Protein AF-A0A428P4N0-F1 (afdb_monomer)

Structure (mmCIF, N/CA/C/O backbone):
data_AF-A0A428P4N0-F1
#
_entry.id   AF-A0A428P4N0-F1
#
loop_
_atom_site.group_PDB
_atom_site.id
_atom_site.type_symbol
_atom_site.label_atom_id
_atom_site.label_alt_id
_atom_site.label_comp_id
_atom_site.label_asym_id
_atom_site.label_entity_id
_atom_site.label_seq_id
_atom_site.pdbx_PDB_ins_code
_atom_site.Cartn_x
_atom_site.Cartn_y
_atom_site.Cartn_z
_atom_site.occupancy
_atom_site.B_iso_or_equiv
_atom_site.auth_seq_id
_atom_site.auth_comp_id
_atom_site.auth_asym_id
_atom_site.auth_atom_id
_atom_site.pdbx_PDB_model_num
ATOM 1 N N . MET A 1 1 ? -4.733 -13.473 -53.028 1.00 50.94 1 MET A N 1
ATOM 2 C CA . MET A 1 1 ? -3.782 -14.457 -53.603 1.00 50.94 1 MET A CA 1
ATOM 3 C C . MET A 1 1 ? -2.356 -13.927 -53.841 1.00 50.94 1 MET A C 1
ATOM 5 O O . MET A 1 1 ? -1.455 -14.745 -53.941 1.00 50.94 1 MET A O 1
ATOM 9 N N . ALA A 1 2 ? -2.091 -12.611 -53.859 1.00 50.00 2 ALA A N 1
ATOM 10 C CA . ALA A 1 2 ? -0.741 -12.065 -54.100 1.00 50.00 2 ALA A CA 1
ATOM 11 C C . ALA A 1 2 ? 0.283 -12.263 -52.952 1.00 50.00 2 ALA A C 1
ATOM 13 O O . ALA A 1 2 ? 1.485 -12.276 -53.202 1.00 50.00 2 ALA A O 1
ATOM 14 N N . GLY A 1 3 ? -0.166 -12.448 -51.702 1.00 44.88 3 GLY A N 1
ATOM 15 C CA . GLY A 1 3 ? 0.725 -12.653 -50.547 1.00 44.88 3 GLY A CA 1
ATOM 16 C C . GLY A 1 3 ? 1.402 -14.029 -50.508 1.00 44.88 3 GLY A C 1
ATOM 17 O O . GLY A 1 3 ? 2.562 -14.127 -50.126 1.00 44.88 3 GLY A O 1
ATOM 18 N N . LEU A 1 4 ? 0.714 -15.075 -50.985 1.00 50.38 4 LEU A N 1
ATOM 19 C CA . LEU A 1 4 ? 1.205 -16.461 -50.948 1.00 50.38 4 LEU A CA 1
ATOM 20 C C . LEU A 1 4 ? 2.332 -16.725 -51.965 1.00 50.38 4 LEU A C 1
ATOM 22 O O . LEU A 1 4 ? 3.180 -17.587 -51.756 1.00 50.38 4 LEU A O 1
ATOM 26 N N . HIS A 1 5 ? 2.356 -15.975 -53.072 1.00 53.22 5 HIS A N 1
ATOM 27 C CA . HIS A 1 5 ? 3.442 -16.045 -54.053 1.00 53.22 5 HIS A CA 1
ATOM 28 C C . HIS A 1 5 ? 4.720 -15.352 -53.558 1.00 53.22 5 HIS A C 1
ATOM 30 O O . HIS A 1 5 ? 5.815 -15.819 -53.861 1.00 53.22 5 HIS A O 1
ATOM 36 N N . ARG A 1 6 ? 4.600 -14.278 -52.763 1.00 54.38 6 ARG A N 1
ATOM 37 C CA . ARG A 1 6 ? 5.759 -13.554 -52.213 1.00 54.38 6 ARG A CA 1
ATOM 38 C C . ARG A 1 6 ? 6.453 -14.326 -51.093 1.00 54.38 6 ARG A C 1
ATOM 40 O O . ARG A 1 6 ? 7.676 -14.345 -51.051 1.00 54.38 6 ARG A O 1
ATOM 47 N N . THR A 1 7 ? 5.702 -15.015 -50.236 1.00 58.59 7 THR A N 1
ATOM 48 C CA . THR A 1 7 ? 6.284 -15.842 -49.166 1.00 58.59 7 THR A CA 1
ATOM 49 C C . THR A 1 7 ? 7.049 -17.049 -49.704 1.00 58.59 7 THR A C 1
ATOM 51 O O . THR A 1 7 ? 8.124 -17.349 -49.199 1.00 58.59 7 THR A O 1
ATOM 54 N N . LYS A 1 8 ? 6.565 -17.694 -50.775 1.00 65.38 8 LYS A N 1
ATOM 55 C CA . LYS A 1 8 ? 7.296 -18.786 -51.447 1.00 65.38 8 LYS A CA 1
ATOM 56 C C . LYS A 1 8 ? 8.600 -18.322 -52.101 1.00 65.38 8 LYS A C 1
ATOM 58 O O . LYS A 1 8 ? 9.578 -19.058 -52.073 1.00 65.38 8 LYS A O 1
ATOM 63 N N . ALA A 1 9 ? 8.621 -17.111 -52.660 1.00 70.88 9 ALA A N 1
ATOM 64 C CA . ALA A 1 9 ? 9.833 -16.532 -53.237 1.00 70.88 9 ALA A CA 1
ATOM 65 C C . ALA A 1 9 ? 10.884 -16.206 -52.164 1.00 70.88 9 ALA A C 1
ATOM 67 O O . ALA A 1 9 ? 12.059 -16.490 -52.362 1.00 70.88 9 ALA A O 1
ATOM 68 N N . ILE A 1 10 ? 10.461 -15.673 -51.011 1.00 74.12 10 ILE A N 1
ATOM 69 C CA . ILE A 1 10 ? 11.353 -15.440 -49.865 1.00 74.12 10 ILE A CA 1
ATOM 70 C C . ILE A 1 10 ? 11.883 -16.771 -49.329 1.00 74.12 10 ILE A C 1
ATOM 72 O O . ILE A 1 10 ? 13.084 -16.907 -49.146 1.00 74.12 10 ILE A O 1
ATOM 76 N N . TYR A 1 11 ? 11.021 -17.773 -49.144 1.00 73.75 11 TYR A N 1
ATOM 77 C CA . TYR A 1 11 ? 11.465 -19.092 -48.694 1.00 73.75 11 TYR A CA 1
ATOM 78 C C . TYR A 1 11 ? 12.520 -19.685 -49.635 1.00 73.75 11 TYR A C 1
ATOM 80 O O . TYR A 1 11 ? 13.567 -20.108 -49.173 1.00 73.75 11 TYR A O 1
ATOM 88 N N . ALA A 1 12 ? 12.296 -19.637 -50.952 1.00 77.69 12 ALA A N 1
ATOM 89 C CA . ALA A 1 12 ? 13.260 -20.133 -51.934 1.00 77.69 12 ALA A CA 1
ATOM 90 C C . ALA A 1 12 ? 14.611 -19.391 -51.899 1.00 77.69 12 ALA A C 1
ATOM 92 O O . ALA A 1 12 ? 15.640 -20.008 -52.144 1.00 77.69 12 ALA A O 1
ATOM 93 N N . LEU A 1 13 ? 14.623 -18.091 -51.575 1.00 77.31 13 LEU A N 1
ATOM 94 C CA . LEU A 1 13 ? 15.852 -17.297 -51.430 1.00 77.31 13 LEU A CA 1
ATOM 95 C C . LEU A 1 13 ? 16.665 -17.659 -50.178 1.00 77.31 13 LEU A C 1
ATOM 97 O O . LEU A 1 13 ? 17.871 -17.436 -50.160 1.00 77.31 13 LEU A O 1
ATOM 101 N N . PHE A 1 14 ? 16.015 -18.195 -49.144 1.00 78.25 14 PHE A N 1
ATOM 102 C CA . PHE A 1 14 ? 16.642 -18.551 -47.868 1.00 78.25 14 PHE A CA 1
ATOM 103 C C . PHE A 1 14 ? 16.627 -20.060 -47.587 1.00 78.25 14 PHE A C 1
ATOM 105 O O . PHE A 1 14 ? 16.997 -20.463 -46.485 1.00 78.25 14 PHE A O 1
ATOM 112 N N . ALA A 1 15 ? 16.217 -20.893 -48.549 1.00 77.31 15 ALA A N 1
ATOM 113 C CA . ALA A 1 15 ? 16.049 -22.336 -48.367 1.00 77.31 15 ALA A CA 1
ATOM 114 C C . ALA A 1 15 ? 17.349 -22.994 -47.883 1.00 77.31 15 ALA A C 1
ATOM 116 O O . ALA A 1 15 ? 17.332 -23.735 -46.910 1.00 77.31 15 ALA A O 1
ATOM 117 N N . ASP A 1 16 ? 18.493 -22.598 -48.446 1.00 74.62 16 ASP A N 1
ATOM 118 C CA . ASP A 1 16 ? 19.813 -23.102 -48.042 1.00 74.62 16 ASP A CA 1
ATOM 119 C C . ASP A 1 16 ? 20.183 -22.769 -46.583 1.00 74.62 16 ASP A C 1
ATOM 121 O O . ASP A 1 16 ? 21.017 -23.446 -45.990 1.00 74.62 16 ASP A O 1
ATOM 125 N N . VAL A 1 17 ? 19.574 -21.736 -45.986 1.00 76.06 17 VAL A N 1
ATOM 126 C CA . VAL A 1 17 ? 19.788 -21.335 -44.584 1.00 76.06 17 VAL A CA 1
ATOM 127 C C . VAL A 1 17 ? 18.756 -21.997 -43.671 1.00 76.06 17 VAL A C 1
ATOM 129 O O . VAL A 1 17 ? 19.106 -22.561 -42.635 1.00 76.06 17 VAL A O 1
ATOM 132 N N . VAL A 1 18 ? 17.478 -21.938 -44.051 1.00 73.25 18 VAL A N 1
ATOM 133 C CA . VAL A 1 18 ? 16.353 -22.451 -43.255 1.00 73.25 18 VAL A CA 1
ATOM 134 C C . VAL A 1 18 ? 16.367 -23.976 -43.193 1.00 73.25 18 VAL A C 1
ATOM 136 O O . VAL A 1 18 ? 16.184 -24.533 -42.114 1.00 73.25 18 VAL A O 1
ATOM 139 N N . ASP A 1 19 ? 16.641 -24.631 -44.320 1.00 75.56 19 ASP A N 1
ATOM 140 C CA . ASP A 1 19 ? 16.638 -26.091 -44.449 1.00 75.56 19 ASP A CA 1
ATOM 141 C C . ASP A 1 19 ? 18.013 -26.711 -44.142 1.00 75.56 19 ASP A C 1
ATOM 143 O O . ASP A 1 19 ? 18.170 -27.933 -44.201 1.00 75.56 19 ASP A O 1
ATOM 147 N N . SER A 1 20 ? 19.016 -25.889 -43.798 1.00 71.69 20 SER A N 1
ATOM 148 C CA . SER A 1 20 ? 20.309 -26.390 -43.324 1.00 71.69 20 SER A CA 1
ATOM 149 C C . SER A 1 20 ? 20.134 -27.229 -42.056 1.00 71.69 20 SER A C 1
ATOM 151 O O . SER A 1 20 ? 19.249 -26.986 -41.237 1.00 71.69 20 SER A O 1
ATOM 153 N N . GLU A 1 21 ? 20.960 -28.258 -41.872 1.00 57.00 21 GLU A N 1
ATOM 154 C CA . GLU A 1 21 ? 20.867 -29.112 -40.690 1.00 57.00 21 GLU A CA 1
ATOM 155 C C . GLU A 1 21 ? 21.440 -28.361 -39.472 1.00 57.00 21 GLU A C 1
ATOM 157 O O . GLU A 1 21 ? 22.644 -28.373 -39.205 1.00 57.00 21 GLU A O 1
ATOM 162 N N . TRP A 1 22 ? 20.574 -27.659 -38.733 1.00 61.50 22 TRP A N 1
ATOM 163 C CA . TRP A 1 22 ? 20.934 -26.970 -37.492 1.00 61.50 22 TRP A CA 1
ATOM 164 C C . TRP A 1 22 ? 21.296 -28.016 -36.421 1.00 61.50 22 TRP A C 1
ATOM 166 O O . TRP A 1 22 ? 20.464 -28.444 -35.621 1.00 61.50 22 TRP A O 1
ATOM 176 N N . THR A 1 23 ? 22.562 -28.434 -36.377 1.00 55.84 23 THR A N 1
ATOM 177 C CA . THR A 1 23 ? 23.111 -29.396 -35.392 1.00 55.84 23 THR A CA 1
ATOM 178 C C . THR A 1 23 ? 23.147 -28.853 -33.955 1.00 55.84 23 THR A C 1
ATOM 180 O O . THR A 1 23 ? 23.506 -29.554 -33.007 1.00 55.84 23 THR A O 1
ATOM 183 N N . VAL A 1 24 ? 22.698 -27.615 -33.751 1.00 53.22 24 VAL A N 1
ATOM 184 C CA . VAL A 1 24 ? 22.740 -26.873 -32.491 1.00 53.22 24 VAL A CA 1
ATOM 185 C C . VAL A 1 24 ? 21.518 -27.199 -31.619 1.00 53.22 24 VAL A C 1
ATOM 187 O O . VAL A 1 24 ? 20.752 -26.330 -31.215 1.00 53.22 24 VAL A O 1
ATOM 190 N N . ARG A 1 25 ? 21.312 -28.479 -31.280 1.00 50.50 25 ARG A N 1
ATOM 191 C CA . ARG A 1 25 ? 20.276 -28.869 -30.297 1.00 50.50 25 ARG A CA 1
ATOM 192 C C . ARG A 1 25 ? 20.614 -28.433 -28.863 1.00 50.50 25 ARG A C 1
ATOM 194 O O . ARG A 1 25 ? 19.727 -28.410 -28.015 1.00 50.50 25 ARG A O 1
ATOM 201 N N . SER A 1 26 ? 21.864 -28.060 -28.581 1.00 47.16 26 SER A N 1
ATOM 202 C CA . SER A 1 26 ? 22.330 -27.667 -27.243 1.00 47.16 26 SER A CA 1
ATOM 203 C C . SER A 1 26 ? 22.363 -26.156 -26.978 1.00 47.16 26 SER A C 1
ATOM 205 O O . SER A 1 26 ? 22.455 -25.775 -25.814 1.00 47.16 26 SER A O 1
ATOM 207 N N . CYS A 1 27 ? 22.262 -25.292 -28.000 1.00 48.66 27 CYS A N 1
ATOM 208 C CA . CYS A 1 27 ? 22.489 -23.840 -27.845 1.00 48.66 27 CYS A CA 1
ATOM 209 C C . CYS A 1 27 ? 21.308 -22.953 -28.280 1.00 48.66 27 CYS A C 1
ATOM 211 O O . CYS A 1 27 ? 21.470 -21.748 -28.415 1.00 48.66 27 CYS A O 1
ATOM 213 N N . LEU A 1 28 ? 20.099 -23.509 -28.432 1.00 50.56 28 LEU A N 1
ATOM 214 C CA . LEU A 1 28 ? 18.870 -22.702 -28.567 1.00 50.56 28 LEU A CA 1
ATOM 215 C C . LEU A 1 28 ? 18.428 -22.049 -27.242 1.00 50.56 28 LEU A C 1
ATOM 217 O O . LEU A 1 28 ? 17.421 -21.348 -27.198 1.00 50.56 28 LEU A O 1
ATOM 221 N N . ARG A 1 29 ? 19.185 -22.243 -26.154 1.00 47.06 29 ARG A N 1
ATOM 222 C CA . ARG A 1 29 ? 19.193 -21.280 -25.052 1.00 47.06 29 ARG A CA 1
ATOM 223 C C . ARG A 1 29 ? 20.016 -20.096 -25.539 1.00 47.06 29 ARG A C 1
ATOM 225 O O . ARG A 1 29 ? 21.237 -20.140 -25.445 1.00 47.06 29 ARG A O 1
ATOM 232 N N . THR A 1 30 ? 19.354 -19.095 -26.107 1.00 54.38 30 THR A N 1
ATOM 233 C CA . THR A 1 30 ? 19.982 -17.825 -26.474 1.00 54.38 30 THR A CA 1
ATOM 234 C C . THR A 1 30 ? 20.648 -17.256 -25.230 1.00 54.38 30 THR A C 1
ATOM 236 O O . THR A 1 30 ? 19.974 -16.770 -24.321 1.00 54.38 30 THR A O 1
ATOM 239 N N . THR A 1 31 ? 21.971 -17.380 -25.142 1.00 56.12 31 THR A N 1
ATOM 240 C CA . THR A 1 31 ? 22.742 -16.517 -24.258 1.00 56.12 31 THR A CA 1
ATOM 241 C C . THR A 1 31 ? 22.540 -15.111 -24.809 1.00 56.12 31 THR A C 1
ATOM 243 O O . THR A 1 31 ? 22.840 -14.917 -25.989 1.00 56.12 31 THR A O 1
ATOM 246 N N . PRO A 1 32 ? 21.975 -14.176 -24.027 1.00 62.00 32 PRO A N 1
ATOM 247 C CA . PRO A 1 32 ? 21.824 -12.805 -24.483 1.00 62.00 32 PRO A CA 1
ATOM 248 C C . PRO A 1 32 ? 23.196 -12.295 -24.921 1.00 62.00 32 PRO A C 1
ATOM 250 O O . PRO A 1 32 ? 24.197 -12.531 -24.239 1.00 62.00 32 PRO A O 1
ATOM 253 N N . THR A 1 33 ? 23.248 -11.671 -26.087 1.00 67.88 33 THR A N 1
ATOM 254 C CA . THR A 1 33 ? 24.413 -10.910 -26.520 1.00 67.88 33 THR A CA 1
ATOM 255 C C . THR A 1 33 ? 24.572 -9.683 -25.627 1.00 67.88 33 THR A C 1
ATOM 257 O O . THR A 1 33 ? 23.633 -9.280 -24.941 1.00 67.88 33 THR A O 1
ATOM 260 N N . ASP A 1 34 ? 25.753 -9.064 -25.640 1.00 66.56 34 ASP A N 1
ATOM 261 C CA . ASP A 1 34 ? 25.974 -7.825 -24.885 1.00 66.56 34 ASP A CA 1
ATOM 262 C C . ASP A 1 34 ? 24.979 -6.718 -25.305 1.00 66.56 34 ASP A C 1
ATOM 264 O O . ASP A 1 34 ? 24.531 -5.951 -24.460 1.00 66.56 34 ASP A O 1
ATOM 268 N N . TRP A 1 35 ? 24.543 -6.725 -26.571 1.00 68.88 35 TRP A N 1
ATOM 269 C CA . TRP A 1 35 ? 23.540 -5.809 -27.126 1.00 68.88 35 TRP A CA 1
ATOM 270 C C . TRP A 1 35 ? 22.132 -6.032 -26.564 1.00 68.88 35 TRP A C 1
ATOM 272 O O . TRP A 1 35 ? 21.380 -5.078 -26.423 1.00 68.88 35 TRP A O 1
ATOM 282 N N . ASP A 1 36 ? 21.773 -7.268 -26.200 1.00 67.31 36 ASP A N 1
ATOM 283 C CA . ASP A 1 36 ? 20.441 -7.591 -25.662 1.00 67.31 36 ASP A CA 1
ATOM 284 C C . ASP A 1 36 ? 20.224 -7.036 -24.237 1.00 67.31 36 ASP A C 1
ATOM 286 O O . ASP A 1 36 ? 19.124 -7.135 -23.687 1.00 67.31 36 ASP A O 1
ATOM 290 N N . GLY A 1 37 ? 21.279 -6.499 -23.612 1.00 67.06 37 GLY A N 1
ATOM 291 C CA . GLY A 1 37 ? 21.227 -5.804 -22.325 1.00 67.06 37 GLY A CA 1
ATOM 292 C C . GLY A 1 37 ? 21.337 -4.281 -22.422 1.00 67.06 37 GLY A C 1
ATOM 293 O O . GLY A 1 37 ? 21.275 -3.622 -21.384 1.00 67.06 37 GLY A O 1
ATOM 294 N N . GLU A 1 38 ? 21.526 -3.725 -23.621 1.00 78.31 38 GLU A N 1
ATOM 295 C CA . GLU A 1 38 ? 21.579 -2.280 -23.840 1.00 78.31 38 GLU A CA 1
ATOM 296 C C . GLU A 1 38 ? 20.163 -1.744 -24.079 1.00 78.31 38 GLU A C 1
ATOM 298 O O . GLU A 1 38 ? 19.394 -2.317 -24.846 1.00 78.31 38 GLU A O 1
ATOM 303 N N . PHE A 1 39 ? 19.813 -0.645 -23.407 1.00 83.44 39 PHE A N 1
ATOM 304 C CA . PHE A 1 39 ? 18.523 0.025 -23.575 1.00 83.44 39 PHE A CA 1
ATOM 305 C C . PHE A 1 39 ? 18.764 1.459 -24.038 1.00 83.44 39 PHE A C 1
ATOM 307 O O . PHE A 1 39 ? 19.405 2.249 -23.337 1.00 83.44 39 PHE A O 1
ATOM 314 N N . PHE A 1 40 ? 18.260 1.804 -25.220 1.00 84.50 40 PHE A N 1
ATOM 315 C CA . PHE A 1 40 ? 18.464 3.125 -25.817 1.00 84.50 40 PHE A CA 1
ATOM 316 C C . PHE A 1 40 ? 17.348 4.111 -25.466 1.00 84.50 40 PHE A C 1
ATOM 318 O O . PHE A 1 40 ? 17.574 5.326 -25.411 1.00 84.50 40 PHE A O 1
ATOM 325 N N . ASP A 1 41 ? 16.157 3.602 -25.164 1.00 89.00 41 ASP A N 1
ATOM 326 C CA . ASP A 1 41 ? 15.039 4.382 -24.655 1.00 89.00 41 ASP A CA 1
ATOM 327 C C . ASP A 1 41 ? 14.223 3.618 -23.602 1.00 89.00 41 ASP A C 1
ATOM 329 O O . ASP A 1 41 ? 14.458 2.446 -23.296 1.00 89.00 41 ASP A O 1
ATOM 333 N N . GLU A 1 42 ? 13.293 4.338 -22.976 1.00 89.81 42 GLU A N 1
ATOM 334 C CA . GLU A 1 42 ? 12.384 3.765 -21.996 1.00 89.81 42 GLU A CA 1
ATOM 335 C C . GLU A 1 42 ? 11.487 2.681 -22.625 1.00 89.81 42 GLU A C 1
ATOM 337 O O . GLU A 1 42 ? 11.248 1.664 -21.985 1.00 89.81 42 GLU A O 1
ATOM 342 N N . ASP A 1 43 ? 11.051 2.828 -23.881 1.00 89.88 43 ASP A N 1
ATOM 343 C CA . ASP A 1 43 ? 10.166 1.853 -24.536 1.00 89.88 43 ASP A CA 1
ATOM 344 C C . ASP A 1 43 ? 10.842 0.477 -24.663 1.00 89.88 43 ASP A C 1
ATOM 346 O O . ASP A 1 43 ? 10.225 -0.553 -24.372 1.00 89.88 43 ASP A O 1
ATOM 350 N N . GLU A 1 44 ? 12.129 0.452 -25.004 1.00 87.12 44 GLU A N 1
ATOM 351 C CA . GLU A 1 44 ? 12.940 -0.758 -25.096 1.00 87.12 44 GLU A CA 1
ATOM 352 C C . GLU A 1 44 ? 13.159 -1.416 -23.728 1.00 87.12 44 GLU A C 1
ATOM 354 O O . GLU A 1 44 ? 12.943 -2.623 -23.591 1.00 87.12 44 GLU A O 1
ATOM 359 N N . LEU A 1 45 ? 13.500 -0.646 -22.685 1.00 89.56 45 LEU A N 1
ATOM 360 C CA . LEU A 1 45 ? 13.606 -1.166 -21.311 1.00 89.56 45 LEU A CA 1
ATOM 361 C C . LEU A 1 45 ? 12.307 -1.865 -20.887 1.00 89.56 45 LEU A C 1
ATOM 363 O O . LEU A 1 45 ? 12.299 -2.969 -20.323 1.00 89.56 45 LEU A O 1
ATOM 367 N N . GLU A 1 46 ? 11.180 -1.228 -21.175 1.00 91.94 46 GLU A N 1
ATOM 368 C CA . GLU A 1 46 ? 9.879 -1.711 -20.761 1.00 91.94 46 GLU A CA 1
ATOM 369 C C . GLU A 1 46 ? 9.430 -2.964 -21.525 1.00 91.94 46 GLU A C 1
ATOM 371 O O . GLU A 1 46 ? 8.830 -3.867 -20.925 1.00 91.94 46 GLU A O 1
ATOM 376 N N . HIS A 1 47 ? 9.694 -3.033 -22.833 1.00 89.00 47 HIS A N 1
ATOM 377 C CA . HIS A 1 47 ? 9.271 -4.139 -23.696 1.00 89.00 47 HIS A CA 1
ATOM 378 C C . HIS A 1 47 ? 10.249 -5.317 -23.706 1.00 89.00 47 HIS A C 1
ATOM 380 O O . HIS A 1 47 ? 9.795 -6.456 -23.821 1.00 89.00 47 HIS A O 1
ATOM 386 N N . SER A 1 48 ? 11.548 -5.077 -23.532 1.00 84.31 48 SER A N 1
ATOM 387 C CA . SER A 1 48 ? 12.588 -6.113 -23.604 1.00 84.31 48 SER A CA 1
ATOM 388 C C . SER A 1 48 ? 12.921 -6.724 -22.239 1.00 84.31 48 SER A C 1
ATOM 390 O O . SER A 1 48 ? 13.240 -7.915 -22.157 1.00 84.31 48 SER A O 1
ATOM 392 N N . ALA A 1 49 ? 12.781 -5.961 -21.147 1.00 86.94 49 ALA A N 1
ATOM 393 C CA . ALA A 1 49 ? 13.099 -6.434 -19.797 1.00 86.94 49 ALA A CA 1
ATOM 394 C C . ALA A 1 49 ? 11.889 -6.449 -18.856 1.00 86.94 49 ALA A C 1
ATOM 396 O O . ALA A 1 49 ? 11.519 -7.515 -18.354 1.00 86.94 49 ALA A O 1
ATOM 397 N N . ILE A 1 50 ? 11.244 -5.303 -18.613 1.00 90.12 50 ILE A N 1
ATOM 398 C CA . ILE A 1 50 ? 10.239 -5.202 -17.541 1.00 90.12 50 ILE A CA 1
ATOM 399 C C . ILE A 1 50 ? 9.035 -6.109 -17.834 1.00 90.12 50 ILE A C 1
ATOM 401 O O . ILE A 1 50 ? 8.723 -7.012 -17.049 1.00 90.12 50 ILE A O 1
ATOM 405 N N . THR A 1 51 ? 8.384 -5.921 -18.983 1.00 91.69 51 THR A N 1
ATOM 406 C CA . THR A 1 51 ? 7.166 -6.652 -19.362 1.00 91.69 51 THR A CA 1
ATOM 407 C C . THR A 1 51 ? 7.376 -8.166 -19.489 1.00 91.69 51 THR A C 1
ATOM 409 O O . THR A 1 51 ? 6.549 -8.902 -18.945 1.00 91.69 51 THR A O 1
ATOM 412 N N . PRO A 1 52 ? 8.423 -8.672 -20.169 1.00 85.81 52 PRO A N 1
ATOM 413 C CA . PRO A 1 52 ? 8.599 -10.114 -20.335 1.00 85.81 52 PRO A CA 1
ATOM 414 C C . PRO A 1 52 ? 9.312 -10.803 -19.163 1.00 85.81 52 PRO A C 1
ATOM 416 O O . PRO A 1 52 ? 9.011 -11.965 -18.892 1.00 85.81 52 PRO A O 1
ATOM 419 N N . GLN A 1 53 ? 10.232 -10.133 -18.457 1.00 83.81 53 GLN A N 1
ATOM 420 C CA . GLN A 1 53 ? 11.117 -10.796 -17.482 1.00 83.81 53 GLN A CA 1
ATOM 421 C C . GLN A 1 53 ? 10.798 -10.456 -16.020 1.00 83.81 53 GLN A C 1
ATOM 423 O O . GLN A 1 53 ? 11.054 -11.270 -15.129 1.00 83.81 53 GLN A O 1
ATOM 428 N N . ILE A 1 54 ? 10.228 -9.279 -15.738 1.00 86.94 54 ILE A N 1
ATOM 429 C CA . ILE A 1 54 ? 9.945 -8.840 -14.361 1.00 86.94 54 ILE A CA 1
ATOM 430 C C . ILE A 1 54 ? 8.485 -9.090 -13.987 1.00 86.94 54 ILE A C 1
ATOM 432 O O . ILE A 1 54 ? 8.201 -9.738 -12.975 1.00 86.94 54 ILE A O 1
ATOM 436 N N . LEU A 1 55 ? 7.545 -8.613 -14.804 1.00 91.62 55 LEU A N 1
ATOM 437 C CA . LEU A 1 55 ? 6.123 -8.653 -14.456 1.00 91.62 55 LEU A CA 1
ATOM 438 C C . LEU A 1 55 ? 5.544 -10.073 -14.327 1.00 91.62 55 LEU A C 1
ATOM 440 O O . LEU A 1 55 ? 4.786 -10.304 -13.380 1.00 91.62 55 LEU A O 1
ATOM 444 N N . PRO A 1 56 ? 5.837 -11.046 -15.216 1.00 91.44 56 PRO A N 1
ATOM 445 C CA . PRO A 1 56 ? 5.195 -12.355 -15.145 1.00 91.44 56 PRO A CA 1
ATOM 446 C C . PRO A 1 56 ? 5.574 -13.141 -13.880 1.00 91.44 56 PRO A C 1
ATOM 448 O O . PRO A 1 56 ? 4.649 -13.644 -13.233 1.00 91.44 56 PRO A O 1
ATOM 451 N N . PRO A 1 57 ? 6.856 -13.202 -13.453 1.00 87.38 57 PRO A N 1
ATOM 452 C CA . PRO A 1 57 ? 7.219 -13.804 -12.171 1.00 87.38 57 PRO A CA 1
ATOM 453 C C . PRO A 1 57 ? 6.570 -13.111 -10.967 1.00 87.38 57 PRO A C 1
ATOM 455 O O . PRO A 1 57 ? 6.012 -13.799 -10.114 1.00 87.38 57 PRO A O 1
ATOM 458 N N . VAL A 1 58 ? 6.550 -11.770 -10.919 1.00 89.62 58 VAL A N 1
ATOM 459 C CA . VAL A 1 58 ? 5.901 -11.017 -9.823 1.00 89.62 58 VAL A CA 1
ATOM 460 C C . VAL A 1 58 ? 4.403 -11.331 -9.761 1.00 89.62 58 VAL A C 1
ATOM 462 O O . VAL A 1 58 ? 3.877 -11.689 -8.709 1.00 89.62 58 VAL A O 1
ATOM 465 N N . ASN A 1 59 ? 3.710 -11.303 -10.901 1.00 95.31 59 ASN A N 1
ATOM 466 C CA . ASN A 1 59 ? 2.289 -11.645 -10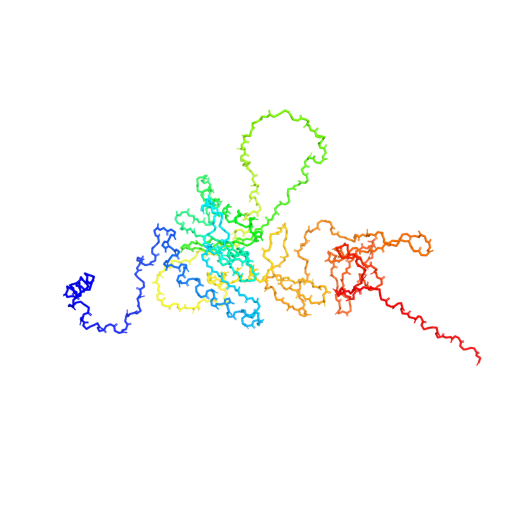.986 1.00 95.31 59 ASN A CA 1
ATOM 467 C C . ASN A 1 59 ? 2.000 -13.120 -10.669 1.00 95.31 59 ASN A C 1
ATOM 469 O O . ASN A 1 59 ? 0.918 -13.458 -10.183 1.00 95.31 59 ASN A O 1
ATOM 473 N N . ALA A 1 60 ? 2.920 -14.035 -10.979 1.00 87.75 60 ALA A N 1
ATOM 474 C CA . ALA A 1 60 ? 2.809 -15.434 -10.579 1.00 87.75 60 ALA A CA 1
ATOM 475 C C . ALA A 1 60 ? 2.960 -15.592 -9.060 1.00 87.75 60 ALA A C 1
ATOM 477 O O . ALA A 1 60 ? 2.152 -16.297 -8.452 1.00 87.75 60 ALA A O 1
ATOM 478 N N . ALA A 1 61 ? 3.921 -14.889 -8.455 1.00 87.00 61 ALA A N 1
ATOM 479 C CA . ALA A 1 61 ? 4.137 -14.868 -7.013 1.00 87.00 61 ALA A CA 1
ATOM 480 C C . ALA A 1 61 ? 2.930 -14.284 -6.262 1.00 87.00 61 ALA A C 1
ATOM 482 O O . ALA A 1 61 ? 2.452 -14.913 -5.322 1.00 87.00 61 ALA A O 1
ATOM 483 N N . LEU A 1 62 ? 2.361 -13.162 -6.722 1.00 91.44 62 LEU A N 1
ATOM 484 C CA . LEU A 1 62 ? 1.138 -12.576 -6.150 1.00 91.44 62 LEU A CA 1
ATOM 485 C C . LEU A 1 62 ? -0.034 -13.567 -6.178 1.00 91.44 62 LEU A C 1
ATOM 487 O O . LEU A 1 62 ? -0.667 -13.816 -5.154 1.00 91.44 62 LEU A O 1
ATOM 491 N N . ARG A 1 63 ? -0.288 -14.207 -7.328 1.00 92.69 63 ARG A N 1
ATOM 492 C CA . ARG A 1 63 ? -1.339 -15.234 -7.448 1.00 92.69 63 ARG A CA 1
ATOM 493 C C . ARG A 1 63 ? -1.086 -16.440 -6.547 1.00 92.69 63 ARG A C 1
ATOM 495 O O . ARG A 1 63 ? -2.032 -17.011 -6.014 1.00 92.69 63 ARG A O 1
ATOM 502 N N . HIS A 1 64 ? 0.168 -16.864 -6.409 1.00 88.00 64 HIS A N 1
ATOM 503 C CA . HIS A 1 64 ? 0.529 -17.961 -5.518 1.00 88.00 64 HIS A CA 1
ATOM 504 C C . HIS A 1 64 ? 0.310 -17.585 -4.049 1.00 88.00 64 HIS A C 1
ATOM 506 O O . HIS A 1 64 ? -0.280 -18.367 -3.310 1.00 88.00 64 HIS A O 1
ATOM 512 N N . ALA A 1 65 ? 0.728 -16.387 -3.641 1.00 87.25 65 ALA A N 1
ATOM 513 C CA . ALA A 1 65 ? 0.538 -15.882 -2.288 1.00 87.25 65 ALA A CA 1
ATOM 514 C C . ALA A 1 65 ? -0.950 -15.771 -1.930 1.00 87.25 65 ALA A C 1
ATOM 516 O O . ALA A 1 65 ? -1.344 -16.262 -0.879 1.00 87.25 65 ALA A O 1
ATOM 517 N N . LEU A 1 66 ? -1.789 -15.244 -2.831 1.00 92.12 66 LEU A N 1
ATOM 518 C CA . LEU A 1 66 ? -3.243 -15.183 -2.633 1.00 92.12 66 LEU A CA 1
ATOM 519 C C . LEU A 1 66 ? -3.868 -16.568 -2.420 1.00 92.12 66 LEU A C 1
ATOM 521 O O . LEU A 1 66 ? -4.706 -16.719 -1.538 1.00 92.12 66 LEU A O 1
ATOM 525 N N . ARG A 1 67 ? -3.436 -17.588 -3.175 1.00 91.88 67 ARG A N 1
ATOM 526 C CA . ARG A 1 67 ? -3.874 -18.978 -2.950 1.00 91.88 67 ARG A CA 1
ATOM 527 C C . ARG A 1 67 ? -3.400 -19.521 -1.609 1.00 91.88 67 ARG A C 1
ATOM 529 O O . ARG A 1 67 ? -4.157 -20.197 -0.928 1.00 91.88 67 ARG A O 1
ATOM 536 N N . TYR A 1 68 ? -2.153 -19.233 -1.242 1.00 88.62 68 TYR A N 1
ATOM 537 C CA . TYR A 1 68 ? -1.566 -19.693 0.015 1.00 88.62 68 TYR A CA 1
ATOM 538 C C . TYR A 1 68 ? -2.312 -19.144 1.239 1.00 88.62 68 TYR A C 1
ATOM 540 O O . TYR A 1 68 ? -2.475 -19.863 2.218 1.00 88.62 68 TYR A O 1
ATOM 548 N N . VAL A 1 69 ? -2.790 -17.898 1.172 1.00 89.19 69 VAL A N 1
ATOM 549 C CA . VAL A 1 69 ? -3.606 -17.280 2.234 1.00 89.19 69 VAL A CA 1
ATOM 550 C C . VAL A 1 69 ? -5.117 -17.452 2.024 1.00 89.19 69 VAL A C 1
ATOM 552 O O . VAL A 1 69 ? -5.897 -16.827 2.732 1.00 89.19 69 VAL A O 1
ATOM 555 N N . GLU A 1 70 ? -5.532 -18.276 1.056 1.00 93.12 70 GLU A N 1
ATOM 556 C CA . GLU A 1 70 ? -6.937 -18.588 0.742 1.00 93.12 70 GLU A CA 1
ATOM 557 C C . GLU A 1 70 ? -7.813 -17.370 0.369 1.00 93.12 70 GLU A C 1
ATOM 559 O O . GLU A 1 70 ? -9.033 -17.379 0.543 1.00 93.12 70 GLU A O 1
ATOM 564 N N . LEU A 1 71 ? -7.205 -16.318 -0.191 1.00 91.31 71 LEU A N 1
ATOM 565 C CA . LEU A 1 71 ? -7.889 -15.098 -0.646 1.00 91.31 71 LEU A CA 1
ATOM 566 C C . LEU A 1 71 ? -8.069 -15.029 -2.167 1.00 91.31 71 LEU A C 1
ATOM 568 O O . LEU A 1 71 ? -8.656 -14.076 -2.669 1.00 91.31 71 LEU A O 1
ATOM 572 N N . ASP A 1 72 ? -7.619 -16.029 -2.924 1.00 92.00 72 ASP A N 1
ATOM 573 C CA . ASP A 1 72 ? -7.690 -16.056 -4.394 1.00 92.00 72 ASP A CA 1
ATOM 574 C C . ASP A 1 72 ? -9.120 -16.066 -4.962 1.00 92.00 72 ASP A C 1
ATOM 576 O O . ASP A 1 72 ? -9.333 -15.714 -6.122 1.00 92.00 72 ASP A O 1
ATOM 580 N N . LYS A 1 73 ? -10.107 -16.447 -4.145 1.00 91.94 73 LYS A N 1
ATOM 581 C CA . LYS A 1 73 ? -11.532 -16.416 -4.512 1.00 91.94 73 LYS A CA 1
ATOM 582 C C . LYS A 1 73 ? -12.146 -15.021 -4.433 1.00 91.94 73 LYS A C 1
ATOM 584 O O . LYS A 1 73 ? -13.150 -14.767 -5.093 1.00 91.94 73 LYS A O 1
ATOM 589 N N . THR A 1 74 ? -11.591 -14.150 -3.595 1.00 91.19 74 THR A N 1
ATOM 590 C CA . THR A 1 74 ? -12.144 -12.819 -3.302 1.00 91.19 74 THR A CA 1
ATOM 591 C C . THR A 1 74 ? -11.257 -11.698 -3.824 1.00 91.19 74 THR A C 1
ATOM 593 O O . THR A 1 74 ? -11.766 -10.639 -4.173 1.00 91.19 74 THR A O 1
ATOM 596 N N . HIS A 1 75 ? -9.952 -11.936 -3.936 1.00 92.25 75 HIS A N 1
ATOM 597 C CA . HIS A 1 75 ? -8.957 -10.954 -4.341 1.00 92.25 75 HIS A CA 1
ATOM 598 C C . HIS A 1 75 ? -8.166 -11.454 -5.546 1.00 92.25 75 HIS A C 1
ATOM 600 O O . HIS A 1 75 ? -7.867 -12.638 -5.699 1.00 92.25 75 HIS A O 1
ATOM 606 N N . SER A 1 76 ? -7.772 -10.518 -6.402 1.00 94.62 76 SER A N 1
ATOM 607 C CA . SER A 1 76 ? -6.839 -10.778 -7.489 1.00 94.62 76 SER A CA 1
ATOM 608 C C . SER A 1 76 ? -6.001 -9.534 -7.716 1.00 94.62 76 SER A C 1
ATOM 610 O O . SER A 1 76 ? -6.543 -8.444 -7.844 1.00 94.62 76 SER A O 1
ATOM 612 N N . LEU A 1 77 ? -4.683 -9.699 -7.758 1.00 95.69 77 LEU A N 1
ATOM 613 C CA . LEU A 1 77 ? -3.738 -8.609 -7.956 1.00 95.69 77 LEU A CA 1
ATOM 614 C C . LEU A 1 77 ? -2.992 -8.810 -9.271 1.00 95.69 77 LEU A C 1
ATOM 616 O O . LEU A 1 77 ? -2.517 -9.912 -9.565 1.00 95.69 77 LEU A O 1
ATOM 620 N N . ASN A 1 78 ? -2.883 -7.744 -10.061 1.00 96.81 78 ASN A N 1
ATOM 621 C CA . ASN A 1 78 ? -2.127 -7.758 -11.304 1.00 96.81 78 ASN A CA 1
ATOM 622 C C . ASN A 1 78 ? -1.353 -6.454 -11.495 1.00 96.81 78 ASN A C 1
ATOM 624 O O . ASN A 1 78 ? -1.952 -5.401 -11.704 1.00 96.81 78 ASN A O 1
ATOM 628 N N . LEU A 1 79 ? -0.026 -6.550 -11.458 1.00 96.31 79 LEU A N 1
ATOM 629 C CA . LEU A 1 79 ? 0.878 -5.492 -11.886 1.00 96.31 79 LEU A CA 1
ATOM 630 C C . LEU A 1 79 ? 0.989 -5.522 -13.411 1.00 96.31 79 LEU A C 1
ATOM 632 O O . LEU A 1 79 ? 1.299 -6.560 -14.004 1.00 96.31 79 LEU A O 1
ATOM 636 N N . GLY A 1 80 ? 0.750 -4.387 -14.053 1.00 94.94 80 GLY A N 1
ATOM 637 C CA . GLY A 1 80 ? 0.824 -4.272 -15.502 1.00 94.94 80 GLY A CA 1
ATOM 638 C C . GLY A 1 80 ? 0.939 -2.831 -15.968 1.00 94.94 80 GLY A C 1
ATOM 639 O O . GLY A 1 80 ? 1.061 -1.907 -15.169 1.00 94.94 80 GLY A O 1
ATOM 640 N N . ARG A 1 81 ? 0.869 -2.643 -17.287 1.00 92.19 81 ARG A N 1
ATOM 641 C CA . ARG A 1 81 ? 0.777 -1.314 -17.898 1.00 92.19 81 ARG A CA 1
ATOM 642 C C . ARG A 1 81 ? -0.440 -0.566 -17.356 1.00 92.19 81 ARG A C 1
ATOM 644 O O . ARG A 1 81 ? -1.552 -1.105 -17.380 1.00 92.19 81 ARG A O 1
ATOM 651 N N . ALA A 1 82 ? -0.271 0.705 -16.998 1.00 90.31 82 ALA A N 1
ATOM 652 C CA . ALA A 1 82 ? -1.367 1.552 -16.519 1.00 90.31 82 ALA A CA 1
ATOM 653 C C . ALA A 1 82 ? -2.407 1.881 -17.608 1.00 90.31 82 ALA A C 1
ATOM 655 O O . ALA A 1 82 ? -3.387 2.579 -17.369 1.00 90.31 82 ALA A O 1
ATOM 656 N N . GLY A 1 83 ? -2.252 1.359 -18.832 1.00 85.56 83 GLY A N 1
ATOM 657 C CA . GLY A 1 83 ? -3.258 1.406 -19.898 1.00 85.56 83 GLY A CA 1
ATOM 658 C C . GLY A 1 83 ? -4.686 1.089 -19.430 1.00 85.56 83 GLY A C 1
ATOM 659 O O . GLY A 1 83 ? -5.628 1.670 -19.957 1.00 85.56 83 GLY A O 1
ATOM 660 N N . ARG A 1 84 ? -4.824 0.228 -18.414 1.00 84.31 84 ARG A N 1
ATOM 661 C CA . ARG A 1 84 ? -6.094 -0.258 -17.849 1.00 84.31 84 ARG A CA 1
ATOM 662 C C . ARG A 1 84 ? -6.706 0.638 -16.760 1.00 84.31 84 ARG A C 1
ATOM 664 O O . ARG A 1 84 ? -7.826 0.366 -16.325 1.00 84.31 84 ARG A O 1
ATOM 671 N N . THR A 1 85 ? -5.983 1.653 -16.293 1.00 85.69 85 THR A N 1
ATOM 672 C CA . THR A 1 85 ? -6.445 2.572 -15.244 1.00 85.69 85 THR A CA 1
ATOM 673 C C . THR A 1 85 ? -7.006 3.864 -15.833 1.00 85.69 85 THR A C 1
ATOM 675 O O . THR A 1 85 ? -7.035 4.035 -17.057 1.00 85.69 85 THR A O 1
ATOM 678 N N . TYR A 1 86 ? -7.519 4.746 -14.966 1.00 68.31 86 TYR A N 1
ATOM 679 C CA . TYR A 1 86 ? -8.159 6.006 -15.346 1.00 68.31 86 TYR A CA 1
ATOM 680 C C . TYR A 1 86 ? -7.398 6.745 -16.461 1.00 68.31 86 TYR A C 1
ATOM 682 O O . TYR A 1 86 ? -6.197 6.998 -16.386 1.00 68.31 86 TYR A O 1
ATOM 690 N N . TYR A 1 87 ? -8.134 7.066 -17.523 1.00 60.41 87 TYR A N 1
ATOM 691 C CA . TYR A 1 87 ? -7.669 7.810 -18.685 1.00 60.41 87 TYR A CA 1
ATOM 692 C C . TYR A 1 87 ? -8.624 8.976 -18.926 1.00 60.41 87 TYR A C 1
ATOM 694 O O . TYR A 1 87 ? -9.769 8.751 -19.324 1.00 60.41 87 TYR A O 1
ATOM 702 N N . GLU A 1 88 ? -8.194 10.212 -18.691 1.00 60.62 88 GLU A N 1
ATOM 703 C CA . GLU A 1 88 ? -8.932 11.365 -19.213 1.00 60.62 88 GLU A CA 1
ATOM 704 C C . GLU A 1 88 ? -8.819 11.343 -20.737 1.00 60.62 88 GLU A C 1
ATOM 706 O O . GLU A 1 88 ? -7.703 11.410 -21.258 1.00 60.62 88 GLU A O 1
ATOM 711 N N . PRO A 1 89 ? -9.928 11.206 -21.488 1.00 48.25 89 PRO A N 1
ATOM 712 C CA . PRO A 1 89 ? -9.879 11.343 -22.935 1.00 48.25 89 PRO A CA 1
ATOM 713 C C . PRO A 1 89 ? -9.428 12.768 -23.275 1.00 48.25 89 PRO A C 1
ATOM 715 O O . PRO A 1 89 ? -10.124 13.727 -22.958 1.00 48.25 89 PRO A O 1
ATOM 718 N N . GLY A 1 90 ? -8.241 12.902 -23.874 1.00 55.28 90 GLY A N 1
ATOM 719 C CA . GLY A 1 90 ? -7.589 14.200 -24.111 1.00 55.28 90 GLY A CA 1
ATOM 720 C C . GLY A 1 90 ? -6.659 14.672 -22.987 1.00 55.28 90 GLY A C 1
ATOM 721 O O . GLY A 1 90 ? -6.041 15.726 -23.117 1.00 55.28 90 GLY A O 1
ATOM 722 N N . GLY A 1 91 ? -6.524 13.886 -21.918 1.00 61.47 91 GLY A N 1
ATOM 723 C CA . GLY A 1 91 ? -5.549 14.104 -20.860 1.00 61.47 91 GLY A CA 1
ATOM 724 C C . GLY A 1 91 ? -4.124 13.933 -21.372 1.00 61.47 91 GLY A C 1
ATOM 725 O O . GLY A 1 91 ? -3.822 13.076 -22.210 1.00 61.47 91 GLY A O 1
ATOM 726 N N . ASP A 1 92 ? -3.238 14.774 -20.865 1.00 65.69 92 ASP A N 1
ATOM 727 C CA . ASP A 1 92 ? -1.827 14.748 -21.202 1.00 65.69 92 ASP A CA 1
ATOM 728 C C . ASP A 1 92 ? -1.169 13.476 -20.642 1.00 65.69 92 ASP A C 1
ATOM 730 O O . ASP A 1 92 ? -1.211 13.202 -19.441 1.00 65.69 92 ASP A O 1
ATOM 734 N N . ARG A 1 93 ? -0.563 12.683 -21.540 1.00 69.19 93 ARG A N 1
ATOM 735 C CA . ARG A 1 93 ? 0.069 11.391 -21.218 1.00 69.19 93 ARG A CA 1
ATOM 736 C C . ARG A 1 93 ? 1.161 11.521 -20.159 1.00 69.19 93 ARG A C 1
ATOM 738 O O . ARG A 1 93 ? 1.414 10.543 -19.472 1.00 69.19 93 ARG A O 1
ATOM 745 N N . ARG A 1 94 ? 1.751 12.710 -19.985 1.00 68.56 94 ARG A N 1
ATOM 746 C CA . ARG A 1 94 ? 2.737 12.996 -18.929 1.00 68.56 94 ARG A CA 1
ATOM 747 C C . ARG A 1 94 ? 2.174 12.810 -17.516 1.00 68.56 94 ARG A C 1
ATOM 749 O O . ARG A 1 94 ? 2.940 12.598 -16.578 1.00 68.56 94 ARG A O 1
ATOM 756 N N . PHE A 1 95 ? 0.850 12.866 -17.358 1.00 72.06 95 PHE A N 1
ATOM 757 C CA . PHE A 1 95 ? 0.162 12.679 -16.080 1.00 72.06 95 PHE A CA 1
ATOM 758 C C . PHE A 1 95 ? -0.399 11.265 -15.887 1.00 72.06 95 PHE A C 1
ATOM 760 O O . PHE A 1 95 ? -1.234 11.046 -15.008 1.00 72.06 95 PHE A O 1
ATOM 767 N N . LYS A 1 96 ? 0.064 10.298 -16.682 1.00 84.38 96 LYS A N 1
ATOM 768 C CA . LYS A 1 96 ? -0.293 8.894 -16.540 1.00 84.38 96 LYS A CA 1
ATOM 769 C C . LYS A 1 96 ? 0.953 8.086 -16.207 1.00 84.38 96 LYS A C 1
ATOM 771 O O . LYS A 1 96 ? 1.908 8.140 -16.966 1.00 84.38 96 LYS A O 1
ATOM 776 N N . ALA A 1 97 ? 0.876 7.313 -15.128 1.00 91.62 97 ALA A N 1
ATOM 777 C CA . ALA A 1 97 ? 1.921 6.364 -14.768 1.00 91.62 97 ALA A CA 1
ATOM 778 C C . ALA A 1 97 ? 2.167 5.347 -15.896 1.00 91.62 97 ALA A C 1
ATOM 780 O O . ALA A 1 97 ? 1.222 4.978 -16.603 1.00 91.62 97 ALA A O 1
ATOM 781 N N . ASP A 1 98 ? 3.380 4.824 -16.027 1.00 93.06 98 ASP A N 1
ATOM 782 C CA . ASP A 1 98 ? 3.662 3.736 -16.979 1.00 93.06 98 ASP A CA 1
ATOM 783 C C . ASP A 1 98 ? 3.071 2.400 -16.495 1.00 93.06 98 ASP A C 1
ATOM 785 O O . ASP A 1 98 ? 2.531 1.588 -17.267 1.00 93.06 98 ASP A O 1
ATOM 789 N N . TRP A 1 99 ? 3.106 2.203 -15.179 1.00 95.19 99 TRP A N 1
ATOM 790 C CA . TRP A 1 99 ? 2.766 0.978 -14.472 1.00 95.19 99 TRP A CA 1
ATOM 791 C C . TRP A 1 99 ? 1.697 1.213 -13.409 1.00 95.19 99 TRP A C 1
ATOM 793 O O . TRP A 1 99 ? 1.604 2.269 -12.780 1.00 95.19 99 TRP A O 1
ATOM 803 N N . ALA A 1 100 ? 0.871 0.192 -13.208 1.00 95.31 100 ALA A N 1
ATOM 804 C CA . ALA A 1 100 ? -0.159 0.191 -12.187 1.00 95.31 100 ALA A CA 1
ATOM 805 C C . ALA A 1 100 ? -0.388 -1.218 -11.641 1.00 95.31 100 ALA A C 1
ATOM 807 O O . ALA A 1 100 ? -0.506 -2.186 -12.403 1.00 95.31 100 ALA A O 1
ATOM 808 N N . LEU A 1 101 ? -0.547 -1.317 -10.324 1.00 96.75 101 LEU A N 1
ATOM 809 C CA . LEU A 1 101 ? -1.208 -2.460 -9.705 1.00 96.75 101 LEU A CA 1
ATOM 810 C C . LEU A 1 101 ? -2.722 -2.293 -9.814 1.00 96.75 101 LEU A C 1
ATOM 812 O O . LEU A 1 101 ? -3.270 -1.269 -9.417 1.00 96.75 101 LEU A O 1
ATOM 816 N N . CYS A 1 102 ? -3.398 -3.314 -10.326 1.00 95.25 102 CYS A N 1
ATOM 817 C CA . CYS A 1 102 ? -4.847 -3.334 -10.491 1.00 95.25 102 CYS A CA 1
ATOM 818 C C . CYS A 1 102 ? -5.463 -4.539 -9.772 1.00 95.25 102 CYS A C 1
ATOM 820 O O . CYS A 1 102 ? -4.829 -5.592 -9.646 1.00 95.25 102 CYS A O 1
ATOM 822 N 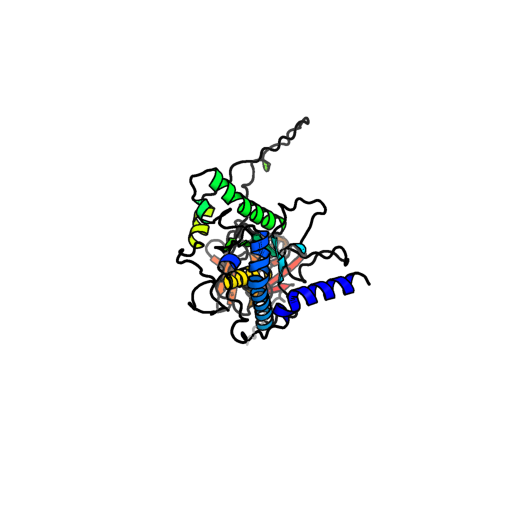N . SER A 1 103 ? -6.734 -4.409 -9.388 1.00 93.25 103 SER A N 1
ATOM 823 C CA . SER A 1 103 ? -7.541 -5.502 -8.841 1.00 93.25 103 SER A CA 1
ATOM 824 C C . SER A 1 103 ? -8.980 -5.454 -9.365 1.00 93.25 103 SER A C 1
ATOM 826 O O . SER A 1 103 ? -9.564 -4.371 -9.400 1.00 93.25 103 SER A O 1
ATOM 828 N N . PRO A 1 104 ? -9.604 -6.590 -9.737 1.00 89.50 104 PRO A N 1
ATOM 829 C CA . PRO A 1 104 ? -11.000 -6.639 -10.180 1.00 89.50 104 PRO A CA 1
ATOM 830 C C . PRO A 1 104 ? -12.032 -6.126 -9.179 1.00 89.50 104 PRO A C 1
ATOM 832 O O . PRO A 1 104 ? -13.111 -5.719 -9.605 1.00 89.50 104 PRO A O 1
ATOM 835 N N . ILE A 1 105 ? -11.725 -6.142 -7.879 1.00 88.88 105 ILE A N 1
ATOM 836 C CA . ILE A 1 105 ? -12.625 -5.604 -6.847 1.00 88.88 105 ILE A CA 1
ATOM 837 C C . ILE A 1 105 ? -12.609 -4.068 -6.826 1.00 88.88 105 ILE A C 1
ATOM 839 O O . ILE A 1 105 ? -13.593 -3.453 -6.435 1.00 88.88 105 ILE A O 1
ATOM 843 N N . HIS A 1 106 ? -11.529 -3.462 -7.323 1.00 85.50 106 HIS A N 1
ATOM 844 C CA . HIS A 1 106 ? -11.334 -2.020 -7.449 1.00 85.50 106 HIS A CA 1
ATOM 845 C C . HIS A 1 106 ? -11.569 -1.582 -8.897 1.00 85.50 106 HIS A C 1
ATOM 847 O O . HIS A 1 106 ? -10.665 -1.103 -9.588 1.00 85.50 106 HIS A O 1
ATOM 853 N N . ARG A 1 107 ? -12.785 -1.823 -9.393 1.00 84.12 107 ARG A N 1
ATOM 854 C CA . ARG A 1 107 ? -13.203 -1.450 -10.749 1.00 84.12 107 ARG A CA 1
ATOM 855 C C . ARG A 1 107 ? -14.249 -0.343 -10.712 1.00 84.12 107 ARG A C 1
ATOM 857 O O . ARG A 1 107 ? -15.172 -0.379 -9.903 1.00 84.12 107 ARG A O 1
ATOM 864 N N . GLN A 1 108 ? -14.133 0.590 -11.642 1.00 74.56 108 GLN A N 1
ATOM 865 C CA . GLN A 1 108 ? -15.073 1.676 -11.873 1.00 74.56 108 GLN A CA 1
ATOM 866 C C . GLN A 1 108 ? -15.713 1.525 -13.261 1.00 74.56 108 GLN A C 1
ATOM 868 O O . GLN A 1 108 ? -15.082 1.037 -14.202 1.00 74.56 108 GLN A O 1
ATOM 873 N N . GLY A 1 109 ? -16.971 1.960 -13.377 1.00 68.19 109 GLY A N 1
ATOM 874 C CA . GLY A 1 109 ? -17.774 1.865 -14.601 1.00 68.19 109 GLY A CA 1
ATOM 875 C C . GLY A 1 109 ? -18.653 0.609 -14.663 1.00 68.19 109 GLY A C 1
ATOM 876 O O . GLY A 1 109 ? -18.239 -0.482 -14.274 1.00 68.19 109 GLY A O 1
ATOM 877 N N . SER A 1 110 ? -19.890 0.776 -15.141 1.00 56.78 110 SER A N 1
ATOM 878 C CA . SER A 1 110 ? -20.886 -0.300 -15.282 1.00 56.78 110 SER A CA 1
ATOM 879 C C . SER A 1 110 ? -20.850 -0.995 -16.645 1.00 56.78 110 SER A C 1
ATOM 881 O O . SER A 1 110 ? -21.284 -2.140 -16.760 1.00 56.78 110 SER A O 1
ATOM 883 N N . ASP A 1 111 ? -20.322 -0.319 -17.669 1.00 62.62 111 ASP A N 1
ATOM 884 C CA . ASP A 1 111 ? -20.472 -0.729 -19.064 1.00 62.62 111 ASP A CA 1
ATOM 885 C C . ASP A 1 111 ? -19.143 -1.228 -19.640 1.00 62.62 111 ASP A C 1
ATOM 887 O O . ASP A 1 111 ? -18.078 -0.681 -19.348 1.00 62.62 111 ASP A O 1
ATOM 891 N N . TYR A 1 112 ? -19.202 -2.228 -20.526 1.00 59.00 112 TYR A N 1
ATOM 892 C CA . TYR A 1 112 ? -18.028 -2.843 -21.169 1.00 59.00 112 TYR A CA 1
ATOM 893 C C . TYR A 1 112 ? -17.077 -1.835 -21.841 1.00 59.00 112 TYR A C 1
ATOM 895 O O . TYR A 1 112 ? -15.875 -2.079 -21.899 1.00 59.00 112 TYR A O 1
ATOM 903 N N . ASN A 1 113 ? -17.595 -0.693 -22.303 1.00 62.31 113 ASN A N 1
ATOM 904 C CA . ASN A 1 113 ? -16.807 0.350 -22.966 1.00 62.31 113 ASN A CA 1
ATOM 905 C C . ASN A 1 113 ? -16.180 1.375 -22.005 1.00 62.31 113 ASN A C 1
ATOM 907 O O . ASN A 1 113 ? -15.425 2.234 -22.455 1.00 62.31 113 ASN A O 1
ATOM 911 N N . ASN A 1 114 ? -16.478 1.312 -20.702 1.00 66.62 114 ASN A N 1
ATOM 912 C CA . ASN A 1 114 ? -15.926 2.227 -19.698 1.00 66.62 114 ASN A CA 1
ATOM 913 C C . ASN A 1 114 ? -15.423 1.502 -18.439 1.00 66.62 114 ASN A C 1
ATOM 915 O O . ASN A 1 114 ? -15.300 2.114 -17.379 1.00 66.62 114 ASN A O 1
ATOM 919 N N . LEU A 1 115 ? -15.138 0.201 -18.550 1.00 72.25 115 LEU A N 1
ATOM 920 C CA . LEU A 1 115 ? -14.545 -0.573 -17.468 1.00 72.25 115 LEU A CA 1
ATOM 921 C C . LEU A 1 115 ? -13.109 -0.097 -17.225 1.00 72.25 115 LEU A C 1
ATOM 923 O O . LEU A 1 115 ? -12.257 -0.185 -18.111 1.00 72.25 115 LEU A O 1
ATOM 927 N N . ARG A 1 116 ? -12.845 0.402 -16.019 1.00 83.25 116 ARG A N 1
ATOM 928 C CA . ARG A 1 116 ? -11.535 0.925 -15.616 1.00 83.25 116 ARG A CA 1
ATOM 929 C C . ARG A 1 116 ? -11.151 0.377 -14.258 1.00 83.25 116 ARG A C 1
ATOM 931 O O . ARG A 1 116 ? -12.000 0.225 -13.386 1.00 83.25 116 ARG A O 1
ATOM 938 N N . TYR A 1 117 ? -9.871 0.100 -14.073 1.00 89.25 117 TYR A N 1
ATOM 939 C CA . TYR A 1 117 ? -9.344 -0.300 -12.774 1.00 89.25 117 TYR A CA 1
ATOM 940 C C . TYR A 1 117 ? -8.822 0.925 -12.025 1.00 89.25 117 TYR A C 1
ATOM 942 O O . TYR A 1 117 ? -8.278 1.852 -12.633 1.00 89.25 117 TYR A O 1
ATOM 950 N N . GLU A 1 118 ? -8.963 0.932 -10.706 1.00 90.75 118 GLU A N 1
ATOM 951 C CA . GLU A 1 118 ? -8.223 1.870 -9.868 1.00 90.75 118 GLU A CA 1
ATOM 952 C C . GLU A 1 118 ? -6.736 1.516 -9.907 1.00 90.75 118 GLU A C 1
ATOM 954 O O . GLU A 1 118 ? -6.360 0.342 -9.973 1.00 90.75 118 GLU A O 1
ATOM 959 N N . ASN A 1 119 ? -5.888 2.540 -9.869 1.00 93.06 119 ASN A N 1
ATOM 960 C CA . ASN A 1 119 ? -4.462 2.337 -9.686 1.00 93.06 119 ASN A CA 1
ATOM 961 C C . ASN A 1 119 ? -4.179 2.194 -8.188 1.00 93.06 119 ASN A C 1
ATOM 963 O O . ASN A 1 119 ? -4.383 3.146 -7.438 1.00 93.06 119 ASN A O 1
ATOM 967 N N . LEU A 1 120 ? -3.745 1.009 -7.763 1.00 95.00 120 LEU A N 1
ATOM 968 C CA . LEU A 1 120 ? -3.414 0.711 -6.367 1.00 95.00 120 LEU A CA 1
ATOM 969 C C . LEU A 1 120 ? -1.942 1.004 -6.039 1.00 95.00 120 LEU A C 1
ATOM 971 O O . LEU A 1 120 ? -1.596 1.167 -4.875 1.00 95.00 120 LEU A O 1
ATOM 975 N N . LEU A 1 121 ? -1.080 1.068 -7.056 1.00 96.12 121 LEU A N 1
ATOM 976 C CA . LEU A 1 121 ? 0.351 1.342 -6.933 1.00 96.12 121 LEU A CA 1
ATOM 977 C C . LEU A 1 121 ? 0.847 1.949 -8.254 1.00 96.12 121 LEU A C 1
ATOM 979 O O . LEU A 1 121 ? 1.125 1.187 -9.188 1.00 96.12 121 LEU A O 1
ATOM 983 N N . PRO A 1 122 ? 0.931 3.283 -8.371 1.00 95.44 122 PRO A N 1
ATOM 984 C CA . PRO A 1 122 ? 1.516 3.918 -9.542 1.00 95.44 122 PRO A CA 1
ATOM 985 C C . PRO A 1 122 ? 3.022 3.666 -9.626 1.00 95.44 122 PRO A C 1
ATOM 987 O O . PRO A 1 122 ? 3.728 3.662 -8.616 1.00 95.44 122 PRO A O 1
ATOM 990 N N . GLY A 1 123 ? 3.535 3.526 -10.843 1.00 95.19 123 GLY A N 1
ATOM 991 C CA . GLY A 1 123 ? 4.972 3.550 -11.062 1.00 95.19 123 GLY A CA 1
ATOM 992 C C . GLY A 1 123 ? 5.369 3.916 -12.479 1.00 95.19 123 GLY A C 1
ATOM 993 O O . GLY A 1 123 ? 4.569 3.766 -13.395 1.00 95.19 123 GLY A O 1
ATOM 994 N N . ASP A 1 124 ? 6.618 4.337 -12.628 1.00 95.00 124 ASP A N 1
ATOM 995 C CA . ASP A 1 124 ? 7.203 4.797 -13.890 1.00 95.00 124 ASP A CA 1
ATOM 996 C C . ASP A 1 124 ? 8.486 4.042 -14.227 1.00 95.00 124 ASP A C 1
ATOM 998 O O . ASP A 1 124 ? 9.090 3.383 -13.368 1.00 95.00 124 ASP A O 1
ATOM 1002 N N . SER A 1 125 ? 8.905 4.158 -15.485 1.00 94.69 125 SER A N 1
ATOM 1003 C CA . SER A 1 125 ? 10.211 3.704 -15.961 1.00 94.69 125 SER A CA 1
ATOM 1004 C C . SER A 1 125 ? 11.107 4.884 -16.312 1.00 94.69 125 SER A C 1
ATOM 1006 O O . SER A 1 125 ? 10.664 5.902 -16.844 1.00 94.69 125 SER A O 1
ATOM 1008 N N . LYS A 1 126 ? 12.412 4.735 -16.086 1.00 94.19 126 LYS A N 1
ATOM 1009 C CA . LYS A 1 126 ? 13.405 5.673 -16.611 1.00 94.19 126 LYS A CA 1
ATOM 1010 C C . LYS A 1 126 ? 14.700 4.970 -16.968 1.00 94.19 126 LYS A C 1
ATOM 1012 O O . LYS A 1 126 ? 14.993 3.920 -16.422 1.00 94.19 126 LYS A O 1
ATOM 1017 N N . LEU A 1 127 ? 15.498 5.555 -17.853 1.00 93.19 127 LEU A N 1
ATOM 1018 C CA . LEU A 1 127 ? 16.873 5.093 -18.040 1.00 93.19 127 LEU A CA 1
ATOM 1019 C C . LEU A 1 127 ? 17.810 5.719 -17.006 1.00 93.19 127 LEU A C 1
ATOM 1021 O O . LEU A 1 127 ? 17.709 6.910 -16.710 1.00 93.19 127 LEU A O 1
ATOM 1025 N N . SER A 1 128 ? 18.766 4.933 -16.526 1.00 91.25 128 SER A N 1
ATOM 1026 C CA . SER A 1 128 ? 19.807 5.304 -15.566 1.00 91.25 128 SER A CA 1
ATOM 1027 C C . SER A 1 128 ? 20.659 6.486 -16.037 1.00 91.25 128 SER A C 1
ATOM 1029 O O . SER A 1 128 ? 21.111 7.305 -15.239 1.00 91.25 128 SER A O 1
ATOM 1031 N N . ASN A 1 129 ? 20.835 6.627 -17.354 1.00 90.25 129 ASN A N 1
ATOM 1032 C CA . ASN A 1 129 ? 21.547 7.747 -17.971 1.00 90.25 129 ASN A CA 1
ATOM 1033 C C . ASN A 1 129 ? 20.733 9.057 -17.995 1.00 90.25 129 ASN A C 1
ATOM 1035 O O . ASN A 1 129 ? 21.302 10.126 -18.209 1.00 90.25 129 ASN A O 1
ATOM 1039 N N . LYS A 1 130 ? 19.414 8.980 -17.786 1.00 91.19 130 LYS A N 1
ATOM 1040 C CA . LYS A 1 130 ? 18.476 10.111 -17.730 1.00 91.19 130 LYS A CA 1
ATOM 1041 C C . LYS A 1 130 ? 18.036 10.430 -16.304 1.00 91.19 130 LYS A C 1
ATOM 1043 O O . LYS A 1 130 ? 17.529 11.525 -16.075 1.00 91.19 130 LYS A O 1
ATOM 1048 N N . TRP A 1 131 ? 18.170 9.483 -15.378 1.00 94.50 131 TRP A N 1
ATOM 1049 C CA . TRP A 1 131 ? 17.805 9.645 -13.978 1.00 94.50 131 TRP A CA 1
ATOM 1050 C C . TRP A 1 131 ? 18.490 8.592 -13.111 1.00 94.50 131 TRP A C 1
ATOM 1052 O O . TRP A 1 131 ? 18.491 7.415 -13.458 1.00 94.50 131 TRP A O 1
ATOM 1062 N N . HIS A 1 132 ? 18.994 8.995 -11.947 1.00 92.88 132 HIS A N 1
ATOM 1063 C CA . HIS A 1 132 ? 19.528 8.071 -10.951 1.00 92.88 132 HIS A CA 1
ATOM 1064 C C . HIS A 1 132 ? 19.229 8.580 -9.539 1.00 92.88 132 HIS A C 1
ATOM 1066 O O . HIS A 1 132 ? 19.289 9.785 -9.285 1.00 92.88 132 HIS A O 1
ATOM 1072 N N . SER A 1 133 ? 18.958 7.681 -8.596 1.00 91.06 133 SER A N 1
ATOM 1073 C CA . SER A 1 133 ? 18.579 8.014 -7.220 1.00 91.06 133 SER A CA 1
ATOM 1074 C C . SER A 1 133 ? 19.612 8.909 -6.537 1.00 91.06 133 SER A C 1
ATOM 1076 O O . SER A 1 133 ? 19.248 9.908 -5.921 1.00 91.06 133 SER A O 1
ATOM 1078 N N . SER A 1 134 ? 20.901 8.617 -6.727 1.00 90.75 134 SER A N 1
ATOM 1079 C CA . SER A 1 134 ? 22.026 9.397 -6.188 1.00 90.75 134 SER A CA 1
ATOM 1080 C C . SER A 1 134 ? 22.091 10.857 -6.658 1.00 90.75 134 SER A C 1
ATOM 1082 O O . SER A 1 134 ? 22.750 11.668 -6.009 1.00 90.75 134 SER A O 1
ATOM 1084 N N . TRP A 1 135 ? 21.399 11.233 -7.741 1.00 91.44 135 TRP A N 1
ATOM 1085 C CA . TRP A 1 135 ? 21.378 12.618 -8.229 1.00 91.44 135 TRP A CA 1
ATOM 1086 C C . TRP A 1 135 ? 20.667 13.579 -7.274 1.00 91.44 135 TRP A C 1
ATOM 1088 O O . TRP A 1 135 ? 20.837 14.791 -7.403 1.00 91.44 135 TRP A O 1
ATOM 1098 N N . TYR A 1 136 ? 19.937 13.066 -6.279 1.00 86.31 136 TYR A N 1
ATOM 1099 C CA . TYR A 1 136 ? 19.317 13.889 -5.243 1.00 86.31 136 TYR A CA 1
ATOM 1100 C C . TYR A 1 136 ? 20.342 14.736 -4.462 1.00 86.31 136 TYR A C 1
ATOM 1102 O O . TYR A 1 136 ? 20.018 15.847 -4.040 1.00 86.31 136 TYR A O 1
ATOM 1110 N N . GLU A 1 137 ? 21.572 14.230 -4.283 1.00 87.69 137 GLU A N 1
ATOM 1111 C CA . GLU A 1 137 ? 22.670 14.935 -3.598 1.00 87.69 137 GLU A CA 1
ATOM 1112 C C . GLU A 1 137 ? 23.480 15.833 -4.539 1.00 87.69 137 GLU A C 1
ATOM 1114 O O . GLU A 1 137 ? 24.431 16.481 -4.098 1.00 87.69 137 GLU A O 1
ATOM 1119 N N . SER A 1 138 ? 23.141 15.874 -5.832 1.00 89.25 138 SER A N 1
ATOM 1120 C CA . SER A 1 138 ? 23.896 16.662 -6.798 1.00 89.25 138 SER A CA 1
ATOM 1121 C C . SER A 1 138 ? 23.822 18.148 -6.460 1.00 89.25 138 SER A C 1
ATOM 1123 O O . SER A 1 138 ? 22.750 18.712 -6.232 1.00 89.25 138 SER A O 1
ATOM 1125 N N . SER A 1 139 ? 24.984 18.797 -6.461 1.00 89.69 139 SER A N 1
ATOM 1126 C CA . SER A 1 139 ? 25.101 20.249 -6.331 1.00 89.69 139 SER A CA 1
ATOM 1127 C C . SER A 1 139 ? 24.760 20.988 -7.628 1.00 89.69 139 SER A C 1
ATOM 1129 O O . SER A 1 139 ? 24.597 22.208 -7.612 1.00 89.69 139 SER A O 1
ATOM 1131 N N . GLU A 1 140 ? 24.652 20.273 -8.750 1.00 93.50 140 GLU A N 1
ATOM 1132 C CA . GLU A 1 140 ? 24.330 20.846 -10.050 1.00 93.50 140 GLU A CA 1
ATOM 1133 C C . GLU A 1 140 ? 22.804 21.045 -10.198 1.00 93.50 140 GLU A C 1
ATOM 1135 O O . GLU A 1 140 ? 22.055 20.063 -10.154 1.00 93.50 140 GLU A O 1
ATOM 1140 N N . PRO A 1 141 ? 22.311 22.282 -10.420 1.00 90.69 141 PRO A N 1
ATOM 1141 C CA . PRO A 1 141 ? 20.871 22.563 -10.453 1.00 90.69 141 PRO A CA 1
ATOM 1142 C C . PRO A 1 141 ? 20.093 21.807 -11.537 1.00 90.69 141 PRO A C 1
ATOM 1144 O O . PRO A 1 141 ? 18.962 21.395 -11.307 1.00 90.69 141 PRO A O 1
ATOM 1147 N N . THR A 1 142 ? 20.684 21.613 -12.716 1.00 90.88 142 THR A N 1
ATOM 1148 C CA . THR A 1 142 ? 20.082 20.890 -13.852 1.00 90.88 142 THR A CA 1
ATOM 1149 C C . THR A 1 142 ? 19.863 19.418 -13.522 1.00 90.88 142 THR A C 1
ATOM 1151 O O . THR A 1 142 ? 18.764 18.902 -13.710 1.00 90.88 142 THR A O 1
ATOM 1154 N N . THR A 1 143 ? 20.884 18.766 -12.969 1.00 90.50 143 THR A N 1
ATOM 1155 C CA . THR A 1 143 ? 20.829 17.378 -12.501 1.00 90.50 143 THR A CA 1
ATOM 1156 C C . THR A 1 143 ? 19.831 17.224 -11.353 1.00 90.50 143 THR A C 1
ATOM 1158 O O . THR A 1 143 ? 19.051 16.272 -11.327 1.00 90.50 143 THR A O 1
ATOM 1161 N N . GLN A 1 144 ? 19.784 18.197 -10.438 1.00 88.12 144 GLN A N 1
ATOM 1162 C CA . GLN A 1 144 ? 18.816 18.191 -9.347 1.00 88.12 144 GLN A CA 1
ATOM 1163 C C . GLN A 1 144 ? 17.369 18.378 -9.837 1.00 88.12 144 GLN A C 1
ATOM 1165 O O . GLN A 1 144 ? 16.466 17.729 -9.315 1.00 88.12 144 GLN A O 1
ATOM 1170 N N . GLU A 1 145 ? 17.110 19.239 -10.827 1.00 88.88 145 GLU A N 1
ATOM 1171 C CA . GLU A 1 145 ? 15.769 19.362 -11.418 1.00 88.88 145 GLU A CA 1
ATOM 1172 C C . GLU A 1 145 ? 15.374 18.107 -12.202 1.00 88.88 145 GLU A C 1
ATOM 1174 O O . GLU A 1 145 ? 14.272 17.603 -11.999 1.00 88.88 145 GLU A O 1
ATOM 1179 N N . ALA A 1 146 ? 16.285 17.533 -12.997 1.00 89.75 146 ALA A N 1
ATOM 1180 C CA . ALA A 1 146 ? 16.042 16.264 -13.685 1.00 89.75 146 ALA A CA 1
ATOM 1181 C C . ALA A 1 146 ? 15.696 15.135 -12.699 1.00 89.75 146 ALA A C 1
ATOM 1183 O O . ALA A 1 146 ? 14.818 14.316 -12.972 1.00 89.75 146 ALA A O 1
ATOM 1184 N N . TRP A 1 147 ? 16.331 15.124 -11.521 1.00 93.69 147 TRP A N 1
ATOM 1185 C CA . TRP A 1 147 ? 16.004 14.185 -10.452 1.00 93.69 147 TRP A CA 1
ATOM 1186 C C . TRP A 1 147 ? 14.574 14.368 -9.912 1.00 93.69 147 TRP A C 1
ATOM 1188 O O . TRP A 1 147 ? 13.878 13.384 -9.651 1.00 93.69 147 TRP A O 1
ATOM 1198 N N . LYS A 1 148 ? 14.106 15.613 -9.760 1.00 91.31 148 LYS A N 1
ATOM 1199 C CA . LYS A 1 148 ? 12.787 15.913 -9.176 1.00 91.31 148 LYS A CA 1
ATOM 1200 C C . LYS A 1 148 ? 11.627 15.471 -10.063 1.00 91.31 148 LYS A C 1
ATOM 1202 O O . LYS A 1 148 ? 10.560 15.185 -9.525 1.00 91.31 148 LYS A O 1
ATOM 1207 N N . ASP A 1 149 ? 11.789 15.438 -11.381 1.00 89.88 149 ASP A N 1
ATOM 1208 C CA . ASP A 1 149 ? 10.656 15.284 -12.299 1.00 89.88 149 ASP A CA 1
ATOM 1209 C C . ASP A 1 149 ? 9.925 13.931 -12.174 1.00 89.88 149 ASP A C 1
ATOM 1211 O O . ASP A 1 149 ? 8.724 13.957 -11.885 1.00 89.88 149 ASP A O 1
ATOM 1215 N N . PRO A 1 150 ? 10.591 12.759 -12.248 1.00 91.31 150 PRO A N 1
ATOM 1216 C CA . PRO A 1 150 ? 9.917 11.473 -12.027 1.00 91.31 150 PRO A CA 1
ATOM 1217 C C . PRO A 1 150 ? 9.344 11.332 -10.611 1.00 91.31 150 PRO A C 1
ATOM 1219 O O . PRO A 1 150 ? 8.286 10.740 -10.405 1.00 91.31 150 PRO A O 1
ATOM 1222 N N . VAL A 1 151 ? 10.003 11.933 -9.613 1.00 91.88 151 VAL A N 1
ATOM 1223 C CA . VAL A 1 151 ? 9.508 11.946 -8.228 1.00 91.88 151 VAL A CA 1
ATOM 1224 C C . VAL A 1 151 ? 8.203 12.745 -8.137 1.00 91.88 151 VAL A C 1
ATOM 1226 O O . VAL A 1 151 ? 7.229 12.270 -7.556 1.00 91.88 151 VAL A O 1
ATOM 1229 N N . ARG A 1 152 ? 8.142 13.937 -8.747 1.00 90.56 152 ARG A N 1
ATOM 1230 C CA . ARG A 1 152 ? 6.930 14.773 -8.814 1.00 90.56 152 ARG A CA 1
ATOM 1231 C C . ARG A 1 152 ? 5.793 14.064 -9.547 1.00 90.56 152 ARG A C 1
ATOM 1233 O O . ARG A 1 152 ? 4.648 14.183 -9.119 1.00 90.56 152 ARG A O 1
ATOM 1240 N N . GLN A 1 153 ? 6.098 13.328 -10.614 1.00 89.81 153 GLN A N 1
ATOM 1241 C CA . GLN A 1 153 ? 5.115 12.527 -11.346 1.00 89.81 153 GLN A CA 1
ATOM 1242 C C . GLN A 1 153 ? 4.500 11.444 -10.455 1.00 89.81 153 GLN A C 1
ATOM 1244 O O . GLN A 1 153 ? 3.280 11.410 -10.292 1.00 89.81 153 GLN A O 1
ATOM 1249 N N . ILE A 1 154 ? 5.328 10.643 -9.779 1.00 92.06 154 ILE A N 1
ATOM 1250 C CA . ILE A 1 154 ? 4.851 9.605 -8.855 1.00 92.06 154 ILE A CA 1
ATOM 1251 C C . ILE A 1 154 ? 4.034 10.209 -7.707 1.00 92.06 154 ILE A C 1
ATOM 1253 O O . ILE A 1 154 ? 2.972 9.677 -7.371 1.00 92.06 154 ILE A O 1
ATOM 1257 N N . LEU A 1 155 ? 4.480 11.331 -7.130 1.00 91.56 155 LEU A N 1
ATOM 1258 C CA . LEU A 1 155 ? 3.729 12.059 -6.100 1.00 91.56 155 LEU A CA 1
ATOM 1259 C C . LEU A 1 155 ? 2.363 12.522 -6.615 1.00 91.56 155 LEU A C 1
ATOM 1261 O O . LEU A 1 155 ? 1.362 12.350 -5.926 1.00 91.56 155 LEU A O 1
ATOM 1265 N N . TYR A 1 156 ? 2.307 13.059 -7.834 1.00 89.88 156 TYR A N 1
ATOM 1266 C CA . TYR A 1 156 ? 1.057 13.473 -8.462 1.00 89.88 156 TYR A CA 1
ATOM 1267 C C . TYR A 1 156 ? 0.105 12.285 -8.662 1.00 89.88 156 TYR A C 1
ATOM 1269 O O . TYR A 1 156 ? -1.070 12.379 -8.313 1.00 89.88 156 TYR A O 1
ATOM 1277 N N . TYR A 1 157 ? 0.589 11.149 -9.175 1.00 91.00 157 TYR A N 1
ATOM 1278 C CA . TYR A 1 157 ? -0.246 9.952 -9.348 1.00 91.00 157 TYR A CA 1
ATOM 1279 C C . TYR A 1 157 ? -0.794 9.461 -8.017 1.00 91.00 157 TYR A C 1
ATOM 1281 O O . TYR A 1 157 ? -1.973 9.132 -7.911 1.00 91.00 157 TYR A O 1
ATOM 1289 N N . SER A 1 158 ? 0.067 9.438 -7.009 1.00 91.31 158 SER A N 1
ATOM 1290 C CA . SER A 1 158 ? -0.237 8.998 -5.654 1.00 91.31 158 SER A CA 1
ATOM 1291 C C . SER A 1 158 ? -1.307 9.873 -5.007 1.00 91.31 158 SER A C 1
ATOM 1293 O O . SER A 1 158 ? -2.286 9.344 -4.492 1.00 91.31 158 SER A O 1
ATOM 1295 N N . ASP A 1 159 ? -1.194 11.197 -5.136 1.00 89.31 159 ASP A N 1
ATOM 1296 C CA . ASP A 1 159 ? -2.221 12.154 -4.706 1.00 89.31 159 ASP A CA 1
ATOM 1297 C C . ASP A 1 159 ? -3.558 11.919 -5.424 1.00 89.31 159 ASP A C 1
ATOM 1299 O O . ASP A 1 159 ? -4.603 11.785 -4.790 1.00 89.31 159 ASP A O 1
ATOM 1303 N N . LYS A 1 160 ? -3.535 11.765 -6.754 1.00 87.25 160 LYS A N 1
ATOM 1304 C CA . LYS A 1 160 ? -4.753 11.538 -7.551 1.00 87.25 160 LYS A CA 1
ATOM 1305 C C . LYS A 1 160 ? -5.443 10.211 -7.288 1.00 87.25 160 LYS A C 1
ATOM 1307 O O . LYS A 1 160 ? -6.640 10.095 -7.543 1.00 87.25 160 LYS A O 1
ATOM 1312 N N . THR A 1 161 ? -4.697 9.209 -6.848 1.00 88.31 161 THR A N 1
ATOM 1313 C CA . THR A 1 161 ? -5.204 7.845 -6.670 1.00 88.31 161 THR A CA 1
ATOM 1314 C C . THR A 1 161 ? -5.393 7.473 -5.204 1.00 88.31 161 THR A C 1
ATOM 1316 O O . THR A 1 161 ? -5.798 6.343 -4.936 1.00 88.31 161 THR A O 1
ATOM 1319 N N . ASP A 1 162 ? -5.135 8.413 -4.284 1.00 91.69 162 ASP A N 1
ATOM 1320 C CA . ASP A 1 162 ? -5.062 8.187 -2.838 1.00 91.69 162 ASP A CA 1
ATOM 1321 C C . ASP A 1 162 ? -4.174 6.979 -2.500 1.00 91.69 162 ASP A C 1
ATOM 1323 O O . ASP A 1 162 ? -4.589 6.046 -1.817 1.00 91.69 162 ASP A O 1
ATOM 1327 N N . ARG A 1 163 ? -2.950 6.943 -3.047 1.00 93.38 163 ARG A N 1
ATOM 1328 C CA . ARG A 1 163 ? -2.004 5.839 -2.830 1.00 93.38 163 ARG A CA 1
ATOM 1329 C C . ARG A 1 163 ? -0.738 6.292 -2.133 1.00 93.38 163 ARG A C 1
ATOM 1331 O O . ARG A 1 163 ? -0.057 7.213 -2.552 1.00 93.38 163 ARG A O 1
ATOM 1338 N N . ARG A 1 164 ? -0.389 5.583 -1.067 1.00 93.06 164 ARG A N 1
ATOM 1339 C CA . ARG A 1 164 ? 0.793 5.789 -0.228 1.00 93.06 164 ARG A CA 1
ATOM 1340 C C . ARG A 1 164 ? 2.087 5.326 -0.872 1.00 93.06 164 ARG A C 1
ATOM 1342 O O . ARG A 1 164 ? 3.157 5.773 -0.466 1.00 93.06 164 ARG A O 1
ATOM 1349 N N . TYR A 1 165 ? 2.014 4.379 -1.792 1.00 95.25 165 TYR A N 1
ATOM 1350 C CA . TYR A 1 165 ? 3.187 3.731 -2.351 1.00 95.25 165 TYR A CA 1
ATOM 1351 C C . TYR A 1 165 ? 3.343 4.082 -3.824 1.00 95.25 165 TYR A C 1
ATOM 1353 O O . TYR A 1 165 ? 2.353 4.200 -4.540 1.00 95.25 165 TYR A O 1
ATOM 1361 N N . GLY A 1 166 ? 4.589 4.182 -4.272 1.00 95.62 166 GLY A N 1
ATOM 1362 C CA . GLY A 1 166 ? 4.929 4.309 -5.684 1.00 95.62 166 GLY A CA 1
ATOM 1363 C C . GLY A 1 166 ? 6.274 3.666 -5.995 1.00 95.62 166 GLY A C 1
ATOM 1364 O O . GLY A 1 166 ? 7.031 3.322 -5.081 1.00 95.62 166 GLY A O 1
ATOM 1365 N N . SER A 1 167 ? 6.580 3.488 -7.277 1.00 96.62 167 SER A N 1
ATOM 1366 C CA . SER A 1 167 ? 7.865 2.924 -7.706 1.00 96.62 167 SER A CA 1
ATOM 1367 C C . SER A 1 167 ? 8.414 3.571 -8.969 1.00 96.62 167 SER A C 1
ATOM 1369 O O . SER A 1 167 ? 7.654 3.911 -9.867 1.00 96.62 167 SER A O 1
ATOM 1371 N N . LEU A 1 168 ? 9.736 3.640 -9.071 1.00 96.12 168 LEU A N 1
ATOM 1372 C CA . LEU A 1 168 ? 10.461 3.999 -10.283 1.00 96.12 168 LEU A CA 1
ATOM 1373 C C . LEU A 1 168 ? 11.431 2.867 -10.624 1.00 96.12 168 LEU A C 1
ATOM 1375 O O . LEU A 1 168 ? 12.227 2.460 -9.776 1.00 96.12 168 LEU A O 1
ATOM 1379 N N . ILE A 1 169 ? 11.343 2.341 -11.842 1.00 95.00 169 ILE A N 1
ATOM 1380 C CA . ILE A 1 169 ? 12.206 1.259 -12.325 1.00 95.00 169 ILE A CA 1
ATOM 1381 C C . ILE A 1 169 ? 13.166 1.826 -13.361 1.00 95.00 169 ILE A C 1
ATOM 1383 O O . ILE A 1 169 ? 12.736 2.464 -14.320 1.00 95.00 169 ILE A O 1
ATOM 1387 N N . THR A 1 170 ? 14.454 1.547 -13.202 1.00 93.69 170 THR A N 1
ATOM 1388 C CA . THR A 1 170 ? 15.458 1.795 -14.234 1.00 93.69 170 THR A CA 1
ATOM 1389 C C . THR A 1 170 ? 16.152 0.508 -14.656 1.00 93.69 170 THR A C 1
ATOM 1391 O O . THR A 1 170 ? 15.910 -0.569 -14.107 1.00 93.69 170 THR A O 1
ATOM 1394 N N . ASP A 1 171 ? 17.019 0.605 -15.658 1.00 89.81 171 ASP A N 1
ATOM 1395 C CA . ASP A 1 171 ? 17.901 -0.472 -16.107 1.00 89.81 171 ASP A CA 1
ATOM 1396 C C . ASP A 1 171 ? 18.932 -0.899 -15.044 1.00 89.81 171 ASP A C 1
ATOM 1398 O O . ASP A 1 171 ? 19.475 -2.004 -15.135 1.00 89.81 171 ASP A O 1
ATOM 1402 N N . VAL A 1 172 ? 19.163 -0.084 -14.003 1.00 89.25 172 VAL A N 1
ATOM 1403 C CA . VAL A 1 172 ? 20.150 -0.378 -12.945 1.00 89.25 172 VAL A CA 1
ATOM 1404 C C . VAL A 1 172 ? 19.567 -0.470 -11.536 1.00 89.25 172 VAL A C 1
ATOM 1406 O O . VAL A 1 172 ? 20.156 -1.144 -10.690 1.00 89.25 172 VAL A O 1
ATOM 1409 N N . GLU A 1 173 ? 18.425 0.163 -11.256 1.00 90.00 173 GLU A N 1
ATOM 1410 C CA . GLU A 1 173 ? 17.865 0.232 -9.904 1.00 90.00 173 GLU A CA 1
ATOM 1411 C C . GLU A 1 173 ? 16.331 0.198 -9.865 1.00 90.00 173 GLU A C 1
ATOM 1413 O O . GLU A 1 173 ? 15.632 0.506 -10.828 1.00 90.00 173 GLU A O 1
ATOM 1418 N N . LEU A 1 174 ? 15.805 -0.183 -8.700 1.00 92.75 174 LEU A N 1
ATOM 1419 C CA . LEU A 1 174 ? 14.402 -0.021 -8.335 1.00 92.75 174 LEU A CA 1
ATOM 1420 C C . LEU A 1 174 ? 14.344 0.946 -7.158 1.00 92.75 174 LEU A C 1
ATOM 1422 O O . LEU A 1 174 ? 14.887 0.653 -6.093 1.00 92.75 174 LEU A O 1
ATOM 1426 N N . VAL A 1 175 ? 13.619 2.044 -7.326 1.00 94.19 175 VAL A N 1
ATOM 1427 C CA . VAL A 1 175 ? 13.348 3.003 -6.259 1.00 94.19 175 VAL A CA 1
ATOM 1428 C C . VAL A 1 175 ? 11.902 2.847 -5.825 1.00 94.19 175 VAL A C 1
ATOM 1430 O O . VAL A 1 175 ? 10.979 2.906 -6.634 1.00 94.19 175 VAL A O 1
ATOM 1433 N N . VAL A 1 176 ? 11.698 2.633 -4.530 1.00 92.88 176 VAL A N 1
ATOM 1434 C CA . VAL A 1 176 ? 10.374 2.501 -3.921 1.00 92.88 176 VAL A CA 1
ATOM 1435 C C . VAL A 1 176 ? 10.098 3.742 -3.093 1.00 92.88 176 VAL A C 1
ATOM 1437 O O . VAL A 1 176 ? 10.968 4.213 -2.372 1.00 92.88 176 VAL A O 1
ATOM 1440 N N . MET A 1 177 ? 8.887 4.277 -3.178 1.00 92.00 177 MET A N 1
ATOM 1441 C CA . MET A 1 177 ? 8.491 5.484 -2.462 1.00 92.00 177 MET A CA 1
ATOM 1442 C C . MET A 1 177 ? 7.345 5.171 -1.507 1.00 92.00 177 MET A C 1
ATOM 1444 O O . MET A 1 177 ? 6.400 4.462 -1.855 1.00 92.00 177 MET A O 1
ATOM 1448 N N . ARG A 1 178 ? 7.431 5.727 -0.298 1.00 91.12 178 ARG A N 1
ATOM 1449 C CA . ARG A 1 178 ? 6.341 5.796 0.678 1.00 91.12 178 ARG A CA 1
ATOM 1450 C C . ARG A 1 178 ? 6.049 7.270 0.932 1.00 91.12 178 ARG A C 1
ATOM 1452 O O . ARG A 1 178 ? 6.909 7.993 1.420 1.00 91.12 178 ARG A O 1
ATOM 1459 N N . ILE A 1 179 ? 4.843 7.691 0.596 1.00 90.50 179 ILE A N 1
ATOM 1460 C CA . ILE A 1 179 ? 4.434 9.088 0.470 1.00 90.50 179 ILE A CA 1
ATOM 1461 C C . ILE A 1 179 ? 3.514 9.422 1.633 1.00 90.50 179 ILE A C 1
ATOM 1463 O O . ILE A 1 179 ? 2.619 8.640 1.927 1.00 90.50 179 ILE A O 1
ATOM 1467 N N . THR A 1 180 ? 3.726 10.551 2.300 1.00 87.94 180 THR A N 1
ATOM 1468 C CA . THR A 1 180 ? 2.865 11.084 3.369 1.00 87.94 180 THR A CA 1
ATOM 1469 C C . THR A 1 180 ? 2.295 12.432 2.947 1.00 87.94 180 THR A C 1
ATOM 1471 O O . THR A 1 180 ? 2.938 13.182 2.213 1.00 87.94 180 THR A O 1
ATOM 1474 N N . GLN A 1 181 ? 1.111 12.773 3.449 1.00 84.50 181 GLN A N 1
ATOM 1475 C CA . GLN A 1 181 ? 0.584 14.131 3.329 1.00 84.50 181 GLN A CA 1
ATOM 1476 C C . GLN A 1 181 ? 1.168 15.008 4.438 1.00 84.50 181 GLN A C 1
ATOM 1478 O O . GLN A 1 181 ? 1.151 14.640 5.607 1.00 84.50 181 GLN A O 1
ATOM 1483 N N . MET A 1 182 ? 1.687 16.181 4.095 1.00 80.44 182 MET A N 1
ATOM 1484 C CA . MET A 1 182 ? 2.068 17.157 5.111 1.00 80.44 182 MET A CA 1
ATOM 1485 C C . MET A 1 182 ? 0.832 17.992 5.462 1.00 80.44 182 MET A C 1
ATOM 1487 O O . MET A 1 182 ? 0.279 18.624 4.557 1.00 80.44 182 MET A O 1
ATOM 1491 N N . PRO A 1 183 ? 0.385 18.030 6.731 1.00 68.31 183 PRO A N 1
ATOM 1492 C CA . PRO A 1 183 ? -0.665 18.950 7.135 1.00 68.31 183 PRO A CA 1
ATOM 1493 C C . PRO A 1 183 ? -0.193 20.377 6.864 1.00 68.31 183 PRO A C 1
ATOM 1495 O O . PRO A 1 183 ? 0.802 20.834 7.429 1.00 68.31 183 PRO A O 1
ATOM 1498 N N . THR A 1 184 ? -0.887 21.101 5.991 1.00 70.75 184 THR A N 1
ATOM 1499 C CA . THR A 1 184 ? -0.723 22.552 5.948 1.00 70.75 184 THR A CA 1
ATOM 1500 C C . THR A 1 184 ? -1.270 23.086 7.262 1.00 70.75 184 THR A C 1
ATOM 1502 O O . THR A 1 184 ? -2.406 22.759 7.612 1.00 70.75 184 THR A O 1
ATOM 1505 N N . SER A 1 185 ? -0.477 23.873 7.995 1.00 59.94 185 SER A N 1
ATOM 1506 C CA . SER A 1 185 ? -0.956 24.540 9.208 1.00 59.94 185 SER A CA 1
ATOM 1507 C C . SER A 1 185 ? -2.293 25.228 8.933 1.00 59.94 185 SER A C 1
ATOM 1509 O O . SER A 1 185 ? -2.571 25.629 7.798 1.00 59.94 185 SER A O 1
ATOM 1511 N N . THR A 1 186 ? -3.138 25.351 9.959 1.00 56.69 186 THR A N 1
ATOM 1512 C CA . THR A 1 186 ? -4.358 26.159 9.886 1.00 56.69 186 THR A CA 1
ATOM 1513 C C . THR A 1 186 ? -3.970 27.539 9.367 1.00 56.69 186 THR A C 1
ATOM 1515 O O . THR A 1 186 ? -3.362 28.345 10.071 1.00 56.69 186 THR A O 1
ATOM 1518 N N . GLY A 1 187 ? -4.227 27.781 8.077 1.00 48.81 187 GLY A N 1
ATOM 1519 C CA . GLY A 1 187 ? -3.832 29.023 7.431 1.00 48.81 187 GLY A CA 1
ATOM 1520 C C . GLY A 1 187 ? -4.433 30.205 8.186 1.00 48.81 187 GLY A C 1
ATOM 1521 O O . GLY A 1 187 ? -5.413 30.059 8.898 1.00 48.81 187 GLY A O 1
ATOM 1522 N N . ILE A 1 188 ? -3.907 31.410 8.004 1.00 42.06 188 ILE A N 1
ATOM 1523 C CA . ILE A 1 188 ? -4.391 32.643 8.666 1.00 42.06 188 ILE A CA 1
ATOM 1524 C C . ILE A 1 188 ? -5.765 33.103 8.099 1.00 42.06 188 ILE A C 1
ATOM 1526 O O . ILE A 1 188 ? -6.223 34.220 8.321 1.00 42.06 188 ILE A O 1
ATOM 1530 N N . ALA A 1 189 ? -6.413 32.265 7.287 1.00 47.78 189 ALA A N 1
ATOM 1531 C CA . ALA A 1 189 ? -7.672 32.545 6.605 1.00 47.78 189 ALA A CA 1
ATOM 1532 C C . ALA A 1 189 ? -8.936 32.470 7.494 1.00 47.78 189 ALA A C 1
ATOM 1534 O O . ALA A 1 189 ? -9.812 33.303 7.272 1.00 47.78 189 ALA A O 1
ATOM 1535 N N . PRO A 1 190 ? -9.062 31.591 8.515 1.00 48.81 190 PRO A N 1
ATOM 1536 C CA . PRO A 1 190 ? -10.233 31.543 9.395 1.00 48.81 190 PRO A CA 1
ATOM 1537 C C . PRO A 1 190 ? -10.437 32.830 10.202 1.00 48.81 190 PRO A C 1
ATOM 1539 O O . PRO A 1 190 ? -11.542 33.098 10.657 1.00 48.81 190 PRO A O 1
ATOM 1542 N N . THR A 1 191 ? -9.382 33.634 10.384 1.00 45.16 191 THR A N 1
ATOM 1543 C CA . THR A 1 191 ? -9.420 34.901 11.130 1.00 45.16 191 THR A CA 1
ATOM 1544 C C . THR A 1 191 ? -9.497 36.141 10.238 1.00 45.16 191 THR A C 1
ATOM 1546 O O . THR A 1 191 ? -9.592 37.255 10.755 1.00 45.16 191 THR A O 1
ATOM 1549 N N . ARG A 1 192 ? -9.481 35.997 8.905 1.00 41.94 192 ARG A N 1
ATOM 1550 C CA . ARG A 1 192 ? -9.639 37.138 7.993 1.00 41.94 192 ARG A CA 1
ATOM 1551 C C . ARG A 1 192 ? -11.111 37.362 7.667 1.00 41.94 192 ARG A C 1
ATOM 1553 O O . ARG A 1 192 ? -11.771 36.491 7.111 1.00 41.94 192 ARG A O 1
ATOM 1560 N N . SER A 1 193 ? -11.604 38.566 7.958 1.00 44.44 193 SER A N 1
ATOM 1561 C CA . SER A 1 193 ? -12.903 39.023 7.469 1.00 44.44 193 SER A CA 1
ATOM 1562 C C . SER A 1 193 ? -12.938 38.986 5.930 1.00 44.44 193 SER A C 1
ATOM 1564 O O . SER A 1 193 ? -11.931 39.322 5.290 1.00 44.44 193 SER A O 1
ATOM 1566 N N . PRO A 1 194 ? -14.063 38.576 5.310 1.00 42.19 194 PRO A N 1
ATOM 1567 C CA . PRO A 1 194 ? -14.187 38.539 3.858 1.00 42.19 194 PRO A CA 1
ATOM 1568 C C . PRO A 1 194 ? -13.941 39.933 3.277 1.00 42.19 194 PRO A C 1
ATOM 1570 O O . PRO A 1 194 ? -14.630 40.890 3.626 1.00 42.19 194 PRO A O 1
ATOM 1573 N N . ARG A 1 195 ? -12.940 40.063 2.403 1.00 46.53 195 ARG A N 1
ATOM 1574 C CA . ARG A 1 195 ? -12.693 41.303 1.665 1.00 46.53 195 ARG A CA 1
ATOM 1575 C C . ARG A 1 195 ? -13.508 41.260 0.379 1.00 46.53 195 ARG A C 1
ATOM 1577 O O . ARG A 1 195 ? -13.308 40.357 -0.429 1.00 46.53 195 ARG A O 1
ATOM 1584 N N . GLU A 1 196 ? -14.386 42.238 0.186 1.00 45.22 196 GLU A N 1
ATOM 1585 C CA . GLU A 1 196 ? -15.046 42.476 -1.099 1.00 45.22 196 GLU A CA 1
ATOM 1586 C C . GLU A 1 196 ? -13.974 42.653 -2.188 1.00 45.22 196 GLU A C 1
ATOM 1588 O O . GLU A 1 196 ? -13.115 43.535 -2.100 1.00 45.22 196 GLU A O 1
ATOM 1593 N N . GLN A 1 197 ? -13.970 41.763 -3.182 1.00 41.66 197 GLN A N 1
ATOM 1594 C CA . GLN A 1 197 ? -13.063 41.839 -4.324 1.00 41.66 197 GLN A CA 1
ATOM 1595 C C . GLN A 1 197 ? -13.728 42.587 -5.485 1.00 41.66 197 GLN A C 1
ATOM 1597 O O . GLN A 1 197 ? -14.802 42.178 -5.925 1.00 41.66 197 GLN A O 1
ATOM 1602 N N . PRO A 1 198 ? -13.058 43.580 -6.092 1.00 37.34 198 PRO A N 1
ATOM 1603 C CA . PRO A 1 198 ? -13.170 43.815 -7.517 1.00 37.34 198 PRO A CA 1
ATOM 1604 C C . PRO A 1 198 ? -12.294 42.801 -8.266 1.00 37.34 198 PRO A C 1
ATOM 1606 O O . PRO A 1 198 ? -11.142 42.545 -7.914 1.00 37.34 198 PRO A O 1
ATOM 1609 N N . SER A 1 199 ? -12.874 42.231 -9.314 1.00 46.44 199 SER A N 1
ATOM 1610 C CA . SER A 1 199 ? -12.257 41.322 -10.276 1.00 46.44 199 SER A CA 1
ATOM 1611 C C . SER A 1 199 ? -11.004 41.908 -10.938 1.00 46.44 199 SER A C 1
ATOM 1613 O O . SER A 1 199 ? -11.109 42.994 -11.506 1.00 46.44 199 SER A O 1
ATOM 1615 N N . GLN A 1 200 ? -9.888 41.162 -10.979 1.00 39.28 200 GLN A N 1
ATOM 1616 C CA . GLN A 1 200 ? -9.020 41.019 -12.167 1.00 39.28 200 GLN A CA 1
ATOM 1617 C C . GLN A 1 200 ? -7.792 40.115 -11.926 1.00 39.28 200 GLN A C 1
ATOM 1619 O O . GLN A 1 200 ? -7.060 40.291 -10.959 1.00 39.28 200 GLN A O 1
ATOM 1624 N N . GLY A 1 201 ? -7.538 39.227 -12.900 1.00 31.61 201 GLY A N 1
ATOM 1625 C CA . GLY A 1 201 ? -6.200 38.766 -13.300 1.00 31.61 201 GLY A CA 1
ATOM 1626 C C . GLY A 1 201 ? -5.644 37.522 -12.603 1.00 31.61 201 GLY A C 1
ATOM 1627 O O . GLY A 1 201 ? -4.903 37.636 -11.634 1.00 31.61 201 GLY A O 1
ATOM 1628 N N . HIS A 1 202 ? -5.909 36.330 -13.147 1.00 32.56 202 HIS A N 1
ATOM 1629 C CA . HIS A 1 202 ? -5.190 35.112 -12.762 1.00 32.56 202 HIS A CA 1
ATOM 1630 C C . HIS A 1 202 ? -3.759 35.131 -13.322 1.00 32.56 202 HIS A C 1
ATOM 1632 O O . HIS A 1 202 ? -3.561 34.973 -14.526 1.00 32.56 202 HIS A O 1
ATOM 1638 N N . SER A 1 203 ? -2.762 35.276 -12.448 1.00 30.75 203 SER A N 1
ATOM 1639 C CA . SER A 1 203 ? -1.399 34.802 -12.690 1.00 30.75 203 SER A CA 1
ATOM 1640 C C . SER A 1 203 ? -1.169 33.537 -11.860 1.00 30.75 203 SER A C 1
ATOM 1642 O O . SER A 1 203 ? -1.321 33.530 -10.638 1.00 30.75 203 SER A O 1
ATOM 1644 N N . TYR A 1 204 ? -0.842 32.433 -12.532 1.00 32.19 204 TYR A N 1
ATOM 1645 C CA . TYR A 1 204 ? -0.408 31.204 -11.875 1.00 32.19 204 TYR A CA 1
ATOM 1646 C C . TYR A 1 204 ? 1.036 31.393 -11.404 1.00 32.19 204 TYR A C 1
ATOM 1648 O O . TYR A 1 204 ? 1.975 31.218 -12.175 1.00 32.19 204 TYR A O 1
ATOM 1656 N N . ASN A 1 205 ? 1.213 31.768 -10.138 1.00 27.38 205 ASN A N 1
ATOM 1657 C CA . ASN A 1 205 ? 2.505 31.668 -9.469 1.00 27.38 205 ASN A CA 1
ATOM 1658 C C . ASN A 1 205 ? 2.641 30.251 -8.900 1.00 27.38 205 ASN A C 1
ATOM 1660 O O . ASN A 1 205 ? 1.960 29.889 -7.942 1.00 27.38 205 ASN A O 1
ATOM 1664 N N . ILE A 1 206 ? 3.505 29.445 -9.517 1.00 29.95 206 ILE A N 1
ATOM 1665 C CA . ILE A 1 206 ? 3.972 28.170 -8.968 1.00 29.95 206 ILE A CA 1
ATOM 1666 C C . ILE A 1 206 ? 4.869 28.500 -7.771 1.00 29.95 206 ILE A C 1
ATOM 1668 O O . ILE A 1 206 ? 5.930 29.100 -7.933 1.00 29.95 206 ILE A O 1
ATOM 1672 N N . SER A 1 207 ? 4.432 28.142 -6.565 1.00 28.12 207 SER A N 1
ATOM 1673 C CA . SER A 1 207 ? 5.216 28.326 -5.344 1.00 28.12 207 SER A CA 1
ATOM 1674 C C . SER A 1 207 ? 6.428 27.394 -5.340 1.00 28.12 207 SER A C 1
ATOM 1676 O O . SER A 1 207 ? 6.304 26.180 -5.198 1.00 28.12 207 SER A O 1
ATOM 1678 N N . SER A 1 208 ? 7.615 27.978 -5.475 1.00 35.22 208 SER A N 1
ATOM 1679 C CA . SER A 1 208 ? 8.911 27.329 -5.303 1.00 35.22 208 SER A CA 1
ATOM 1680 C C . SER A 1 208 ? 9.308 27.330 -3.825 1.00 35.22 208 SER A C 1
ATOM 1682 O O . SER A 1 208 ? 10.018 28.228 -3.386 1.00 35.22 208 SER A O 1
ATOM 1684 N N . SER A 1 209 ? 8.816 26.378 -3.038 1.00 31.75 209 SER A N 1
ATOM 1685 C CA . SER A 1 209 ? 9.454 25.952 -1.783 1.00 31.75 209 SER A CA 1
ATOM 1686 C C . SER A 1 209 ? 8.594 24.873 -1.132 1.00 31.75 209 SER A C 1
ATOM 1688 O O . SER A 1 209 ? 7.490 25.137 -0.659 1.00 31.75 209 SER A O 1
ATOM 1690 N N . THR A 1 210 ? 9.097 23.648 -1.109 1.00 37.00 210 THR A N 1
ATOM 1691 C CA . THR A 1 210 ? 8.691 22.644 -0.127 1.00 37.00 210 THR A CA 1
ATOM 1692 C C . THR A 1 210 ? 9.994 22.195 0.502 1.00 37.00 210 THR A C 1
ATOM 1694 O O . THR A 1 210 ? 10.875 21.734 -0.220 1.00 37.00 210 THR A O 1
ATOM 1697 N N . ASP A 1 211 ? 10.166 22.422 1.801 1.00 31.36 211 ASP A N 1
ATOM 1698 C CA . ASP A 1 211 ? 11.393 22.093 2.525 1.00 31.36 211 ASP A CA 1
ATOM 1699 C C . ASP A 1 211 ? 11.666 20.577 2.456 1.00 31.36 211 ASP A C 1
ATOM 1701 O O . ASP A 1 211 ? 11.012 19.764 3.103 1.00 31.36 211 ASP A O 1
ATOM 1705 N N . ILE A 1 212 ? 12.651 20.196 1.634 1.00 39.94 212 ILE A N 1
ATOM 1706 C CA . ILE A 1 212 ? 13.049 18.809 1.297 1.00 39.94 212 ILE A CA 1
ATOM 1707 C C . ILE A 1 212 ? 13.900 18.174 2.423 1.00 39.94 212 ILE A C 1
ATOM 1709 O O . ILE A 1 212 ? 14.368 17.040 2.325 1.00 39.94 212 ILE A O 1
ATOM 1713 N N . SER A 1 213 ? 14.104 18.880 3.538 1.00 29.06 213 SER A N 1
ATOM 1714 C CA . SER A 1 213 ? 15.032 18.492 4.607 1.00 29.06 213 SER A CA 1
ATOM 1715 C C . SER A 1 213 ? 14.679 17.154 5.276 1.00 29.06 213 SER A C 1
ATOM 1717 O O . SER A 1 213 ? 15.592 16.423 5.659 1.00 29.06 213 SER A O 1
ATOM 1719 N N . MET A 1 214 ? 13.400 16.757 5.322 1.00 32.66 214 MET A N 1
ATOM 1720 C CA . MET A 1 214 ? 12.970 15.475 5.914 1.00 32.66 214 MET A CA 1
ATOM 1721 C C . MET A 1 214 ? 13.006 14.273 4.950 1.00 32.66 214 MET A C 1
ATOM 1723 O O . MET A 1 214 ? 12.994 13.130 5.402 1.00 32.66 214 MET A O 1
ATOM 1727 N N . LEU A 1 215 ? 13.108 14.501 3.635 1.00 35.22 215 LEU A N 1
ATOM 1728 C CA . LEU A 1 215 ? 13.186 13.439 2.616 1.00 35.22 215 LEU A CA 1
ATOM 1729 C C . LEU A 1 215 ? 14.593 12.802 2.547 1.00 35.22 215 LEU A C 1
ATOM 1731 O O . LEU A 1 215 ? 14.760 11.674 2.085 1.00 35.22 215 LEU A O 1
ATOM 1735 N N . SER A 1 216 ? 15.601 13.527 3.046 1.00 35.41 216 SER A N 1
ATOM 1736 C CA . SER A 1 216 ? 17.026 13.174 2.990 1.00 35.41 216 SER A CA 1
ATOM 1737 C C . SER A 1 216 ? 17.409 11.941 3.824 1.00 35.41 216 SER A C 1
ATOM 1739 O O . SER A 1 216 ? 18.296 11.187 3.432 1.00 35.41 216 SER A O 1
ATOM 1741 N N . GLY A 1 217 ? 16.728 11.698 4.950 1.00 30.81 217 GLY A N 1
ATOM 1742 C CA . GLY A 1 217 ? 16.995 10.539 5.811 1.00 30.81 217 GLY A CA 1
ATOM 1743 C C . GLY A 1 217 ? 16.441 9.231 5.244 1.00 30.81 217 GLY A C 1
ATOM 1744 O O . GLY A 1 217 ? 17.137 8.223 5.223 1.00 30.81 217 GLY A O 1
ATOM 1745 N N . ALA A 1 218 ? 15.215 9.260 4.713 1.00 35.78 218 ALA A N 1
ATOM 1746 C CA . ALA A 1 218 ? 14.520 8.061 4.242 1.00 35.78 218 ALA A CA 1
ATOM 1747 C C . ALA A 1 218 ? 15.099 7.480 2.938 1.00 35.78 218 ALA A C 1
ATOM 1749 O O . ALA A 1 218 ? 14.980 6.281 2.704 1.00 35.78 218 ALA A O 1
ATOM 1750 N N . MET A 1 219 ? 15.735 8.301 2.091 1.00 36.66 219 MET A N 1
ATOM 1751 C CA . MET A 1 219 ? 16.358 7.820 0.849 1.00 36.66 219 MET A CA 1
ATOM 1752 C C . MET A 1 219 ? 17.758 7.229 1.050 1.00 36.66 219 MET A C 1
ATOM 1754 O O . MET A 1 219 ? 18.132 6.317 0.313 1.00 36.66 219 MET A O 1
ATOM 1758 N N . ARG A 1 220 ? 18.506 7.669 2.073 1.00 37.00 220 ARG A N 1
ATOM 1759 C CA . ARG A 1 220 ? 19.818 7.084 2.414 1.00 37.00 220 ARG A CA 1
ATOM 1760 C C . ARG A 1 220 ? 19.716 5.622 2.840 1.00 37.00 220 ARG A C 1
ATOM 1762 O O . ARG A 1 220 ? 20.589 4.837 2.487 1.00 37.00 220 ARG A O 1
ATOM 1769 N N . ASP A 1 221 ? 18.620 5.248 3.497 1.00 35.94 221 ASP A N 1
ATOM 1770 C CA . ASP A 1 221 ? 18.366 3.871 3.939 1.00 35.94 221 ASP A CA 1
ATOM 1771 C C . ASP A 1 221 ? 17.850 2.945 2.818 1.00 35.94 221 ASP A C 1
ATOM 1773 O O . ASP A 1 221 ? 17.741 1.736 3.018 1.00 35.94 221 ASP A O 1
ATOM 1777 N N . MET A 1 222 ? 17.551 3.485 1.627 1.00 33.53 222 MET A N 1
ATOM 1778 C CA . MET A 1 222 ? 17.091 2.709 0.463 1.00 33.53 222 MET A CA 1
ATOM 1779 C C . MET A 1 222 ? 18.169 2.491 -0.605 1.00 33.53 222 MET A C 1
ATOM 1781 O O . MET A 1 222 ? 17.948 1.730 -1.547 1.00 33.53 222 MET A O 1
ATOM 1785 N N . SER A 1 223 ? 19.348 3.099 -0.455 1.00 30.66 223 SER A N 1
ATOM 1786 C CA . SER A 1 223 ? 20.488 2.801 -1.319 1.00 30.66 223 SER A CA 1
ATOM 1787 C C . SER A 1 223 ? 21.126 1.486 -0.876 1.00 30.66 223 SER A C 1
ATOM 1789 O O . SER A 1 223 ? 21.834 1.425 0.129 1.00 30.66 223 SER A O 1
ATOM 1791 N N . MET A 1 224 ? 20.928 0.423 -1.655 1.00 33.72 224 MET A N 1
ATOM 1792 C CA . MET A 1 224 ? 21.787 -0.759 -1.555 1.00 33.72 224 MET A CA 1
ATOM 1793 C C . MET A 1 224 ? 23.250 -0.333 -1.783 1.00 33.72 224 MET A C 1
ATOM 1795 O O . MET A 1 224 ? 23.501 0.554 -2.604 1.00 33.72 224 MET A O 1
ATOM 1799 N N . PRO A 1 225 ? 24.237 -0.927 -1.088 1.00 30.25 225 PRO A N 1
ATOM 1800 C CA . PRO A 1 225 ? 25.634 -0.675 -1.403 1.00 30.25 225 PRO A CA 1
ATOM 1801 C C . PRO A 1 225 ? 25.904 -1.141 -2.837 1.00 30.25 225 PRO A C 1
ATOM 1803 O O . PRO A 1 225 ? 25.828 -2.335 -3.133 1.00 30.25 225 PRO A O 1
ATOM 1806 N N . SER A 1 226 ? 26.209 -0.188 -3.720 1.00 36.09 226 SER A N 1
ATOM 1807 C CA . SER A 1 226 ? 26.664 -0.444 -5.084 1.00 36.09 226 SER A CA 1
ATOM 1808 C C . SER A 1 226 ? 27.867 -1.375 -5.055 1.00 36.09 226 SER A C 1
ATOM 1810 O 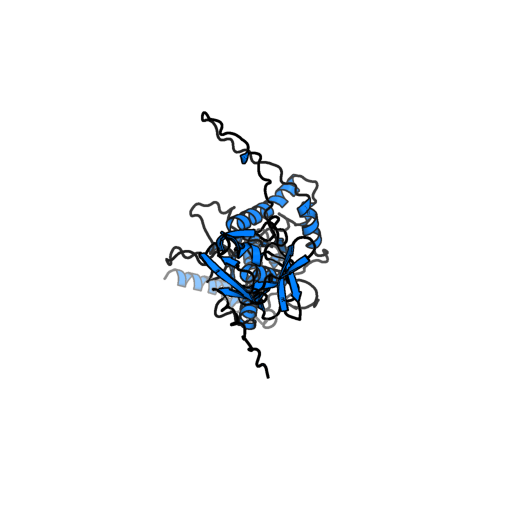O . SER A 1 226 ? 28.982 -0.971 -4.723 1.00 36.09 226 SER A O 1
ATOM 1812 N N . SER A 1 227 ? 27.655 -2.631 -5.434 1.00 28.28 227 SER A N 1
ATOM 1813 C CA . SER A 1 227 ? 28.750 -3.482 -5.856 1.00 28.28 227 SER A CA 1
ATOM 1814 C C . SER A 1 227 ? 28.345 -4.379 -7.014 1.00 28.28 227 SER A C 1
ATOM 1816 O O . SER A 1 227 ? 27.512 -5.274 -6.895 1.00 28.28 227 SER A O 1
ATOM 1818 N N . SER A 1 228 ? 29.083 -4.150 -8.095 1.00 29.73 228 SER A N 1
ATOM 1819 C CA . SER A 1 228 ? 29.444 -5.066 -9.169 1.00 29.73 228 SER A CA 1
ATOM 1820 C C . SER A 1 228 ? 28.538 -5.139 -10.401 1.00 29.73 228 SER A C 1
ATOM 1822 O O . SER A 1 228 ? 27.340 -5.395 -10.363 1.00 29.73 228 SER A O 1
ATOM 1824 N N . SER A 1 229 ? 29.221 -4.906 -11.522 1.00 30.69 229 SER A N 1
ATOM 1825 C CA . SER A 1 229 ? 28.816 -5.072 -12.909 1.00 30.69 229 SER A CA 1
ATOM 1826 C C . SER A 1 229 ? 27.890 -6.267 -13.133 1.00 30.69 229 SER A C 1
ATOM 1828 O O . SER A 1 229 ? 28.306 -7.420 -12.984 1.00 30.69 229 SER A O 1
ATOM 1830 N N . ARG A 1 230 ? 26.667 -6.005 -13.594 1.00 33.31 230 ARG A N 1
ATOM 1831 C CA . ARG A 1 230 ? 25.856 -7.030 -14.251 1.00 33.31 230 ARG A CA 1
ATOM 1832 C C . ARG A 1 230 ? 26.481 -7.343 -15.609 1.00 33.31 230 ARG A C 1
ATOM 1834 O O . ARG A 1 230 ? 26.547 -6.481 -16.474 1.00 33.31 230 ARG A O 1
ATOM 1841 N N . LYS A 1 231 ? 26.932 -8.585 -15.785 1.00 29.30 231 LYS A N 1
ATOM 1842 C CA . LYS A 1 231 ? 27.034 -9.212 -17.109 1.00 29.30 231 LYS A CA 1
ATOM 1843 C C . LYS A 1 231 ? 25.727 -9.965 -17.376 1.00 29.30 231 LYS A C 1
ATOM 1845 O O . LYS A 1 231 ? 25.215 -10.581 -16.435 1.00 29.30 231 LYS A O 1
ATOM 1850 N N . PRO A 1 232 ? 25.192 -9.965 -18.606 1.00 35.78 232 PRO A N 1
ATOM 1851 C CA . PRO A 1 232 ? 24.029 -10.773 -18.932 1.00 35.78 232 PRO A CA 1
ATOM 1852 C 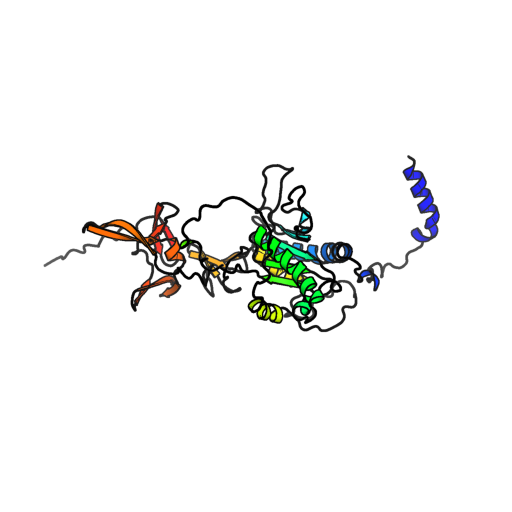C . PRO A 1 232 ? 24.463 -12.243 -18.980 1.00 35.78 232 PRO A C 1
ATOM 1854 O O . PRO A 1 232 ? 25.248 -12.656 -19.827 1.00 35.78 232 PRO A O 1
ATOM 1857 N N . GLY A 1 233 ? 24.009 -13.043 -18.016 1.00 29.23 233 GLY A N 1
ATOM 1858 C CA . GLY A 1 233 ? 24.396 -14.446 -17.893 1.00 29.23 233 GLY A CA 1
ATOM 1859 C C . GLY A 1 233 ? 23.197 -15.351 -17.659 1.00 29.23 233 GLY A C 1
ATOM 1860 O O . GLY A 1 233 ? 22.796 -15.522 -16.517 1.00 29.23 233 GLY A O 1
ATOM 1861 N N . GLY A 1 234 ? 22.695 -15.974 -18.732 1.00 30.19 234 GLY A N 1
ATOM 1862 C CA . GLY A 1 234 ? 21.967 -17.252 -18.708 1.00 30.19 234 GLY A CA 1
ATOM 1863 C C . GLY A 1 234 ? 20.656 -17.333 -17.900 1.00 30.19 234 GLY A C 1
ATOM 1864 O O . GLY A 1 234 ? 20.232 -16.380 -17.255 1.00 30.19 234 GLY A O 1
ATOM 1865 N N . PRO A 1 235 ? 19.954 -18.482 -17.961 1.00 34.16 235 PRO A N 1
ATOM 1866 C CA . PRO A 1 235 ? 18.679 -18.659 -17.281 1.00 34.16 235 PRO A CA 1
ATOM 1867 C C . PRO A 1 235 ? 18.912 -18.659 -15.772 1.00 34.16 235 PRO A C 1
ATOM 1869 O O . PRO A 1 235 ? 19.601 -19.545 -15.272 1.00 34.16 235 PRO A O 1
ATOM 1872 N N . ALA A 1 236 ? 18.333 -17.656 -15.107 1.00 38.25 236 ALA A N 1
ATOM 1873 C CA . ALA A 1 236 ? 18.165 -17.492 -13.665 1.00 38.25 236 ALA A CA 1
ATOM 1874 C C . ALA A 1 236 ? 18.724 -18.651 -12.822 1.00 38.25 236 ALA A C 1
ATOM 1876 O O . ALA A 1 236 ? 18.010 -19.586 -12.458 1.00 38.25 236 ALA A O 1
ATOM 1877 N N . THR A 1 237 ? 20.006 -18.572 -12.465 1.00 31.69 237 THR A N 1
ATOM 1878 C CA . THR A 1 237 ? 20.461 -19.164 -11.209 1.00 31.69 237 THR A CA 1
ATOM 1879 C C . THR A 1 237 ? 20.026 -18.219 -10.102 1.00 31.69 237 THR A C 1
ATOM 1881 O O . THR A 1 237 ? 20.768 -17.340 -9.668 1.00 31.69 237 THR A O 1
ATOM 1884 N N . ASP A 1 238 ? 18.766 -18.383 -9.712 1.00 44.47 238 ASP A N 1
ATOM 1885 C CA . ASP A 1 238 ? 18.248 -17.926 -8.436 1.00 44.47 238 ASP A CA 1
ATOM 1886 C C . ASP A 1 238 ? 19.183 -18.384 -7.310 1.00 44.47 238 ASP A C 1
ATOM 1888 O O . ASP A 1 238 ? 19.512 -19.566 -7.194 1.00 44.47 238 ASP A O 1
ATOM 1892 N N . GLY A 1 239 ? 19.532 -17.450 -6.427 1.00 39.28 239 GLY A N 1
ATOM 1893 C CA . GLY A 1 239 ? 19.855 -17.791 -5.047 1.00 39.28 239 GLY A CA 1
ATOM 1894 C C . GLY A 1 239 ? 21.320 -17.711 -4.640 1.00 39.28 239 GLY A C 1
ATOM 1895 O O . GLY A 1 239 ? 21.853 -18.680 -4.111 1.00 39.28 239 GLY A O 1
ATOM 1896 N N . GLU A 1 240 ? 21.915 -16.520 -4.694 1.00 35.78 240 GLU A N 1
ATOM 1897 C CA . GLU A 1 240 ? 22.920 -16.143 -3.695 1.00 35.78 240 GLU A CA 1
ATOM 1898 C C . GLU A 1 240 ? 22.339 -15.089 -2.747 1.00 35.78 240 GLU A C 1
ATOM 1900 O O . GLU A 1 240 ? 22.261 -13.904 -3.045 1.00 35.78 240 GLU A O 1
ATOM 1905 N N . GLY A 1 241 ? 21.896 -15.566 -1.578 1.00 36.06 241 GLY A N 1
ATOM 1906 C CA . GLY A 1 241 ? 21.599 -14.742 -0.410 1.00 36.06 241 GLY A CA 1
ATOM 1907 C C . GLY A 1 241 ? 20.173 -14.885 0.113 1.00 36.06 241 GLY A C 1
ATOM 1908 O O . GLY A 1 241 ? 19.293 -14.113 -0.245 1.00 36.06 241 GLY A O 1
ATOM 1909 N N . LYS A 1 242 ? 19.968 -15.756 1.112 1.00 48.94 242 LYS A N 1
ATOM 1910 C CA . LYS A 1 242 ? 18.766 -15.816 1.983 1.00 48.94 242 LYS A CA 1
ATOM 1911 C C . LYS A 1 242 ? 18.458 -14.499 2.747 1.00 48.94 242 LYS A C 1
ATOM 1913 O O . LYS A 1 242 ? 17.718 -14.522 3.725 1.00 48.94 242 LYS A O 1
ATOM 1918 N N . ARG A 1 243 ? 19.073 -13.371 2.369 1.00 51.62 243 ARG A N 1
ATOM 1919 C CA . ARG A 1 243 ? 19.022 -12.062 3.040 1.00 51.62 243 ARG A CA 1
ATOM 1920 C C . ARG A 1 243 ? 19.141 -10.853 2.097 1.00 51.62 243 ARG A C 1
ATOM 1922 O O . ARG A 1 243 ? 19.198 -9.740 2.605 1.00 51.62 243 ARG A O 1
ATOM 1929 N N . GLN A 1 244 ? 19.202 -11.029 0.773 1.00 60.62 244 GLN A N 1
ATOM 1930 C CA . GLN A 1 244 ? 19.244 -9.894 -0.160 1.00 60.62 244 GLN A CA 1
ATOM 1931 C C . GLN A 1 244 ? 17.887 -9.710 -0.840 1.00 60.62 244 GLN A C 1
ATOM 1933 O O . GLN A 1 244 ? 17.285 -10.667 -1.326 1.00 60.62 244 GLN A O 1
ATOM 1938 N N . ILE A 1 245 ? 17.393 -8.473 -0.845 1.00 74.12 245 ILE A N 1
ATOM 1939 C CA . ILE A 1 245 ? 16.151 -8.108 -1.523 1.00 74.12 245 ILE A CA 1
ATOM 1940 C C . ILE A 1 245 ? 16.460 -7.956 -3.016 1.00 74.12 245 ILE A C 1
ATOM 1942 O O . ILE A 1 245 ? 17.204 -7.063 -3.411 1.00 74.12 245 ILE A O 1
ATOM 1946 N N . THR A 1 246 ? 15.900 -8.839 -3.845 1.00 84.19 246 THR A N 1
ATOM 1947 C CA . THR A 1 246 ? 15.965 -8.726 -5.311 1.00 84.19 246 THR A CA 1
ATOM 1948 C C . THR A 1 246 ? 14.870 -7.792 -5.833 1.00 84.19 246 THR A C 1
ATOM 1950 O O . THR A 1 246 ? 13.885 -7.545 -5.139 1.00 84.19 246 THR A O 1
ATOM 1953 N N . VAL A 1 247 ? 14.987 -7.319 -7.080 1.00 85.62 247 VAL A N 1
ATOM 1954 C CA . VAL A 1 247 ? 13.953 -6.484 -7.731 1.00 85.62 247 VAL A CA 1
ATOM 1955 C C . VAL A 1 247 ? 12.594 -7.191 -7.757 1.00 85.62 247 VAL A C 1
ATOM 1957 O O . VAL A 1 247 ? 11.586 -6.596 -7.382 1.00 85.62 247 VAL A O 1
ATOM 1960 N N . HIS A 1 248 ? 12.550 -8.479 -8.123 1.00 86.50 248 HIS A N 1
ATOM 1961 C CA . HIS A 1 248 ? 11.305 -9.256 -8.104 1.00 86.50 248 HIS A CA 1
ATOM 1962 C C . HIS A 1 248 ? 10.708 -9.355 -6.700 1.00 86.50 248 HIS A C 1
ATOM 1964 O O . HIS A 1 248 ? 9.495 -9.228 -6.545 1.00 86.50 248 HIS A O 1
ATOM 1970 N N . LEU A 1 249 ? 11.545 -9.562 -5.678 1.00 85.00 249 LEU A N 1
ATOM 1971 C CA . LEU A 1 249 ? 11.088 -9.687 -4.297 1.00 85.00 249 LEU A CA 1
ATOM 1972 C C . LEU A 1 249 ? 10.584 -8.347 -3.741 1.00 85.00 249 LEU A C 1
ATOM 1974 O O . LEU A 1 249 ? 9.527 -8.305 -3.115 1.00 85.00 249 LEU A O 1
ATOM 1978 N N . ALA A 1 250 ? 11.299 -7.254 -4.014 1.00 88.06 250 ALA A N 1
ATOM 1979 C CA . ALA A 1 250 ? 10.885 -5.901 -3.655 1.00 88.06 250 ALA A CA 1
ATOM 1980 C C . ALA A 1 250 ? 9.547 -5.535 -4.303 1.00 88.06 250 ALA A C 1
ATOM 1982 O O . ALA A 1 250 ? 8.632 -5.093 -3.611 1.00 88.06 250 ALA A O 1
ATOM 1983 N N . LEU A 1 251 ? 9.404 -5.775 -5.612 1.00 91.31 251 LEU A N 1
ATOM 1984 C CA . LEU A 1 251 ? 8.150 -5.535 -6.320 1.00 91.31 251 LEU A CA 1
ATOM 1985 C C . LEU A 1 251 ? 7.028 -6.414 -5.772 1.00 91.31 251 LEU A C 1
ATOM 1987 O O . LEU A 1 251 ? 5.931 -5.908 -5.562 1.00 91.31 251 LEU A O 1
ATOM 1991 N N . PHE A 1 252 ? 7.278 -7.691 -5.479 1.00 92.56 252 PHE A N 1
ATOM 1992 C CA . PHE A 1 252 ? 6.280 -8.543 -4.834 1.00 92.56 252 PHE A CA 1
ATOM 1993 C C . PHE A 1 252 ? 5.794 -7.945 -3.506 1.00 92.56 252 PHE A C 1
ATOM 1995 O O . PHE A 1 252 ? 4.586 -7.772 -3.335 1.00 92.56 252 PHE A O 1
ATOM 2002 N N . TYR A 1 253 ? 6.706 -7.582 -2.596 1.00 91.69 253 TYR A N 1
ATOM 2003 C CA . TYR A 1 253 ? 6.329 -7.002 -1.305 1.00 91.69 253 TYR A CA 1
ATOM 2004 C C . TYR A 1 253 ? 5.593 -5.677 -1.467 1.00 91.69 253 TYR A C 1
ATOM 2006 O O . TYR A 1 253 ? 4.556 -5.485 -0.841 1.00 91.69 253 TYR A O 1
ATOM 2014 N N . LEU A 1 254 ? 6.079 -4.787 -2.331 1.00 94.81 254 LEU A N 1
ATOM 2015 C CA . LEU A 1 254 ? 5.446 -3.495 -2.572 1.00 94.81 254 LEU A CA 1
ATOM 2016 C C . LEU A 1 254 ? 4.024 -3.646 -3.116 1.00 94.81 254 LEU A C 1
ATOM 2018 O O . LEU A 1 254 ? 3.100 -3.010 -2.615 1.00 94.81 254 LEU A O 1
ATOM 2022 N N . ASN A 1 255 ? 3.835 -4.525 -4.102 1.00 96.12 255 ASN A N 1
ATOM 2023 C CA . ASN A 1 255 ? 2.521 -4.779 -4.684 1.00 96.12 255 ASN A CA 1
ATOM 2024 C C . ASN A 1 255 ? 1.579 -5.461 -3.685 1.00 96.12 255 ASN A C 1
ATOM 2026 O O . ASN A 1 255 ? 0.393 -5.148 -3.650 1.00 96.12 255 ASN A O 1
ATOM 2030 N N . TRP A 1 256 ? 2.089 -6.360 -2.841 1.00 93.31 256 TRP A N 1
ATOM 2031 C CA . TRP A 1 256 ? 1.291 -6.944 -1.766 1.00 93.31 256 TRP A CA 1
ATOM 2032 C C . TRP A 1 256 ? 0.859 -5.887 -0.745 1.00 93.31 256 TRP A C 1
ATOM 2034 O O . TRP A 1 256 ? -0.321 -5.801 -0.421 1.00 93.31 256 TRP A O 1
ATOM 2044 N N . MET A 1 257 ? 1.788 -5.049 -0.275 1.00 93.12 257 MET A N 1
ATOM 2045 C CA . MET A 1 257 ? 1.494 -3.968 0.672 1.00 93.12 257 MET A CA 1
ATOM 2046 C C . MET A 1 257 ? 0.458 -2.990 0.127 1.00 93.12 257 MET A C 1
ATOM 2048 O O . MET A 1 257 ? -0.449 -2.600 0.850 1.00 93.12 257 MET A O 1
ATOM 2052 N N . ALA A 1 258 ? 0.582 -2.615 -1.145 1.00 94.38 258 ALA A N 1
ATOM 2053 C CA . ALA A 1 258 ? -0.324 -1.671 -1.781 1.00 94.38 258 ALA A CA 1
ATOM 2054 C C . ALA A 1 258 ? -1.702 -2.273 -2.103 1.00 94.38 258 ALA A C 1
ATOM 2056 O O . ALA A 1 258 ? -2.703 -1.566 -2.057 1.00 94.38 258 ALA A O 1
ATOM 2057 N N . GLY A 1 259 ? -1.754 -3.564 -2.449 1.00 93.12 259 GLY A N 1
ATOM 2058 C CA . GLY A 1 259 ? -2.990 -4.236 -2.856 1.00 93.12 259 GLY A CA 1
ATOM 2059 C C . GLY A 1 259 ? -3.768 -4.910 -1.726 1.00 93.12 259 GLY A C 1
ATOM 2060 O O . GLY A 1 259 ? -4.984 -5.027 -1.834 1.00 93.12 259 GLY A O 1
ATOM 2061 N N . MET A 1 260 ? -3.083 -5.381 -0.682 1.00 91.00 260 MET A N 1
ATOM 2062 C CA . MET A 1 260 ? -3.690 -6.089 0.454 1.00 91.00 260 MET A CA 1
ATOM 2063 C C . MET A 1 260 ? -3.586 -5.301 1.761 1.00 91.00 260 MET A C 1
ATOM 2065 O O . MET A 1 260 ? -4.505 -5.356 2.571 1.00 91.00 260 MET A O 1
ATOM 2069 N N . GLY A 1 261 ? -2.463 -4.617 1.993 1.00 88.06 261 GLY A N 1
ATOM 2070 C CA . GLY A 1 261 ? -2.246 -3.801 3.189 1.00 88.06 261 GLY A CA 1
ATOM 2071 C C . GLY A 1 261 ? -2.909 -2.425 3.106 1.00 88.06 261 GLY A C 1
ATOM 2072 O O . GLY A 1 261 ? -3.697 -2.145 2.202 1.00 88.06 261 GLY A O 1
ATOM 2073 N N . GLN A 1 262 ? -2.564 -1.533 4.042 1.00 84.62 262 GLN A N 1
ATOM 2074 C CA . GLN A 1 262 ? -3.052 -0.157 3.977 1.00 84.62 262 GLN A CA 1
ATOM 2075 C C . GLN A 1 262 ? -2.320 0.646 2.903 1.00 84.62 262 GLN A C 1
ATOM 2077 O O . GLN A 1 262 ? -1.187 1.102 3.097 1.00 84.62 262 GLN A O 1
ATOM 2082 N N . GLY A 1 263 ? -3.022 0.873 1.797 1.00 86.75 263 GLY A N 1
ATOM 2083 C CA . GLY A 1 263 ? -2.514 1.611 0.648 1.00 86.75 263 GLY A CA 1
ATOM 2084 C C . GLY A 1 263 ? -2.873 3.097 0.597 1.00 86.75 263 GLY A C 1
ATOM 2085 O O . GLY A 1 263 ? -2.311 3.766 -0.259 1.00 86.75 263 GLY A O 1
ATOM 2086 N N . SER A 1 264 ? -3.765 3.618 1.448 1.00 89.62 264 SER A N 1
ATOM 2087 C CA . SER A 1 264 ? -4.243 5.016 1.361 1.00 89.62 264 SER A CA 1
ATOM 2088 C C . SER A 1 264 ? -3.253 6.053 1.883 1.00 89.62 264 SER A C 1
ATOM 2090 O O . SER A 1 264 ? -2.466 5.757 2.790 1.00 89.62 264 SER A O 1
ATOM 2092 N N . LEU A 1 265 ? -3.309 7.274 1.335 1.00 89.44 265 LEU A N 1
ATOM 2093 C CA . LEU A 1 265 ? -2.498 8.380 1.832 1.00 89.44 265 LEU A CA 1
ATOM 2094 C C . LEU A 1 265 ? -2.950 8.799 3.230 1.00 89.44 265 LEU A C 1
ATOM 2096 O O . LEU A 1 265 ? -4.127 8.795 3.583 1.00 89.44 265 LEU A O 1
ATOM 2100 N N . SER A 1 266 ? -1.979 9.177 4.049 1.00 86.50 266 SER A N 1
ATOM 2101 C CA . SER A 1 266 ? -2.218 9.756 5.361 1.00 86.50 266 SER A CA 1
ATOM 2102 C C . SER A 1 266 ? -1.057 10.653 5.764 1.00 86.50 266 SER A C 1
ATOM 2104 O O . SER A 1 266 ? 0.037 10.598 5.188 1.00 86.50 266 SER A O 1
ATOM 2106 N N . ALA A 1 267 ? -1.297 11.486 6.773 1.00 84.19 267 ALA A N 1
ATOM 2107 C CA . ALA A 1 267 ? -0.263 12.331 7.344 1.00 84.19 267 ALA A CA 1
ATOM 2108 C C . ALA A 1 267 ? 0.789 11.512 8.092 1.00 84.19 267 ALA A C 1
ATOM 2110 O O . ALA A 1 267 ? 1.985 11.779 7.988 1.00 84.19 267 ALA A O 1
ATOM 2111 N N . THR A 1 268 ? 0.346 10.469 8.795 1.00 83.38 268 THR A N 1
ATOM 2112 C CA . THR A 1 268 ? 1.234 9.522 9.464 1.00 83.38 268 THR A CA 1
ATOM 2113 C C . THR A 1 268 ? 0.767 8.103 9.231 1.00 83.38 268 THR A C 1
ATOM 2115 O O . THR A 1 268 ? -0.373 7.853 8.850 1.00 83.38 268 THR A O 1
ATOM 2118 N N . TYR A 1 269 ? 1.672 7.161 9.444 1.00 85.38 269 TYR A N 1
ATOM 2119 C CA . TYR A 1 269 ? 1.368 5.756 9.277 1.00 85.38 269 TYR A CA 1
ATOM 2120 C C . TYR A 1 269 ? 1.998 4.961 10.406 1.00 85.38 269 TYR A C 1
ATOM 2122 O O . TYR A 1 269 ? 3.097 5.315 10.843 1.00 85.38 269 TYR A O 1
ATOM 2130 N N . PRO A 1 270 ? 1.378 3.847 10.800 1.00 82.69 270 PRO A N 1
ATOM 2131 C CA . PRO A 1 270 ? 1.939 2.986 11.817 1.00 82.69 270 PRO A CA 1
ATOM 2132 C C . PRO A 1 270 ? 3.141 2.212 11.281 1.00 82.69 270 PRO A C 1
ATOM 2134 O O . PRO A 1 270 ? 3.467 2.229 10.079 1.00 82.69 270 PRO A O 1
ATOM 2137 N N . SER A 1 271 ? 3.807 1.528 12.203 1.00 85.00 271 SER A N 1
ATOM 2138 C CA . SER A 1 271 ? 4.946 0.662 11.924 1.00 85.00 271 SER A CA 1
ATOM 2139 C C . SER A 1 271 ? 4.583 -0.421 10.904 1.00 85.00 271 SER A C 1
ATOM 2141 O O . SER A 1 271 ? 3.424 -0.832 10.781 1.00 85.00 271 SER A O 1
ATOM 2143 N N . PHE A 1 272 ? 5.571 -0.907 10.145 1.00 83.19 272 PHE A N 1
ATOM 2144 C CA . PHE A 1 272 ? 5.333 -1.964 9.153 1.00 83.19 272 PHE A CA 1
ATOM 2145 C C . PHE A 1 272 ? 4.821 -3.260 9.811 1.00 83.19 272 PHE A C 1
ATOM 2147 O O . PHE A 1 272 ? 3.848 -3.848 9.340 1.00 83.19 272 PHE A O 1
ATOM 2154 N N . ASP A 1 273 ? 5.413 -3.680 10.926 1.00 84.25 273 ASP A N 1
ATOM 2155 C CA . ASP A 1 273 ? 5.000 -4.875 11.676 1.00 84.25 273 ASP A CA 1
ATOM 2156 C C . ASP A 1 273 ? 4.003 -4.506 12.782 1.00 84.25 273 ASP A C 1
ATOM 2158 O O . ASP A 1 273 ? 4.267 -4.720 13.962 1.00 84.25 273 ASP A O 1
ATOM 2162 N N . SER A 1 274 ? 2.897 -3.861 12.400 1.00 88.62 274 SER A N 1
ATOM 2163 C CA . SER A 1 274 ? 1.812 -3.487 13.313 1.00 88.62 274 SER A CA 1
ATOM 2164 C C . SER A 1 274 ? 0.489 -4.127 12.915 1.00 88.62 274 SER A C 1
ATOM 2166 O O . SER A 1 274 ? 0.240 -4.447 11.747 1.00 88.62 274 SER A O 1
ATOM 2168 N N . SER A 1 275 ? -0.373 -4.308 13.911 1.00 90.50 275 SER A N 1
ATOM 2169 C CA . SER A 1 275 ? -1.724 -4.838 13.735 1.00 90.50 275 SER A CA 1
ATOM 2170 C C . SER A 1 275 ? -2.750 -3.900 14.346 1.00 90.50 275 SER A C 1
ATOM 2172 O O . SER A 1 275 ? -2.504 -3.315 15.398 1.00 90.50 275 SER A O 1
ATOM 2174 N N . TRP A 1 276 ? -3.909 -3.783 13.713 1.00 88.38 276 TRP A N 1
ATOM 2175 C CA . TRP A 1 276 ? -4.966 -2.876 14.145 1.00 88.38 276 TRP A CA 1
ATOM 2176 C C . TRP A 1 276 ? -6.194 -3.674 14.551 1.00 88.38 276 TRP A C 1
ATOM 2178 O O . TRP A 1 276 ? -6.551 -4.619 13.842 1.00 88.38 276 TRP A O 1
ATOM 2188 N N . PRO A 1 277 ? -6.841 -3.334 15.671 1.00 90.56 277 PRO A N 1
ATOM 2189 C CA . PRO A 1 277 ? -8.044 -4.030 16.088 1.00 90.56 277 PRO A CA 1
ATOM 2190 C C . PRO A 1 277 ? -9.229 -3.663 15.196 1.00 90.56 277 PRO A C 1
ATOM 2192 O O . PRO A 1 277 ? -9.388 -2.516 14.779 1.00 90.56 277 PRO A O 1
ATOM 2195 N N . LEU A 1 278 ? -10.076 -4.651 14.940 1.00 91.25 278 LEU A N 1
ATOM 2196 C CA . LEU A 1 278 ? -11.390 -4.485 14.343 1.00 91.25 278 LEU A CA 1
ATOM 2197 C C . LEU A 1 278 ? -12.462 -4.558 15.433 1.00 91.25 278 LEU A C 1
ATOM 2199 O O . LEU A 1 278 ? -12.256 -5.131 16.504 1.00 91.25 278 LEU A O 1
ATOM 2203 N N . LEU A 1 279 ? -13.634 -3.998 15.133 1.00 91.88 279 LEU A N 1
ATOM 2204 C CA . LEU A 1 279 ? -14.767 -3.922 16.060 1.00 91.88 279 LEU A CA 1
ATOM 2205 C C . LEU A 1 279 ? -15.316 -5.297 16.483 1.00 91.88 279 LEU A C 1
ATOM 2207 O O . LEU A 1 279 ? -16.024 -5.392 17.479 1.00 91.88 279 LEU A O 1
ATOM 2211 N N . ASP A 1 280 ? -14.988 -6.368 15.762 1.00 91.50 280 ASP A N 1
ATOM 2212 C CA . ASP A 1 280 ? -15.358 -7.745 16.104 1.00 91.50 280 ASP A CA 1
ATOM 2213 C C . ASP A 1 280 ? -14.329 -8.448 17.017 1.00 91.50 280 ASP A C 1
ATOM 2215 O O . ASP A 1 280 ? -14.487 -9.624 17.353 1.00 91.50 280 ASP A O 1
ATOM 2219 N N . GLY A 1 281 ? -13.269 -7.740 17.428 1.00 88.50 281 GLY A N 1
ATOM 2220 C CA . GLY A 1 281 ? -12.173 -8.263 18.246 1.00 88.50 281 GLY A CA 1
ATOM 2221 C C . GLY A 1 281 ? -11.115 -9.052 17.476 1.00 88.50 281 GLY A C 1
ATOM 2222 O O . GLY A 1 281 ? -10.194 -9.592 18.096 1.00 88.50 281 GLY A O 1
ATOM 2223 N N . THR A 1 282 ? -11.219 -9.143 16.149 1.00 93.25 282 THR A N 1
ATOM 2224 C CA . THR A 1 282 ? -10.113 -9.598 15.303 1.00 93.25 282 THR A CA 1
ATOM 2225 C C . THR A 1 282 ? -9.141 -8.452 15.031 1.00 93.25 282 THR A C 1
ATOM 2227 O O . THR A 1 282 ? -9.350 -7.316 15.453 1.00 93.25 282 THR A O 1
ATOM 2230 N N . PHE A 1 283 ? -8.032 -8.752 14.361 1.00 92.19 283 PHE A N 1
ATOM 2231 C CA . PHE A 1 283 ? -7.025 -7.760 14.009 1.00 92.19 283 PHE A CA 1
ATOM 2232 C C . PHE A 1 283 ? -6.707 -7.839 12.527 1.00 92.19 283 PHE A C 1
ATOM 2234 O O . PHE A 1 283 ? -6.716 -8.923 11.957 1.00 92.19 283 PHE A O 1
ATOM 2241 N N . VAL A 1 284 ? -6.346 -6.719 11.918 1.00 91.25 284 VAL A N 1
ATOM 2242 C CA . VAL A 1 284 ? -5.779 -6.681 10.570 1.00 91.25 284 VAL A CA 1
ATOM 2243 C C . VAL A 1 284 ? -4.319 -6.257 10.647 1.00 91.25 284 VAL A C 1
ATOM 2245 O O . VAL A 1 284 ? -3.975 -5.287 11.316 1.00 91.25 284 VAL A O 1
ATOM 2248 N N . HIS A 1 285 ? -3.432 -6.995 9.988 1.00 90.12 285 HIS A N 1
ATOM 2249 C CA . HIS A 1 285 ? -2.019 -6.634 9.935 1.00 90.12 285 HIS A CA 1
ATOM 2250 C C . HIS A 1 285 ? -1.779 -5.556 8.868 1.00 90.12 285 HIS A C 1
ATOM 2252 O O . HIS A 1 285 ? -1.971 -5.813 7.682 1.00 90.12 285 HIS A O 1
ATOM 2258 N N . ASN A 1 286 ? -1.254 -4.392 9.259 1.00 85.94 286 ASN A N 1
ATOM 2259 C CA . ASN A 1 286 ? -1.099 -3.196 8.415 1.00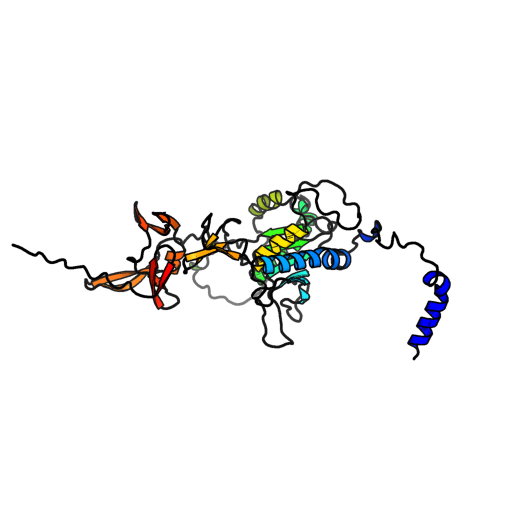 85.94 286 ASN A CA 1
ATOM 2260 C C . ASN A 1 286 ? -0.436 -3.471 7.051 1.00 85.94 286 ASN A C 1
ATOM 2262 O O . ASN A 1 286 ? -0.956 -3.106 6.002 1.00 85.94 286 ASN A O 1
ATOM 2266 N N . THR A 1 287 ? 0.711 -4.152 7.061 1.00 85.06 287 THR A N 1
ATOM 2267 C CA . THR A 1 287 ? 1.503 -4.412 5.843 1.00 85.06 287 THR A CA 1
ATOM 2268 C C . THR A 1 287 ? 0.962 -5.555 4.987 1.00 85.06 287 THR A C 1
ATOM 2270 O O . THR A 1 287 ? 1.121 -5.541 3.770 1.00 85.06 287 THR A O 1
ATOM 2273 N N . THR A 1 288 ? 0.360 -6.578 5.598 1.00 86.50 288 THR A N 1
ATOM 2274 C CA . THR A 1 288 ? -0.022 -7.799 4.875 1.00 86.50 288 THR A CA 1
ATOM 2275 C C . THR A 1 288 ? -1.507 -7.847 4.538 1.00 86.50 288 THR A C 1
ATOM 2277 O O . THR A 1 288 ? -1.885 -8.655 3.695 1.00 86.50 288 THR A O 1
ATOM 2280 N N . GLY A 1 289 ? -2.339 -7.026 5.183 1.00 88.38 289 GLY A N 1
ATOM 2281 C CA . GLY A 1 289 ? -3.793 -7.056 5.030 1.00 88.38 289 GLY A CA 1
ATOM 2282 C C . GLY A 1 289 ? -4.471 -8.271 5.653 1.00 88.38 289 GLY A C 1
ATOM 2283 O O . GLY A 1 289 ? -5.676 -8.447 5.504 1.00 88.38 289 GLY A O 1
ATOM 2284 N N . LEU A 1 290 ? -3.714 -9.156 6.307 1.00 90.31 290 LEU A N 1
ATOM 2285 C CA . LEU A 1 290 ? -4.244 -10.425 6.788 1.00 90.31 290 LEU A CA 1
ATOM 2286 C C . LEU A 1 290 ? -4.998 -10.244 8.101 1.00 90.31 290 LEU A C 1
ATOM 2288 O O . LEU A 1 290 ? -4.527 -9.560 9.013 1.00 90.31 290 LEU A O 1
ATOM 2292 N N . LEU A 1 291 ? -6.140 -10.924 8.200 1.00 91.75 291 LEU A N 1
ATOM 2293 C CA . LEU A 1 291 ? -6.906 -11.025 9.434 1.00 91.75 291 LEU A CA 1
ATOM 2294 C C . LEU A 1 291 ? -6.227 -11.994 10.405 1.00 91.75 291 LEU A C 1
ATOM 2296 O O . LEU A 1 291 ? -5.900 -13.132 10.066 1.00 91.75 291 LEU A O 1
ATOM 2300 N N . LEU A 1 292 ? -6.051 -11.549 11.642 1.00 90.06 292 LEU A N 1
ATOM 2301 C CA . LEU A 1 292 ? -5.416 -12.272 12.727 1.00 90.06 292 LEU A CA 1
ATOM 2302 C C . LEU A 1 292 ? -6.397 -12.418 13.891 1.00 90.06 292 LEU A C 1
ATOM 2304 O O . LEU A 1 292 ? -7.091 -11.482 14.276 1.00 90.06 292 LEU A O 1
ATOM 2308 N N . LYS A 1 293 ? -6.401 -13.596 14.521 1.00 88.19 293 LYS A N 1
ATOM 2309 C CA . LYS A 1 293 ? -7.135 -13.820 15.782 1.00 88.19 293 LYS A CA 1
ATOM 2310 C C . LYS A 1 293 ? -6.385 -13.291 17.005 1.00 88.19 293 LYS A C 1
ATOM 2312 O O . LYS A 1 293 ? -6.968 -13.131 18.070 1.00 88.19 293 LYS A O 1
ATOM 2317 N N . LYS A 1 294 ? -5.070 -13.119 16.873 1.00 87.00 294 LYS A N 1
ATOM 2318 C CA . LYS A 1 294 ? -4.164 -12.612 17.902 1.00 87.00 294 LYS A CA 1
ATOM 2319 C C . LYS A 1 294 ? -3.117 -11.754 17.216 1.00 87.00 294 LYS A C 1
ATOM 2321 O O . LYS A 1 294 ? -2.532 -12.198 16.230 1.00 87.00 294 LYS A O 1
ATOM 2326 N N . ALA A 1 295 ? -2.877 -10.572 17.757 1.00 85.81 295 ALA A N 1
ATOM 2327 C CA . ALA A 1 295 ? -1.925 -9.618 17.220 1.00 85.81 295 ALA A CA 1
ATOM 2328 C C . ALA A 1 295 ? -0.724 -9.427 18.147 1.00 85.81 295 ALA A C 1
ATOM 2330 O O . ALA A 1 295 ? -0.779 -9.700 19.346 1.00 85.81 295 ALA A O 1
ATOM 2331 N N . LYS A 1 296 ? 0.362 -8.935 17.558 1.00 83.25 296 LYS A N 1
ATOM 2332 C CA . LYS A 1 296 ? 1.488 -8.307 18.253 1.00 83.25 296 LYS A CA 1
ATOM 2333 C C . LYS A 1 296 ? 1.603 -6.875 17.738 1.00 83.25 296 LYS A C 1
ATOM 2335 O O . LYS A 1 296 ? 1.069 -6.589 16.667 1.00 83.25 296 LYS A O 1
ATOM 2340 N N . ASN A 1 297 ? 2.299 -6.018 18.486 1.00 86.00 297 ASN A N 1
ATOM 2341 C CA . ASN A 1 297 ? 2.559 -4.624 18.105 1.00 86.00 297 ASN A CA 1
ATOM 2342 C C . ASN A 1 297 ? 1.263 -3.911 17.687 1.00 86.00 297 ASN A C 1
ATOM 2344 O O . ASN A 1 297 ? 1.091 -3.494 16.539 1.00 86.00 297 ASN A O 1
ATOM 2348 N N . ILE A 1 298 ? 0.300 -3.890 18.609 1.00 87.44 298 ILE A N 1
ATOM 2349 C CA . ILE A 1 298 ? -0.996 -3.272 18.353 1.00 87.44 298 ILE A CA 1
ATOM 2350 C C . ILE A 1 298 ? -0.780 -1.760 18.280 1.00 87.44 298 ILE A C 1
ATOM 2352 O O . ILE A 1 298 ? -0.326 -1.155 19.247 1.00 87.44 298 ILE A O 1
ATOM 2356 N N . GLU A 1 299 ? -1.087 -1.174 17.129 1.00 84.31 299 GLU A N 1
ATOM 2357 C CA . GLU A 1 299 ? -1.000 0.267 16.881 1.00 84.31 299 GLU A CA 1
ATOM 2358 C C . GLU A 1 299 ? -2.301 0.755 16.233 1.00 84.31 299 GLU A C 1
ATOM 2360 O O . GLU A 1 299 ? -3.127 -0.035 15.771 1.00 84.31 299 GLU A O 1
ATOM 2365 N N . TYR A 1 300 ? -2.480 2.072 16.171 1.00 78.69 300 TYR A N 1
ATOM 2366 C CA . TYR A 1 300 ? -3.623 2.683 15.493 1.00 78.69 300 TYR A CA 1
ATOM 2367 C C . TYR A 1 300 ? -3.326 2.935 14.020 1.00 78.69 300 TYR A C 1
ATOM 2369 O O . TYR A 1 300 ? -2.176 3.209 13.669 1.00 78.69 300 TYR A O 1
ATOM 2377 N N . PRO A 1 301 ? -4.369 3.005 13.175 1.00 73.94 301 PRO A N 1
ATOM 2378 C CA . PRO A 1 301 ? -4.218 3.417 11.782 1.00 73.94 301 PRO A CA 1
ATOM 2379 C C . PRO A 1 301 ? -3.535 4.784 11.600 1.00 73.94 301 PRO A C 1
ATOM 2381 O O . PRO A 1 301 ? -2.819 4.975 10.623 1.00 73.94 301 PRO A O 1
ATOM 2384 N N . ASN A 1 302 ? -3.721 5.727 12.534 1.00 76.81 302 ASN A N 1
ATOM 2385 C CA . ASN A 1 302 ? -3.072 7.044 12.520 1.00 76.81 302 ASN A CA 1
ATOM 2386 C C . ASN A 1 302 ? -2.413 7.334 13.884 1.00 76.81 302 ASN A C 1
ATOM 2388 O O . ASN A 1 302 ? -3.078 7.930 14.739 1.00 76.81 302 ASN A O 1
ATOM 2392 N N . PRO A 1 303 ? -1.156 6.897 14.121 1.00 71.31 303 PRO A N 1
ATOM 2393 C CA . PRO A 1 303 ? -0.466 6.985 15.416 1.00 71.31 303 PRO A CA 1
ATOM 2394 C C . PRO A 1 303 ? -0.287 8.417 15.944 1.00 71.31 303 PRO A C 1
ATOM 2396 O O . PRO A 1 303 ? -0.186 8.604 17.150 1.00 71.31 303 PRO A O 1
ATOM 2399 N N . SER A 1 304 ? -0.271 9.427 15.072 1.00 72.06 304 SER A N 1
ATOM 2400 C CA . SER A 1 304 ? 0.043 10.813 15.453 1.00 72.06 304 SER A CA 1
ATOM 2401 C C . S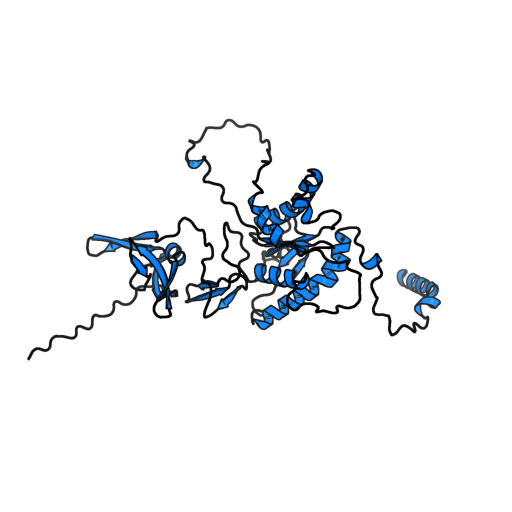ER A 1 304 ? -1.159 11.758 15.430 1.00 72.06 304 SER A C 1
ATOM 2403 O O . SER A 1 304 ? -0.983 12.970 15.371 1.00 72.06 304 SER A O 1
ATOM 2405 N N . ARG A 1 305 ? -2.384 11.225 15.442 1.00 73.06 305 ARG A N 1
ATOM 2406 C CA . ARG A 1 305 ? -3.615 12.025 15.512 1.00 73.06 305 ARG A CA 1
ATOM 2407 C C . ARG A 1 305 ? -3.607 12.898 16.789 1.00 73.06 305 ARG A C 1
ATOM 2409 O O . ARG A 1 305 ? -3.533 12.358 17.884 1.00 73.06 305 ARG A O 1
ATOM 2416 N N . GLU A 1 306 ? -3.631 14.228 16.654 1.00 67.75 306 GLU A N 1
ATOM 2417 C CA . GLU A 1 306 ? -3.482 15.168 17.788 1.00 67.75 306 GLU A CA 1
ATOM 2418 C C . GLU A 1 306 ? -4.763 15.330 18.622 1.00 67.75 306 GLU A C 1
ATOM 2420 O O . GLU A 1 306 ? -4.693 15.566 19.823 1.00 67.75 306 GLU A O 1
ATOM 2425 N N . ASP A 1 307 ? -5.936 15.139 18.018 1.00 69.50 307 ASP A N 1
ATOM 2426 C CA . ASP A 1 307 ? -7.255 15.157 18.668 1.00 69.50 307 ASP A CA 1
ATOM 2427 C C . ASP A 1 307 ? -7.600 13.822 19.353 1.00 69.50 307 ASP A C 1
ATOM 2429 O O . ASP A 1 307 ? -8.766 13.501 19.583 1.00 69.50 307 ASP A O 1
ATOM 2433 N N . ARG A 1 308 ? -6.581 13.025 19.693 1.00 73.06 308 ARG A N 1
ATOM 2434 C CA . ARG A 1 308 ? -6.755 11.799 20.470 1.00 73.06 308 ARG A CA 1
ATOM 2435 C C . ARG A 1 308 ? -7.194 12.125 21.882 1.00 73.06 308 ARG A C 1
ATOM 2437 O O . ARG A 1 308 ? -6.566 12.904 22.596 1.00 73.06 308 ARG A O 1
ATOM 2444 N N . GLY A 1 309 ? -8.226 11.429 22.317 1.00 80.50 309 GLY A N 1
ATOM 2445 C CA . GLY A 1 309 ? -8.722 11.536 23.672 1.00 80.50 309 GLY A CA 1
ATOM 2446 C C . GLY A 1 309 ? -10.202 11.222 23.728 1.00 80.50 309 GLY A C 1
ATOM 2447 O O . GLY A 1 309 ? -10.850 11.098 22.685 1.00 80.50 309 GLY A O 1
ATOM 2448 N N . PRO A 1 310 ? -10.738 11.063 24.943 1.00 89.75 310 PRO A N 1
ATOM 2449 C CA . PRO A 1 310 ? -12.141 10.761 25.129 1.00 89.75 310 PRO A CA 1
ATOM 2450 C C . PRO A 1 310 ? -12.988 11.975 24.715 1.00 89.75 310 PRO A C 1
ATOM 2452 O O . PRO A 1 310 ? -12.924 13.032 25.341 1.00 89.75 310 PRO A O 1
ATOM 2455 N N . SER A 1 311 ? -13.780 11.818 23.659 1.00 92.25 311 SER A N 1
ATOM 2456 C CA . SER A 1 311 ? -14.785 12.783 23.222 1.00 92.25 311 SER A CA 1
ATOM 2457 C C . SER A 1 311 ? -16.150 12.304 23.684 1.00 92.25 311 SER A C 1
ATOM 2459 O O . SER A 1 311 ? -16.489 11.131 23.521 1.00 92.25 311 SER A O 1
ATOM 2461 N N . TRP A 1 312 ? -16.928 13.204 24.275 1.00 92.19 312 TRP A N 1
ATOM 2462 C CA . TRP A 1 312 ? -18.212 12.879 24.883 1.00 92.19 312 TRP A CA 1
ATOM 2463 C C . TRP A 1 312 ? -19.328 13.665 24.220 1.00 92.19 312 TRP A C 1
ATOM 2465 O O . TRP A 1 312 ? -19.194 14.861 23.965 1.00 92.19 312 TRP A O 1
ATOM 2475 N N . VAL A 1 313 ? -20.461 13.004 24.029 1.00 92.06 313 VAL A N 1
ATOM 2476 C CA . VAL A 1 313 ? -21.703 13.619 23.565 1.00 92.06 313 VAL A CA 1
ATOM 2477 C C . VAL A 1 313 ? -22.766 13.532 24.651 1.00 92.06 313 VAL A C 1
ATOM 2479 O O . VAL A 1 313 ? -22.843 12.557 25.401 1.00 92.06 313 VAL A O 1
ATOM 2482 N N . THR A 1 314 ? -23.593 14.571 24.753 1.00 9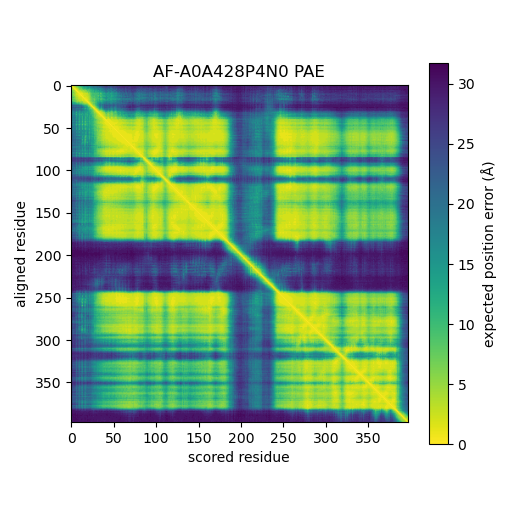0.06 314 THR A N 1
ATOM 2483 C CA . THR A 1 314 ? -24.764 14.572 25.634 1.00 90.06 314 THR A CA 1
ATOM 2484 C C . THR A 1 314 ? -25.920 13.892 24.921 1.00 90.06 314 THR A C 1
ATOM 2486 O O . THR A 1 314 ? -26.378 14.379 23.891 1.00 90.06 314 THR A O 1
ATOM 2489 N N . VAL A 1 315 ? -26.412 12.784 25.475 1.00 81.88 315 VAL A N 1
ATOM 2490 C CA . VAL A 1 315 ? -27.430 11.948 24.814 1.00 81.88 315 VAL A CA 1
ATOM 2491 C C . VAL A 1 315 ? -28.743 11.862 25.600 1.00 81.88 315 VAL A C 1
ATOM 2493 O O . VAL A 1 315 ? -29.592 11.013 25.345 1.00 81.88 315 VAL A O 1
ATOM 2496 N N . GLY A 1 316 ? -28.934 12.770 26.558 1.00 77.31 316 GLY A N 1
ATOM 2497 C CA . GLY A 1 316 ? -30.170 12.920 27.321 1.00 77.31 316 GLY A CA 1
ATOM 2498 C C . GLY A 1 316 ? -29.923 13.448 28.729 1.00 77.31 316 GLY A C 1
ATOM 2499 O O . GLY A 1 316 ? -28.841 13.949 29.035 1.00 77.31 316 GLY A O 1
ATOM 2500 N N . SER A 1 317 ? -30.925 13.292 29.590 1.00 73.44 317 SER A N 1
ATOM 2501 C CA . SER A 1 317 ? -30.849 13.596 31.022 1.00 73.44 317 SER A CA 1
ATOM 2502 C C . SER A 1 317 ? -31.053 12.309 31.816 1.00 73.44 317 SER A C 1
ATOM 2504 O O . SER A 1 317 ? -31.955 11.527 31.514 1.00 73.44 317 SER A O 1
ATOM 2506 N N . GLN A 1 318 ? -30.206 12.072 32.812 1.00 72.44 318 GLN A N 1
ATOM 2507 C CA . GLN A 1 318 ? -30.408 11.015 33.798 1.00 72.44 318 GLN A CA 1
ATOM 2508 C C . GLN A 1 318 ? -31.667 11.304 34.635 1.00 72.44 318 GLN A C 1
ATOM 2510 O O . GLN A 1 318 ? -32.175 12.426 34.640 1.00 72.44 318 GLN A O 1
ATOM 2515 N N . GLU A 1 319 ? -32.161 10.297 35.368 1.00 71.94 319 GLU A N 1
ATOM 2516 C CA . GLU A 1 319 ? -33.313 10.441 36.285 1.00 71.94 319 GLU A CA 1
ATOM 2517 C C . GLU A 1 319 ? -33.109 11.573 37.314 1.00 71.94 319 GLU A C 1
ATOM 2519 O O . GLU A 1 319 ? -34.078 12.174 37.775 1.00 71.94 319 GLU A O 1
ATOM 2524 N N . ASP A 1 320 ? -31.850 11.919 37.587 1.00 70.75 320 ASP A N 1
ATOM 2525 C CA . ASP A 1 320 ? -31.424 12.927 38.558 1.00 70.75 320 ASP A CA 1
ATOM 2526 C C . ASP A 1 320 ? -31.298 14.342 37.943 1.00 70.75 320 ASP A C 1
ATOM 2528 O O . ASP A 1 320 ? -30.954 15.295 38.639 1.00 70.75 320 ASP A O 1
ATOM 2532 N N . GLY A 1 321 ? -31.572 14.501 36.641 1.00 70.56 321 GLY A N 1
ATOM 2533 C CA . GLY A 1 321 ? -31.490 15.775 35.910 1.00 70.56 321 GLY A CA 1
ATOM 2534 C C . GLY A 1 321 ? -30.113 16.110 35.319 1.00 70.56 321 GLY A C 1
ATOM 2535 O O . GLY A 1 321 ? -30.019 17.009 34.484 1.00 70.56 321 GLY A O 1
ATOM 2536 N N . GLU A 1 322 ? -29.065 15.369 35.684 1.00 75.50 322 GLU A N 1
ATOM 2537 C CA . GLU A 1 322 ? -27.715 15.514 35.120 1.00 75.50 322 GLU A CA 1
ATOM 2538 C C . GLU A 1 322 ? -27.646 15.028 33.658 1.00 75.50 322 GLU A C 1
ATOM 2540 O O . GLU A 1 322 ? -28.335 14.068 33.292 1.00 75.50 322 GLU A O 1
ATOM 2545 N N . PRO A 1 323 ? -26.821 15.647 32.793 1.00 77.69 323 PRO A N 1
ATOM 2546 C CA . PRO A 1 323 ? -26.672 15.215 31.410 1.00 77.69 323 PRO A CA 1
ATOM 2547 C C . PRO A 1 323 ? -26.062 13.810 31.345 1.00 77.69 323 PRO A C 1
ATOM 2549 O O . PRO A 1 323 ? -24.993 13.537 31.889 1.00 77.69 323 PRO A O 1
ATOM 2552 N N . ALA A 1 324 ? -26.732 12.905 30.633 1.00 82.19 324 ALA A N 1
ATOM 2553 C CA . ALA A 1 324 ? -26.191 11.590 30.330 1.00 82.19 324 ALA A CA 1
ATOM 2554 C C . ALA A 1 324 ? -25.122 11.733 29.238 1.00 82.19 324 ALA A C 1
ATOM 2556 O O . ALA A 1 324 ? -25.440 12.020 28.081 1.00 82.19 324 ALA A O 1
ATOM 2557 N N . LEU A 1 325 ? -23.857 11.554 29.616 1.00 89.81 325 LEU A N 1
ATOM 2558 C CA . LEU A 1 325 ? -22.723 11.578 28.695 1.00 89.81 325 LEU A CA 1
ATOM 2559 C C . LEU A 1 325 ? -22.433 10.172 28.165 1.00 89.81 325 LEU A C 1
ATOM 2561 O O . LEU A 1 325 ? -22.429 9.205 28.928 1.00 89.81 325 LEU A O 1
ATOM 2565 N N . ALA A 1 326 ? -22.158 10.076 26.867 1.00 91.62 326 ALA A N 1
ATOM 2566 C CA . ALA A 1 326 ? -21.658 8.868 26.221 1.00 91.62 326 ALA A CA 1
ATOM 2567 C C . ALA A 1 326 ? -20.364 9.179 25.466 1.00 91.62 326 ALA A C 1
ATOM 2569 O O . ALA A 1 326 ? -20.235 10.249 24.870 1.00 91.62 326 ALA A O 1
ATOM 2570 N N . LEU A 1 327 ? -19.408 8.253 25.515 1.00 94.44 327 LEU A N 1
ATOM 2571 C CA . LEU A 1 327 ? -18.158 8.348 24.762 1.00 94.44 327 LEU A CA 1
ATOM 2572 C C . LEU A 1 327 ? -18.480 8.152 23.275 1.00 94.44 327 LEU A C 1
ATOM 2574 O O . LEU A 1 327 ? -19.270 7.272 22.944 1.00 94.44 327 LEU A O 1
ATOM 2578 N N . THR A 1 328 ? -17.908 8.926 22.361 1.00 94.25 328 THR A N 1
ATOM 2579 C CA . THR A 1 328 ? -18.165 8.689 20.931 1.00 94.25 328 THR A CA 1
ATOM 2580 C C . THR A 1 328 ? -17.416 7.446 20.454 1.00 94.25 328 THR A C 1
ATOM 2582 O O . THR A 1 328 ? -16.304 7.167 20.910 1.00 94.25 328 THR A O 1
ATOM 2585 N N . LEU A 1 329 ? -18.010 6.674 19.539 1.00 92.62 329 LEU A N 1
ATOM 2586 C CA . LEU A 1 329 ? -17.369 5.475 18.990 1.00 92.62 329 LEU A CA 1
ATOM 2587 C C . LEU A 1 329 ? -16.052 5.823 18.287 1.00 92.62 329 LEU A C 1
ATOM 2589 O O . LEU A 1 329 ? -15.057 5.133 18.497 1.00 92.62 329 LEU A O 1
ATOM 2593 N N . GLU A 1 330 ? -16.031 6.916 17.515 1.00 90.31 330 GLU A N 1
ATOM 2594 C CA . GLU A 1 330 ? -14.822 7.410 16.845 1.00 90.31 330 GLU A CA 1
ATOM 2595 C C . GLU A 1 330 ? -13.699 7.699 17.848 1.00 90.31 330 GLU A C 1
ATOM 2597 O O . GLU A 1 330 ? -12.546 7.317 17.635 1.00 90.31 330 GLU A O 1
ATOM 2602 N N . SER A 1 331 ? -14.040 8.330 18.973 1.00 90.56 331 SER A N 1
ATOM 2603 C CA . SER A 1 331 ? -13.084 8.584 20.040 1.00 90.56 331 SER A CA 1
ATOM 2604 C C . SER A 1 331 ? -12.614 7.283 20.682 1.00 90.56 331 SER A C 1
ATOM 2606 O O . SER A 1 331 ? -11.407 7.072 20.780 1.00 90.56 331 SER A O 1
ATOM 2608 N N . ALA A 1 332 ? -13.531 6.385 21.054 1.00 90.94 332 ALA A N 1
ATOM 2609 C CA . ALA A 1 332 ? -13.212 5.137 21.742 1.00 90.94 332 ALA A CA 1
ATOM 2610 C C . ALA A 1 332 ? -12.180 4.287 20.983 1.00 90.94 332 ALA A C 1
ATOM 2612 O O . ALA A 1 332 ? -11.212 3.827 21.583 1.00 90.94 332 ALA A O 1
ATOM 2613 N N . ILE A 1 333 ? -12.334 4.138 19.662 1.00 89.25 333 ILE A N 1
ATOM 2614 C CA . ILE A 1 333 ? -11.412 3.347 18.825 1.00 89.25 333 ILE A CA 1
ATOM 2615 C C . ILE A 1 333 ? -10.065 4.036 18.560 1.00 89.25 333 ILE A C 1
ATOM 2617 O O . ILE A 1 333 ? -9.151 3.413 18.017 1.00 89.25 333 ILE A O 1
ATOM 2621 N N . SER A 1 334 ? -9.946 5.316 18.921 1.00 86.62 334 SER A N 1
ATOM 2622 C CA . SER A 1 334 ? -8.713 6.106 18.830 1.00 86.62 334 SER A CA 1
ATOM 2623 C C . SER A 1 334 ? -7.910 6.144 20.137 1.00 86.62 334 SER A C 1
ATOM 2625 O O . SER A 1 334 ? -6.780 6.635 20.140 1.00 86.62 334 SER A O 1
ATOM 2627 N N . LEU A 1 335 ? -8.493 5.652 21.237 1.00 88.81 335 LEU A N 1
ATOM 2628 C CA . LEU A 1 335 ? -7.866 5.602 22.557 1.00 88.81 335 LEU A CA 1
ATOM 2629 C C . LEU A 1 335 ? -6.781 4.539 22.631 1.00 88.81 335 LEU A C 1
ATOM 2631 O O . LEU A 1 335 ? -6.863 3.545 21.922 1.00 88.81 335 LEU A O 1
ATOM 2635 N N . GLU A 1 336 ? -5.838 4.714 23.562 1.00 88.19 336 GLU A N 1
ATOM 2636 C CA . GLU A 1 336 ? -4.744 3.774 23.803 1.00 88.19 336 GLU A CA 1
ATOM 2637 C C . GLU A 1 336 ? -5.236 2.366 24.192 1.00 88.19 336 GLU A C 1
ATOM 2639 O O . GLU A 1 336 ? -6.336 2.195 24.715 1.00 88.19 336 GLU A O 1
ATOM 2644 N N . ILE A 1 337 ? -4.414 1.336 23.957 1.00 89.38 337 ILE A N 1
ATOM 2645 C CA . ILE A 1 337 ? -4.771 -0.067 24.191 1.00 89.38 337 ILE A CA 1
ATOM 2646 C C . ILE A 1 337 ? -3.823 -0.624 25.233 1.00 89.38 337 ILE A C 1
ATOM 2648 O O . ILE A 1 337 ? -2.604 -0.543 25.105 1.00 89.38 337 ILE A O 1
ATOM 2652 N N . THR A 1 338 ? -4.398 -1.226 26.266 1.00 90.19 338 THR A N 1
ATOM 2653 C CA . THR A 1 338 ? -3.651 -1.889 27.331 1.00 90.19 338 THR A CA 1
ATOM 2654 C C . THR A 1 338 ? -4.114 -3.326 27.492 1.00 90.19 338 THR A C 1
ATOM 2656 O O . THR A 1 338 ? -5.220 -3.696 27.092 1.00 90.19 338 THR A O 1
ATOM 2659 N N . GLU A 1 339 ? -3.254 -4.158 28.066 1.00 90.12 339 GLU A N 1
ATOM 2660 C CA . GLU A 1 339 ? -3.580 -5.533 28.411 1.00 90.12 339 GLU A CA 1
ATOM 2661 C C . GLU A 1 339 ? -3.920 -5.631 29.900 1.00 90.12 339 GLU A C 1
ATOM 2663 O O . GLU A 1 339 ? -3.124 -5.275 30.768 1.00 90.12 339 GLU A O 1
ATOM 2668 N N . HIS A 1 340 ? -5.103 -6.157 30.205 1.00 88.50 340 HIS A N 1
ATOM 2669 C CA . HIS A 1 340 ? -5.564 -6.401 31.563 1.00 88.50 340 HIS A CA 1
ATOM 2670 C C . HIS A 1 340 ? -6.106 -7.832 31.674 1.00 88.50 340 HIS A C 1
ATOM 2672 O O . HIS A 1 340 ? -7.048 -8.216 30.980 1.00 88.50 340 HIS A O 1
ATOM 2678 N N . HIS A 1 341 ? -5.492 -8.650 32.536 1.00 87.75 341 HIS A N 1
ATOM 2679 C CA . HIS A 1 341 ? -5.823 -10.074 32.720 1.00 87.75 341 HIS A CA 1
ATOM 2680 C C . HIS A 1 341 ? -5.877 -10.900 31.415 1.00 87.75 341 HIS A C 1
ATOM 2682 O O . HIS A 1 341 ? -6.772 -11.728 31.232 1.00 87.75 341 HIS A O 1
ATOM 2688 N N . GLY A 1 342 ? -4.925 -10.689 30.498 1.00 85.44 342 GLY A N 1
ATOM 2689 C CA . GLY A 1 342 ? -4.845 -11.446 29.242 1.00 85.44 342 GLY A CA 1
ATOM 2690 C C . GLY A 1 342 ? -5.859 -11.022 28.176 1.00 85.44 342 GLY A C 1
ATOM 2691 O O . GLY A 1 342 ? -6.094 -11.765 27.221 1.00 85.44 342 GLY A O 1
ATOM 2692 N N . ARG A 1 343 ? -6.506 -9.864 28.352 1.00 88.44 343 ARG A N 1
ATOM 2693 C CA . ARG A 1 343 ? -7.435 -9.263 27.389 1.00 88.44 343 ARG A CA 1
ATOM 2694 C C . ARG A 1 343 ? -7.036 -7.822 27.114 1.00 88.44 343 ARG A C 1
ATOM 2696 O O . ARG A 1 343 ? -6.584 -7.124 28.017 1.00 88.44 343 ARG A O 1
ATOM 2703 N N . HIS A 1 344 ? -7.233 -7.382 25.879 1.00 91.44 344 HIS A N 1
ATOM 2704 C CA . HIS A 1 344 ? -6.975 -6.004 25.485 1.00 91.44 344 HIS A CA 1
ATOM 2705 C C . HIS A 1 344 ? -8.212 -5.132 25.694 1.00 91.44 344 HIS A C 1
ATOM 2707 O O . HIS A 1 344 ? -9.335 -5.580 25.456 1.00 91.44 344 HIS A O 1
ATOM 2713 N N . PHE A 1 345 ? -7.986 -3.898 26.130 1.00 93.12 345 PHE A N 1
ATOM 2714 C CA . PHE A 1 345 ? -9.013 -2.886 26.348 1.00 93.12 345 PHE A CA 1
ATOM 2715 C C . PHE A 1 345 ? -8.529 -1.548 25.812 1.00 93.12 345 PHE A C 1
ATOM 2717 O O . PHE A 1 345 ? -7.353 -1.215 25.978 1.00 93.12 345 PHE A O 1
ATOM 2724 N N . TYR A 1 346 ? -9.453 -0.771 25.253 1.00 93.00 346 TYR A N 1
ATOM 2725 C CA . TYR A 1 346 ? -9.242 0.661 25.091 1.00 93.00 346 TYR A CA 1
ATOM 2726 C C . TYR A 1 346 ? -9.175 1.316 26.473 1.00 93.00 346 TYR A C 1
ATOM 2728 O O . TYR A 1 346 ? -9.914 0.935 27.387 1.00 93.00 346 TYR A O 1
ATOM 2736 N N . TYR A 1 347 ? -8.295 2.292 26.649 1.00 92.62 347 TYR A N 1
ATOM 2737 C CA . TYR A 1 347 ? -8.179 3.044 27.887 1.00 92.62 347 TYR A CA 1
ATOM 2738 C C . TYR A 1 347 ? -7.765 4.488 27.625 1.00 92.62 347 TYR A C 1
ATOM 2740 O O . TYR A 1 347 ? -7.093 4.815 26.650 1.00 92.62 347 TYR A O 1
ATOM 2748 N N . TYR A 1 348 ? -8.151 5.358 28.546 1.00 91.56 348 TYR A N 1
ATOM 2749 C CA . TYR A 1 348 ? -7.696 6.739 28.591 1.00 91.56 348 TYR A CA 1
ATOM 2750 C C . TYR A 1 348 ? -7.306 7.098 30.020 1.00 91.56 348 TYR A C 1
ATOM 2752 O O . TYR A 1 348 ? -7.693 6.425 30.978 1.00 91.56 348 TYR A O 1
ATOM 2760 N N . VAL A 1 349 ? -6.517 8.153 30.177 1.00 88.31 349 VAL A N 1
ATOM 2761 C CA . VAL A 1 349 ? -6.125 8.652 31.495 1.00 88.31 349 VAL A CA 1
ATOM 2762 C C . VAL A 1 349 ? -7.116 9.738 31.913 1.00 88.31 349 VAL A C 1
ATOM 2764 O O . VAL A 1 349 ? -7.298 10.719 31.198 1.00 88.31 349 VAL A O 1
ATOM 2767 N N . ASN A 1 350 ? -7.778 9.545 33.055 1.00 86.56 350 ASN A N 1
ATOM 2768 C CA . ASN A 1 350 ? -8.673 10.527 33.663 1.00 86.56 350 ASN A CA 1
ATOM 2769 C C . ASN A 1 350 ? -8.051 11.016 34.978 1.00 86.56 350 ASN A C 1
ATOM 2771 O O . ASN A 1 350 ? -8.007 10.273 35.962 1.00 86.56 350 ASN A O 1
ATOM 2775 N N . GLY A 1 351 ? -7.514 12.238 34.984 1.00 86.06 351 GLY A N 1
ATOM 2776 C CA . GLY A 1 351 ? -6.638 12.696 36.065 1.00 86.06 351 GLY A CA 1
ATOM 2777 C C . GLY A 1 351 ? -5.358 11.857 36.107 1.00 86.06 351 GLY A C 1
ATOM 2778 O O . GLY A 1 351 ? -4.637 11.809 35.119 1.00 86.06 351 GLY A O 1
ATOM 2779 N N . ASP A 1 352 ? -5.120 11.154 37.216 1.00 86.69 352 ASP A N 1
ATOM 2780 C CA . ASP A 1 352 ? -3.964 10.256 37.387 1.00 86.69 352 ASP A CA 1
ATOM 2781 C C . ASP A 1 352 ? -4.331 8.763 37.281 1.00 86.69 352 ASP A C 1
ATOM 2783 O O . ASP A 1 352 ? -3.500 7.892 37.547 1.00 86.69 352 ASP A O 1
ATOM 2787 N N . GLN A 1 353 ? -5.583 8.435 36.932 1.00 88.81 353 GLN A N 1
ATOM 2788 C CA . GLN A 1 353 ? -6.058 7.051 36.900 1.00 88.81 353 GLN A CA 1
ATOM 2789 C C . GLN A 1 353 ? -6.362 6.572 35.474 1.00 88.81 353 GLN A C 1
ATOM 2791 O O . GLN A 1 353 ? -7.139 7.211 34.755 1.00 88.81 353 GLN A O 1
ATOM 2796 N N . PRO A 1 354 ? -5.802 5.421 35.050 1.00 90.62 354 PRO A N 1
ATOM 2797 C CA . PRO A 1 354 ? -6.193 4.793 33.798 1.00 90.62 354 PRO A CA 1
ATOM 2798 C C . PRO A 1 354 ? -7.623 4.261 33.926 1.00 90.62 354 PRO A C 1
ATOM 2800 O O . PRO A 1 354 ? -7.928 3.445 34.795 1.00 90.62 354 PRO A O 1
ATOM 2803 N N . THR A 1 355 ? -8.501 4.725 33.046 1.00 93.25 355 THR A N 1
ATOM 2804 C CA . THR A 1 355 ? -9.893 4.286 32.958 1.00 93.25 355 THR A CA 1
ATOM 2805 C C . THR A 1 355 ? -10.043 3.377 31.748 1.00 93.25 355 THR A C 1
ATOM 2807 O O . THR A 1 355 ? -9.793 3.794 30.617 1.00 93.25 355 THR A O 1
ATOM 2810 N N . LEU A 1 356 ? -10.441 2.126 31.986 1.00 94.00 356 LEU A N 1
ATOM 2811 C CA . LEU A 1 356 ? -10.723 1.166 30.920 1.00 94.00 356 LEU A CA 1
ATOM 2812 C C . LEU A 1 356 ? -12.099 1.451 30.314 1.00 94.00 356 LEU A C 1
ATOM 2814 O O . LEU A 1 356 ? -13.081 1.629 31.040 1.00 94.00 356 LEU A O 1
ATOM 2818 N N . VAL A 1 357 ? -12.187 1.416 28.989 1.00 93.31 357 VAL A N 1
ATOM 2819 C CA . VAL A 1 357 ? -13.470 1.368 28.290 1.00 93.31 357 VAL A CA 1
ATOM 2820 C C . VAL A 1 357 ? -14.014 -0.046 28.437 1.00 93.31 357 VAL A C 1
ATOM 2822 O O . VAL A 1 357 ? -13.423 -1.025 27.982 1.00 93.31 357 VAL A O 1
ATOM 2825 N N . THR A 1 358 ? -15.133 -0.161 29.141 1.00 93.19 358 THR A N 1
ATOM 2826 C CA . THR A 1 358 ? -15.776 -1.441 29.444 1.00 93.19 358 THR A CA 1
ATOM 2827 C C . THR A 1 358 ? -17.253 -1.379 29.098 1.00 93.19 358 THR A C 1
ATOM 2829 O O . THR A 1 358 ? -17.771 -0.349 28.669 1.00 93.19 358 THR A O 1
ATOM 2832 N N . ASN A 1 359 ? -17.962 -2.477 29.343 1.00 90.62 359 ASN A N 1
ATOM 2833 C CA . ASN A 1 359 ? -19.382 -2.565 29.043 1.00 90.62 359 ASN A CA 1
ATOM 2834 C C . ASN A 1 359 ? -20.293 -1.770 29.992 1.00 90.62 359 ASN A C 1
ATOM 2836 O O . ASN A 1 359 ? -21.511 -1.771 29.818 1.00 90.62 359 ASN A O 1
ATOM 2840 N N . GLU A 1 360 ? -19.716 -1.119 31.000 1.00 89.12 360 GLU A N 1
ATOM 2841 C CA . GLU A 1 360 ? -20.414 -0.194 31.893 1.00 89.12 360 GLU A CA 1
ATOM 2842 C C . GLU A 1 360 ? -20.407 1.243 31.351 1.00 89.12 360 GLU A C 1
ATOM 2844 O O . GLU A 1 360 ? -21.192 2.073 31.805 1.00 89.12 360 GLU A O 1
ATOM 2849 N N . MET A 1 361 ? -19.548 1.529 30.369 1.00 90.62 361 MET A N 1
ATOM 2850 C CA . MET A 1 361 ? -19.413 2.844 29.757 1.00 90.62 361 MET A CA 1
ATOM 2851 C C . MET A 1 361 ? -20.279 2.917 28.494 1.00 90.62 361 MET A C 1
ATOM 2853 O O . MET A 1 361 ? -20.035 2.153 27.557 1.00 90.62 361 MET A O 1
ATOM 2857 N N . PRO A 1 362 ? -21.291 3.801 28.445 1.00 90.44 362 PRO A N 1
ATOM 2858 C CA . PRO A 1 362 ? -22.088 3.976 27.244 1.00 90.44 362 PRO A CA 1
ATOM 2859 C C . PRO A 1 362 ? -21.234 4.626 26.160 1.00 90.44 362 PRO A C 1
ATOM 2861 O O . PRO A 1 362 ? -20.579 5.646 26.391 1.00 90.44 362 PRO A O 1
ATOM 2864 N N . VAL A 1 363 ? -21.280 4.040 24.972 1.00 93.69 363 VAL A N 1
ATOM 2865 C CA . VAL A 1 363 ? -20.632 4.583 23.785 1.00 93.69 363 VAL A CA 1
ATOM 2866 C C . VAL A 1 363 ? -21.699 4.842 22.732 1.00 93.69 363 VAL A C 1
ATOM 2868 O O . VAL A 1 363 ? -22.635 4.053 22.581 1.00 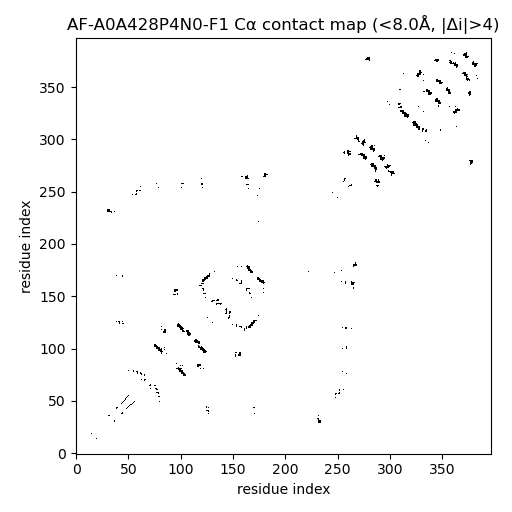93.69 363 VAL A O 1
ATOM 2871 N N . TYR A 1 364 ? -21.569 5.954 22.024 1.00 94.44 364 TYR A N 1
ATOM 2872 C CA . TYR A 1 364 ? -22.509 6.391 21.006 1.00 94.44 364 TYR A CA 1
ATOM 2873 C C . TYR A 1 364 ? -21.838 6.426 19.633 1.00 94.44 364 TYR A C 1
ATOM 2875 O O . TYR A 1 364 ? -20.812 7.080 19.444 1.00 94.44 364 TYR A O 1
ATOM 2883 N N . ASP A 1 365 ? -22.417 5.706 18.680 1.00 93.94 365 ASP A N 1
ATOM 2884 C CA . ASP A 1 365 ? -22.044 5.751 17.273 1.00 93.94 365 ASP A CA 1
ATOM 2885 C C . ASP A 1 365 ? -22.797 6.898 16.596 1.00 93.94 365 ASP A C 1
ATOM 2887 O O . ASP A 1 365 ? -23.973 6.779 16.249 1.00 93.94 365 ASP A O 1
ATOM 2891 N N . GLU A 1 366 ? -22.111 8.025 16.418 1.00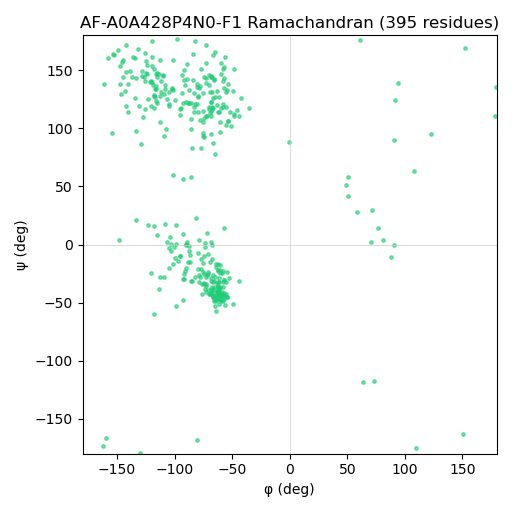 91.88 366 GLU A N 1
ATOM 2892 C CA . GLU A 1 366 ? -22.684 9.223 15.801 1.00 91.88 366 GLU A CA 1
ATOM 2893 C C . GLU A 1 366 ? -23.060 9.016 14.331 1.00 91.88 366 GLU A C 1
ATOM 2895 O O . GLU A 1 366 ? -23.990 9.661 13.848 1.00 91.88 366 GLU A O 1
ATOM 2900 N N . MET A 1 367 ? -22.376 8.112 13.622 1.00 91.25 367 MET A N 1
ATOM 2901 C CA . MET A 1 367 ? -22.649 7.859 12.209 1.00 91.25 367 MET A CA 1
ATOM 2902 C C . MET A 1 367 ? -23.956 7.093 12.012 1.00 91.25 367 MET A C 1
ATOM 2904 O O . MET A 1 367 ? -24.711 7.398 11.089 1.00 91.25 367 MET A O 1
ATOM 2908 N N . ASN A 1 368 ? -24.215 6.103 12.868 1.00 92.25 368 ASN A N 1
ATOM 2909 C CA . ASN A 1 368 ? -25.393 5.238 12.760 1.00 92.25 368 ASN A CA 1
ATOM 2910 C C . ASN A 1 368 ? -26.533 5.636 13.714 1.00 92.25 368 ASN A C 1
ATOM 2912 O O . ASN A 1 368 ? -27.659 5.168 13.553 1.00 92.25 368 ASN A O 1
ATOM 2916 N N . GLY A 1 369 ? -26.277 6.522 14.680 1.00 91.31 369 GLY A N 1
ATOM 2917 C CA . GLY A 1 369 ? -27.258 6.948 15.678 1.00 91.31 369 GLY A CA 1
ATOM 2918 C C . GLY A 1 369 ? -27.579 5.868 16.713 1.00 91.31 369 GLY A C 1
ATOM 2919 O O . GLY A 1 369 ? -28.700 5.807 17.220 1.00 91.31 369 GLY A O 1
ATOM 2920 N N . GLU A 1 370 ? -26.619 4.990 17.008 1.00 93.19 370 GLU A N 1
ATOM 2921 C CA . GLU A 1 370 ? -26.820 3.811 17.852 1.00 93.19 370 GLU A CA 1
ATOM 2922 C C . GLU A 1 370 ? -25.983 3.872 19.131 1.00 93.19 370 GLU A C 1
ATOM 2924 O O . GLU A 1 370 ? -24.861 4.373 19.157 1.00 93.19 370 GLU A O 1
ATOM 2929 N N . PHE A 1 371 ? -26.521 3.311 20.214 1.00 93.12 371 PHE A N 1
ATOM 2930 C CA . PHE A 1 371 ? -25.746 3.066 21.426 1.00 93.12 371 PHE A CA 1
ATOM 2931 C C . PHE A 1 371 ? -25.140 1.679 21.405 1.00 93.12 371 PHE A C 1
ATOM 2933 O O . PHE A 1 371 ? -25.755 0.728 20.924 1.00 93.12 371 PHE A O 1
ATOM 2940 N N . GLY A 1 372 ? -23.995 1.551 22.051 1.00 93.94 372 GLY A N 1
ATOM 2941 C CA . GLY A 1 372 ? -23.377 0.270 22.309 1.00 93.94 372 GLY A CA 1
ATOM 2942 C C . GLY A 1 372 ? -22.384 0.343 23.449 1.00 93.94 372 GLY A C 1
ATOM 2943 O O . GLY A 1 372 ? -22.347 1.293 24.238 1.00 93.94 372 GLY A O 1
ATOM 2944 N N . TYR A 1 373 ? -21.589 -0.709 23.545 1.00 94.19 373 TYR A N 1
ATOM 2945 C CA . TYR A 1 373 ? -20.576 -0.854 24.569 1.00 94.19 373 TYR A CA 1
ATOM 2946 C C . TYR A 1 373 ? -19.428 -1.744 24.086 1.00 94.19 373 TYR A C 1
ATOM 2948 O O . TYR A 1 373 ? -19.580 -2.513 23.134 1.00 94.19 373 TYR A O 1
ATOM 2956 N N . PHE A 1 374 ? -18.289 -1.674 24.781 1.00 94.25 374 PHE A N 1
ATOM 2957 C CA . PHE A 1 374 ? -17.142 -2.540 24.510 1.00 94.25 374 PHE A CA 1
ATOM 2958 C C . PHE A 1 374 ? -17.013 -3.680 25.524 1.00 94.25 374 PHE A C 1
ATOM 2960 O O . PHE A 1 374 ? -17.056 -3.469 26.737 1.00 94.25 374 PHE A O 1
ATOM 2967 N N . GLU A 1 375 ? -16.789 -4.899 25.038 1.00 92.69 375 GLU A N 1
ATOM 2968 C CA . GLU A 1 375 ? -16.260 -6.008 25.834 1.00 92.69 375 GLU A CA 1
ATOM 2969 C C . GLU A 1 375 ? -14.822 -6.305 25.387 1.00 92.69 375 GLU A C 1
ATOM 2971 O O . GLU A 1 375 ? -14.576 -7.042 24.433 1.00 92.69 375 GLU A O 1
ATOM 2976 N N . GLY A 1 376 ? -13.846 -5.691 26.065 1.00 91.81 376 GLY A N 1
ATOM 2977 C CA . GLY A 1 376 ? -12.464 -5.678 25.584 1.00 91.81 376 GLY A CA 1
ATOM 2978 C C . GLY A 1 376 ? -12.325 -4.732 24.393 1.00 91.81 376 GLY A C 1
ATOM 2979 O O . GLY A 1 376 ? -12.587 -3.541 24.530 1.00 91.81 376 GLY A O 1
ATOM 2980 N N . LEU A 1 377 ? -11.951 -5.271 23.230 1.00 92.44 377 LEU A N 1
ATOM 2981 C CA . LEU A 1 377 ? -11.921 -4.538 21.955 1.00 92.44 377 LEU A CA 1
ATOM 2982 C C . LEU A 1 377 ? -13.163 -4.795 21.083 1.00 92.44 377 LEU A C 1
ATOM 2984 O O . LEU A 1 377 ? -13.262 -4.255 19.987 1.00 92.44 377 LEU A O 1
ATOM 2988 N N . VAL A 1 378 ? -14.107 -5.622 21.549 1.00 94.00 378 VAL A N 1
ATOM 2989 C CA . VAL A 1 378 ? -15.306 -5.988 20.782 1.00 94.00 378 VAL A CA 1
ATOM 2990 C C . VAL A 1 378 ? -16.408 -4.964 21.015 1.00 94.00 378 VAL A C 1
ATOM 2992 O O . VAL A 1 378 ? -16.850 -4.785 22.149 1.00 94.00 378 VAL A O 1
ATOM 2995 N N . TRP A 1 379 ? -16.881 -4.344 19.941 1.00 94.44 379 TRP A N 1
ATOM 2996 C CA . TRP A 1 379 ? -18.045 -3.467 19.920 1.00 94.44 379 TRP A CA 1
ATOM 2997 C C . TRP A 1 379 ? -19.342 -4.273 19.872 1.00 94.44 379 TRP A C 1
ATOM 2999 O O . TRP A 1 379 ? -19.470 -5.227 19.106 1.00 94.44 379 TRP A O 1
ATOM 3009 N N . THR A 1 380 ? -20.330 -3.893 20.677 1.00 94.31 380 THR A N 1
ATOM 3010 C CA . THR A 1 380 ? -21.669 -4.492 20.653 1.00 94.31 380 THR A CA 1
ATOM 3011 C C . THR A 1 380 ? -22.733 -3.405 20.698 1.00 94.31 380 THR A C 1
ATOM 3013 O O . THR A 1 380 ? -22.738 -2.587 21.614 1.00 94.31 380 THR A O 1
ATOM 3016 N N . VAL A 1 381 ? -23.658 -3.430 19.736 1.00 93.44 381 VAL A N 1
ATOM 3017 C CA . VAL A 1 381 ? -24.816 -2.526 19.690 1.00 93.44 381 VAL A CA 1
ATOM 3018 C C . VAL A 1 381 ? -25.842 -2.914 20.760 1.00 93.44 381 VAL A C 1
ATOM 3020 O O . VAL A 1 381 ? -26.147 -4.092 20.964 1.00 93.44 381 VAL A O 1
ATOM 3023 N N . GLY A 1 382 ? -26.411 -1.909 21.422 1.00 87.56 382 GLY A N 1
ATOM 3024 C CA . GLY A 1 382 ? -27.455 -2.024 22.432 1.00 87.56 382 GLY A CA 1
ATOM 3025 C C . GLY A 1 382 ? -26.986 -1.699 23.850 1.00 87.56 382 GLY A C 1
ATOM 3026 O O . GLY A 1 382 ? -25.858 -1.290 24.102 1.00 87.56 382 GLY A O 1
ATOM 3027 N N . SER A 1 383 ? -27.887 -1.885 24.814 1.00 71.81 383 SER A N 1
ATOM 3028 C CA . SER A 1 383 ? -27.581 -1.744 26.240 1.00 71.81 383 SER A CA 1
ATOM 3029 C C . SER A 1 383 ? -27.419 -3.121 26.877 1.00 71.81 383 SER A C 1
ATOM 3031 O O . SER A 1 383 ? -28.229 -4.027 26.660 1.00 71.81 383 SER A O 1
ATOM 3033 N N . ARG A 1 384 ? -26.376 -3.301 27.698 1.00 61.12 384 ARG A N 1
ATOM 3034 C CA . ARG A 1 384 ? -26.225 -4.528 28.485 1.00 61.12 384 ARG A CA 1
ATOM 3035 C C . ARG A 1 384 ? -27.429 -4.645 29.421 1.00 61.12 384 ARG A C 1
ATOM 3037 O O . ARG A 1 384 ? -27.719 -3.722 30.183 1.00 61.12 384 ARG A O 1
ATOM 3044 N N . ALA A 1 385 ? -28.125 -5.783 29.388 1.00 47.91 385 ALA A N 1
ATOM 3045 C CA . ALA A 1 385 ? -29.196 -6.070 30.335 1.00 47.91 385 ALA A CA 1
ATOM 3046 C C . ALA A 1 385 ? -28.661 -5.852 31.759 1.00 47.91 385 ALA A C 1
ATOM 3048 O O . ALA A 1 385 ? -27.745 -6.564 32.180 1.00 47.91 385 ALA A O 1
ATOM 3049 N N . LYS A 1 386 ? -29.193 -4.848 32.479 1.00 52.62 386 LYS A N 1
ATOM 3050 C CA . LYS A 1 386 ? -28.831 -4.569 33.876 1.00 52.62 386 LYS A CA 1
ATOM 3051 C C . LYS A 1 386 ? -28.841 -5.902 34.617 1.00 52.62 386 LYS A C 1
ATOM 3053 O O . LYS A 1 386 ? -29.894 -6.539 34.699 1.00 52.62 386 LYS A O 1
ATOM 3058 N N . ASN A 1 387 ? -27.681 -6.338 35.119 1.00 41.47 387 ASN A N 1
ATOM 3059 C CA . ASN A 1 387 ? -27.590 -7.509 35.983 1.00 41.47 387 ASN A CA 1
ATOM 3060 C C . ASN A 1 387 ? -28.667 -7.340 37.056 1.00 41.47 387 ASN A C 1
ATOM 3062 O O . ASN A 1 387 ? -28.568 -6.436 37.889 1.00 41.47 387 ASN A O 1
ATOM 3066 N N . LYS A 1 388 ? -29.725 -8.165 37.010 1.00 36.81 388 LYS A N 1
ATOM 3067 C CA . LYS A 1 388 ? -30.713 -8.240 38.085 1.00 36.81 388 LYS A CA 1
ATOM 3068 C C . LYS A 1 388 ? -29.902 -8.490 39.345 1.00 36.81 388 LYS A C 1
ATOM 3070 O O . LYS A 1 388 ? -29.378 -9.590 39.517 1.00 36.81 388 LYS A O 1
ATOM 3075 N N . ARG A 1 389 ? -29.757 -7.463 40.193 1.00 36.94 389 ARG A N 1
ATOM 3076 C CA . ARG A 1 389 ? -29.242 -7.604 41.555 1.00 36.94 389 ARG A CA 1
ATOM 3077 C C . ARG A 1 389 ? -29.946 -8.830 42.123 1.00 36.94 389 ARG A C 1
ATOM 3079 O O . ARG A 1 389 ? -31.161 -8.794 42.311 1.00 36.94 389 ARG A O 1
ATOM 3086 N N . ARG A 1 390 ? -29.212 -9.929 42.337 1.00 39.00 390 ARG A N 1
ATOM 3087 C CA . ARG A 1 390 ? -29.696 -11.027 43.173 1.00 39.00 390 ARG A CA 1
ATOM 3088 C C . ARG A 1 390 ? -29.906 -10.396 44.537 1.00 39.00 390 ARG A C 1
ATOM 3090 O O . ARG A 1 390 ? -28.968 -10.222 45.305 1.00 39.00 390 ARG A O 1
ATOM 3097 N N . THR A 1 391 ? -31.142 -10.013 44.816 1.00 39.50 391 THR A N 1
ATOM 3098 C CA . THR A 1 391 ? -31.651 -9.830 46.163 1.00 39.50 391 THR A CA 1
ATOM 3099 C C . THR A 1 391 ? -31.641 -11.208 46.814 1.00 39.50 391 THR A C 1
ATOM 3101 O O . THR A 1 391 ? -32.657 -11.889 46.909 1.00 39.50 391 THR A O 1
ATOM 3104 N N . THR A 1 392 ? -30.466 -11.673 47.241 1.00 40.88 392 THR A N 1
ATOM 3105 C CA . THR A 1 392 ? -30.403 -12.720 48.258 1.00 40.88 392 THR A CA 1
ATOM 3106 C C . THR A 1 392 ? -30.893 -12.081 49.541 1.00 40.88 392 THR A C 1
ATOM 3108 O O . THR A 1 392 ? -30.174 -11.348 50.222 1.00 40.88 392 THR A O 1
ATOM 3111 N N . GLY A 1 393 ? -32.187 -12.281 49.779 1.00 38.12 393 GLY A N 1
ATOM 3112 C CA . GLY A 1 393 ? -32.885 -11.845 50.965 1.00 38.12 393 GLY A CA 1
ATOM 3113 C C . GLY A 1 393 ? -32.186 -12.341 52.222 1.00 38.12 393 GLY A C 1
ATOM 3114 O O . GLY A 1 393 ? -31.772 -13.495 52.328 1.00 38.12 393 GLY A O 1
ATOM 3115 N N . LYS A 1 394 ? -32.109 -11.437 53.196 1.00 41.50 394 LYS A N 1
ATOM 3116 C CA . LYS A 1 394 ? -32.034 -11.780 54.611 1.00 41.50 394 LYS A CA 1
ATOM 3117 C C . LYS A 1 394 ? -33.122 -12.813 54.917 1.00 41.50 394 LYS A C 1
ATOM 3119 O O . LYS A 1 394 ? -34.297 -12.459 54.930 1.00 41.50 394 LYS A O 1
ATOM 3124 N N . SER A 1 395 ? -32.729 -14.042 55.230 1.00 36.56 395 SER A N 1
ATOM 3125 C CA . SER A 1 395 ? -33.518 -14.876 56.133 1.00 36.56 395 SER A CA 1
ATOM 3126 C C . SER A 1 395 ? -32.942 -14.707 57.534 1.00 36.56 395 SER A C 1
ATOM 3128 O O . SER A 1 395 ? -31.794 -15.055 57.802 1.00 36.56 395 SER A O 1
ATOM 3130 N N . ARG A 1 396 ? -33.737 -14.070 58.394 1.00 43.38 396 ARG A N 1
ATOM 3131 C CA . ARG A 1 396 ? -33.577 -13.996 59.847 1.00 43.38 396 ARG A CA 1
ATOM 3132 C C . ARG A 1 396 ? -34.442 -15.112 60.435 1.00 43.38 396 ARG A C 1
ATOM 3134 O O . ARG A 1 396 ? -35.661 -15.006 60.316 1.00 43.38 396 ARG A O 1
ATOM 3141 N N . LYS A 1 397 ? -33.824 -16.081 61.105 1.00 40.75 397 LYS A N 1
ATOM 3142 C CA . LYS A 1 397 ? -34.083 -16.549 62.482 1.00 40.75 397 LYS A CA 1
ATOM 3143 C C . LYS A 1 397 ? -33.577 -17.968 62.658 1.00 40.75 397 LYS A C 1
ATOM 3145 O O . LYS A 1 397 ? -33.913 -18.810 61.801 1.00 40.75 397 LYS A O 1
#

Foldseek 3Di:
DVVVVVVVVVCVVCVCPVVPDPPPPPPPQPQDDQVLLDDPFQVSCCVSDCVPPQFVLLQVVQCVVCVVQVNNVPKHKHKDAQPQADDDPVDDCLLTARIFIFIPVQWDDDDPVRTHTQGLEGEHEDEPVQEDLVLCPPPDVVSNVSHVSRVVSRVSSCVVRQFQWYWYDYSVDIDIGGDADADDPPDCPVVDDDDDDDDDDDDDDDDPDDPCPVVVVVSVVVDDPDDDDDDRGGDDPPDDDPPDQDPSNVSSQRSQQSRQADTGHYNDADDQQEWEADQQRWIARRRRNDIHNDGDRHAHRHNPPPPADFDWDFDAADPVRHTDIATEPVNQSRADWDDDPNFIFGWDQDPNDIDTFALVGWYAHPVVRFIWGDHRSHTDTDHDDPPPPPCPDDDDD

Mean predicted aligned error: 14.24 Å

Radius of gyration: 29.85 Å; Cα contacts (8 Å, |Δi|>4): 551; chains: 1; bounding box: 64×73×117 Å

Solvent-accessible surface area (backbone atoms only — not comparable to full-atom values): 23992 Å² total; per-residue (Å²): 121,75,66,65,59,53,52,53,52,53,47,66,76,41,38,81,66,72,71,42,85,77,82,59,81,85,57,77,68,74,62,59,54,81,68,76,73,62,67,92,47,53,68,49,41,43,63,70,41,42,57,70,66,43,37,53,60,31,37,50,48,48,53,49,51,30,51,73,72,70,37,52,90,81,48,57,67,42,63,42,64,26,86,55,27,84,72,62,90,89,53,64,68,86,78,51,54,56,28,19,28,31,31,81,86,45,57,44,66,94,45,92,93,53,62,28,26,46,49,38,30,40,21,40,71,44,44,53,94,72,41,51,83,76,32,70,75,45,88,48,69,68,55,33,50,52,40,45,50,66,53,52,47,46,50,50,46,18,64,77,51,47,21,18,40,31,37,42,39,39,89,83,50,76,48,76,46,80,53,62,46,78,82,73,70,88,62,79,60,90,80,50,76,89,72,91,75,82,89,81,83,93,74,90,77,80,82,90,79,74,88,62,77,75,58,60,64,68,52,62,78,65,58,73,82,90,75,79,85,84,70,83,72,65,86,81,80,79,80,89,55,104,81,61,84,45,70,57,55,48,50,39,53,50,52,42,25,30,72,46,16,75,22,58,56,38,66,49,68,52,63,68,81,20,18,29,79,38,55,84,49,37,24,36,27,42,42,64,42,45,79,31,88,72,77,62,57,76,46,50,79,52,69,74,59,82,86,59,46,91,42,72,43,79,78,51,63,41,100,85,67,49,71,35,67,23,37,29,43,75,27,52,79,59,35,50,78,47,79,58,97,93,39,49,26,29,32,48,73,58,88,95,40,81,43,70,49,32,64,88,46,52,26,32,34,80,90,80,74,41,50,19,25,24,66,39,54,22,60,43,83,48,77,75,76,75,76,75,75,80,78,78,69,87,82,87,131

pLDDT: mean 75.91, std 21.04, range [27.38, 96.81]

Secondary structure (DSSP, 8-state):
-HHHHHHHHHHHHHHHHHSS----SS--S-PPPGGGG--SSHHHIIIIIIIIIIHHHHHHHHHHHHHHTT-TTT---EEEEGGGB---TT--GGGS-SEEEE-TTSEE-SSTTS-EE--SEEEEE--TTT--GGGGG-S-HHHHHHHHHHHHHHHHHHHHHT-SEEEEE-SS-EEEEE--PPPPP--S-TTSPPPPPPP------------GGGHHHHHHTT-----------SS----S-TT---HHHHHHHHHHHHHTS--S--S----TT-EEE-TTS-EEETTT--EESS-SSB--SSTT-TT-S--EEEEEE-TTSSEEEEEEHHHHTTSEEEEETTEEEEEEEETTEEEE--TTS-EEETTTTEEEEEETTEEEES---------------

Sequence (397 aa):
MAGLHRTKAIYALFADVVDSEWTVRSCLRTTPTDWDGEFFDEDELEHSAITPQILPPVNAALRHALRYVELDKTHSLNLGRAGRTYYEPGGDRRFKADWALCSPIHRQGSDYNNLRYENLLPGDSKLSNKWHSSWYESSEPTTQEAWKDPVRQILYYSDKTDRRYGSLITDVELVVMRITQMPTSTGIAPTRSPREQPSQGHSYNISSSTDISMLSGAMRDMSMPSSSSRKPGGPATDGEGKRQITVHLALFYLNWMAGMGQGSLSATYPSFDSSWPLLDGTFVHNTTGLLLKKAKNIEYPNPSREDRGPSWVTVGSQEDGEPALALTLESAISLEITEHHGRHFYYYVNGDQPTLVTNEMPVYDEMNGEFGYFEGLVWTVGSRAKNKRRTTGKSRK

Nearest PDB structures (foldseek):
  5jse-assembly1_C  TM=1.827E-01  e=1.205E+00  Bacteriophage sp.